Protein AF-0000000084443832 (afdb_homodimer)

InterPro domains:
  IPR025714 Methyltransferase domain [PF13847] (174-286)
  IPR029063 S-adenosyl-L-methionine-dependent methyltransferase superfamily [G3DSA:3.40.50.150] (144-349)
  IPR029063 S-adenosyl-L-methionine-dependent methyltransferase superfamily [SSF53335] (135-352)
  IPR036388 Winged helix-like DNA-binding domain superfamily [G3DSA:1.10.10.10] (11-143)
  IPR048711 S-adenosylmethionine-dependent methyltransferase Rv2258c-like, winged HTH domain [PF21320] (25-99)
  IPR053173 Class I-like SAM-binding MTase [PTHR45128] (6-355)

Foldseek 3Di:
DDPDDDDVVVVVVVVVVVVLVVLVLVVLVLLLVCAVLQLLVQLLPDAWAALVVSCVSSVHDSVVSLVSQVSCCVSVQWPADPVVRTIHGDPVSSCQCHPVNFPNPCSLVSNVSVQLVQCVVQLVVCVVPNAFDAPVSRDCPLVSVVSNCCRPDVVQPLPHQQVVDPCRNVVLQQEWEEEEEQCFLVPNVLSSCVVRVRYAYEYEHQDPVRQVNNVVVCVVVVRDRYHYDYDDLLPDAAAQAGQEYEYAAPQLQAQESLSSLLRVQRRHHANHKYKYKAWAAALDLVGCPPQPCSVVQQSCFSRPRQRNSRNVVGPSCTRRVHPVVVVVSNVVSQWDDKDWDDDPSPSTMIIIITHNPD/DDPDDDDVVVVVVVVVVVVLVVLVLVVLVLLLVCAVLQLLVQLLVDAWAALVVSCVSSVHDSVVSLVSQVSCCVSVQWPADPVVRTIHGDPVSSCQCHPVNFPNPCSLVSNVSVQLVQCVVQLVVCVVVNAFDAPVSRDCPLVSVVSNCCRVDVVQPLPHQQVVDPCRNVVLQQEWEEEEEQCFLVPNVLSSCVVRVRYAYEYEHQDPVRQVNNVVVCVVVVRDRYHYDYDDLLPDAAAQAGQEYEYAAPQLLAQESLSSLLRVQRNHHANHKYKYKAWAAALDLVGCPPQPCSVVQQSCFSRPRQRNSRNVVGPSCTRRVHPVVVVVSNVVSQWDDKDWDDDPSPSTMIIIITHNPD

Solvent-accessible surface area (backbone atoms only — not comparable to full-atom values): 35397 Å² total; per-residue (Å²): 114,70,78,73,78,73,47,66,70,60,23,52,52,49,53,55,50,50,39,51,30,48,24,26,30,31,44,33,56,52,40,21,49,32,46,76,67,42,47,45,52,50,35,56,61,38,56,76,36,36,45,61,56,51,13,59,76,58,62,36,31,38,73,54,44,37,38,52,49,48,19,34,31,50,60,67,62,28,48,70,43,73,90,80,56,24,36,29,48,44,57,36,50,38,52,31,41,14,78,87,24,58,63,52,29,48,28,59,62,32,44,51,55,37,51,43,30,55,40,48,68,51,50,56,49,20,30,57,72,39,61,41,46,48,73,82,74,42,89,54,48,67,62,49,50,50,52,48,40,45,36,65,42,53,74,32,35,78,82,54,52,46,57,69,41,83,64,42,60,60,45,37,60,70,36,41,36,36,37,30,46,56,34,51,61,32,62,60,57,50,52,47,40,68,75,21,68,61,19,38,38,38,31,29,23,73,48,65,67,35,35,53,50,23,47,52,52,36,57,76,67,70,50,82,42,56,48,65,44,74,39,58,57,71,73,49,84,57,67,52,64,21,47,33,37,36,29,65,69,40,59,46,39,34,38,48,42,67,52,30,46,34,34,50,51,45,20,30,27,91,61,15,38,38,43,37,34,37,50,59,36,35,55,48,70,80,66,28,57,80,46,82,50,37,18,30,44,31,36,46,10,56,62,40,35,14,23,31,4,20,45,65,76,25,70,37,55,16,48,52,38,13,51,64,47,50,53,50,51,44,41,73,38,55,36,69,35,74,44,80,44,78,50,88,92,41,84,56,40,33,38,35,45,32,24,54,75,94,115,69,78,72,77,73,46,64,70,59,22,52,53,48,52,55,50,49,41,52,30,48,26,26,30,31,45,34,55,52,40,21,51,32,46,76,66,42,48,44,53,51,36,54,60,37,55,77,33,36,44,60,55,52,14,60,76,59,62,36,31,37,73,54,43,37,38,52,49,49,19,34,31,50,59,69,62,27,48,69,43,73,90,78,55,24,36,30,50,44,57,36,49,37,53,31,41,15,78,87,24,57,63,53,29,48,28,59,61,32,44,50,56,38,50,43,30,56,42,46,69,51,51,55,48,20,32,58,73,40,62,39,47,49,73,83,74,42,88,54,48,69,61,49,50,50,52,47,40,45,34,63,41,52,72,32,34,77,82,54,52,46,57,69,42,84,64,42,59,60,44,36,60,69,36,40,37,36,36,29,47,55,34,51,60,31,62,60,57,49,53,48,42,70,75,20,68,60,20,39,38,38,29,29,23,73,49,65,68,35,37,54,51,22,47,52,51,36,59,74,65,72,52,80,43,56,49,64,43,73,39,58,58,70,71,48,85,56,67,52,65,22,47,32,36,37,30,66,68,39,59,47,40,34,38,46,42,66,51,30,46,34,34,49,50,44,20,30,25,89,61,15,39,38,42,37,35,37,50,58,37,35,56,47,70,79,67,30,58,80,46,81,48,36,19,31,45,31,36,46,9,56,61,38,34,15,23,30,4,20,44,64,74,25,68,39,56,16,47,52,37,14,52,63,50,50,52,50,50,45,42,74,40,55,37,70,34,76,45,80,45,78,50,89,92,41,84,55,41,31,38,34,45,31,23,55,75,93

Radius of gyration: 28.4 Å; Cα contacts (8 Å, |Δi|>4): 1452; chains: 2; bounding box: 62×87×56 Å

pLDDT: mean 95.97, std 5.48, range [43.69, 98.88]

Organism: Legionella spiritensis (NCBI:txid452)

Secondary structure (DSSP, 8-state):
---SPP-HHHHHHHHHHHHHHHHHHHHHHHHHHHHHHTHHHHHTT-SSB-HHHHHHHHT--HHHHHHHHHHHHHTTSSEEETTTTEEE--HHHHTTTSGGGTTS-THHHHTHHHHHHTTHHHHHHHHHH-----GGG-TTHHHHHHHHHHHHTGGGIIIIIGGGSTTHHHHHHH--EEEEES-TT-HHHHHHHHH-TTSEEEEEES-HHHHHHHHHHHHHTT--SEEEEE--TTT----S-EEEEEEES-GGG-SSHHHHHHHHHHHEEEEEEEEEEEE---SSGGG-TT-TTHHHHHHHIIIIIHHHHHTTT-----TT--HHHHHHHHHHHT--EEEEEEETTEEEEEEEEEE---/---SPP-HHHHHHHHHHHHHHHHHHHHHHHHHHHHHHTHHHHHTT-SSB-HHHHHHHHT--HHHHHHHHHHHHHTTSSEEETTTTEEE--HHHHTTTSGGGTTS-THHHHTHHHHHHTTHHHHHHHHHH-----GGG-TTHHHHHHHHHHHHTGGGIIIIIGGGSTTHHHHHHH--EEEEES-TT-HHHHHHHHH-TTSEEEEEES-HHHHHHHHHHHHHTT--SEEEEE--TTT----S-EEEEEEES-GGG-SSHHHHHHHHHHHEEEEEEEEEEEE---SSGGGGTT-TTHHHHHHHIIIIIHHHHHTTT-----TT-HHHHHHHHHHHHT--EEEEEEETTEEEEEEEEEE---

Nearest PDB structures (foldseek):
  5f8e-assembly2_C  TM=9.509E-01  e=2.042E-47  Mycobacterium tuberculosis H37Rv
  6p3n-assembly1_A-2  TM=7.833E-01  e=7.114E-09  Glaucium flavum
  5kpg-assembly1_B  TM=6.269E-01  e=5.048E-09  Thalictrum flavum subsp. glaucum
  5kn4-assembly1_B  TM=6.027E-01  e=3.195E-09  Thalictrum flavum subsp. glaucum
  6p3m-assembly1_A-2  TM=5.818E-01  e=8.942E-09  Glaucium flavum

Structure (mmCIF, N/CA/C/O backbone):
data_AF-0000000084443832-model_v1
#
loop_
_entity.id
_entity.type
_entity.pdbx_description
1 polymer 'Transcriptional regulator'
#
loop_
_atom_site.group_PDB
_atom_site.id
_atom_site.type_symbol
_atom_site.label_atom_id
_atom_site.label_alt_id
_atom_site.label_comp_id
_atom_site.label_asym_id
_atom_site.label_entity_id
_atom_site.label_seq_id
_atom_site.pdbx_PDB_ins_code
_atom_site.Cartn_x
_atom_site.Cartn_y
_atom_site.Cartn_z
_atom_site.occupancy
_atom_site.B_iso_or_equiv
_atom_site.auth_seq_id
_atom_site.auth_comp_id
_atom_site.auth_asym_id
_atom_site.auth_atom_id
_atom_site.pdbx_PDB_model_num
ATOM 1 N N . MET A 1 1 ? 32.375 10.742 -6.957 1 43.94 1 MET A N 1
ATOM 2 C CA . MET A 1 1 ? 31.547 11.945 -6.977 1 43.94 1 MET A CA 1
ATOM 3 C C . MET A 1 1 ? 30.594 11.938 -8.164 1 43.94 1 MET A C 1
ATOM 5 O O . MET A 1 1 ? 30.969 11.516 -9.266 1 43.94 1 MET A O 1
ATOM 9 N N . LYS A 1 2 ? 29.297 12.281 -7.801 1 60.41 2 LYS A N 1
ATOM 10 C CA . LYS A 1 2 ? 28.297 12.312 -8.875 1 60.41 2 LYS A CA 1
ATOM 11 C C . LYS A 1 2 ? 28.703 13.289 -9.969 1 60.41 2 LYS A C 1
ATOM 13 O O . LYS A 1 2 ? 29.031 14.445 -9.688 1 60.41 2 LYS A O 1
ATOM 18 N N . THR A 1 3 ? 28.891 12.82 -11.203 1 61.16 3 THR A N 1
ATOM 19 C CA . THR A 1 3 ? 29.359 13.602 -12.336 1 61.16 3 THR A CA 1
ATOM 20 C C . THR A 1 3 ? 28.188 14.219 -13.094 1 61.16 3 THR A C 1
ATOM 22 O O . THR A 1 3 ? 28.359 15.18 -13.844 1 61.16 3 THR A O 1
ATOM 25 N N . LYS A 1 4 ? 27.094 13.633 -13 1 67.94 4 LYS A N 1
ATOM 26 C CA . LYS A 1 4 ? 26.047 14.102 -13.898 1 67.94 4 LYS A CA 1
ATOM 27 C C . LYS A 1 4 ? 25.359 15.344 -13.344 1 67.94 4 LYS A C 1
ATOM 29 O O . LYS A 1 4 ? 25.047 15.406 -12.148 1 67.94 4 LYS A O 1
ATOM 34 N N . ARG A 1 5 ? 25.234 16.312 -14.219 1 81.12 5 ARG A N 1
ATOM 35 C CA . ARG A 1 5 ? 24.562 17.562 -13.883 1 81.12 5 ARG A CA 1
ATOM 36 C C . ARG A 1 5 ? 23.062 17.375 -13.82 1 81.12 5 ARG A C 1
ATOM 38 O O . ARG A 1 5 ? 22.484 16.625 -14.609 1 81.12 5 ARG A O 1
ATOM 45 N N . LEU A 1 6 ? 22.422 18.031 -12.859 1 88.75 6 LEU A N 1
ATOM 46 C CA . LEU A 1 6 ? 20.984 18 -12.625 1 88.75 6 LEU A CA 1
ATOM 47 C C . LEU A 1 6 ? 20.25 18.703 -13.75 1 88.75 6 LEU A C 1
ATOM 49 O O . LEU A 1 6 ? 20.609 19.812 -14.148 1 88.75 6 LEU A O 1
ATOM 53 N N . ASP A 1 7 ? 19.406 17.953 -14.461 1 93.38 7 ASP A N 1
ATOM 54 C CA . ASP A 1 7 ? 18.453 18.516 -15.414 1 93.38 7 ASP A CA 1
ATOM 55 C C . ASP A 1 7 ? 17.125 18.844 -14.742 1 93.38 7 ASP A C 1
ATOM 57 O O . ASP A 1 7 ? 16.344 17.938 -14.43 1 93.38 7 ASP A O 1
ATOM 61 N N . GLN A 1 8 ? 16.844 20.125 -14.594 1 93.25 8 GLN A N 1
ATOM 62 C CA . GLN A 1 8 ? 15.703 20.578 -13.805 1 93.25 8 GLN A CA 1
ATOM 63 C C . GLN A 1 8 ? 14.391 20.125 -14.438 1 93.25 8 GLN A C 1
ATOM 65 O O . GLN A 1 8 ? 13.445 19.75 -13.734 1 93.25 8 GLN A O 1
ATOM 70 N N . ALA A 1 9 ? 14.312 20.219 -15.727 1 94.62 9 ALA A N 1
ATOM 71 C CA . ALA A 1 9 ? 13.102 19.812 -16.422 1 94.62 9 ALA A CA 1
ATOM 72 C C . ALA A 1 9 ? 12.797 18.328 -16.188 1 94.62 9 ALA A C 1
ATOM 74 O O . ALA A 1 9 ? 11.641 17.953 -15.969 1 94.62 9 ALA A O 1
ATOM 75 N N . ARG A 1 10 ? 13.812 17.547 -16.219 1 95.12 10 ARG A N 1
ATOM 76 C CA . ARG A 1 10 ? 13.656 16.109 -15.953 1 95.12 10 ARG A CA 1
ATOM 77 C C . ARG A 1 10 ? 13.305 15.875 -14.492 1 95.12 10 ARG A C 1
ATOM 79 O O . ARG A 1 10 ? 12.531 14.961 -14.18 1 95.12 10 ARG A O 1
ATOM 86 N N . ALA A 1 11 ? 13.875 16.641 -13.602 1 95.5 11 ALA A N 1
ATOM 87 C CA . ALA A 1 11 ? 13.555 16.547 -12.18 1 95.5 11 ALA A CA 1
ATOM 88 C C . ALA A 1 11 ? 12.086 16.875 -11.93 1 95.5 11 ALA A C 1
ATOM 90 O O . ALA A 1 11 ? 11.406 16.172 -11.172 1 95.5 11 ALA A O 1
ATOM 91 N N . ASP A 1 12 ? 11.578 17.906 -12.578 1 95.31 12 ASP A N 1
ATOM 92 C CA . ASP A 1 12 ? 10.188 18.312 -12.438 1 95.31 12 ASP A CA 1
ATOM 93 C C . ASP A 1 12 ? 9.242 17.25 -12.977 1 95.31 12 ASP A C 1
ATOM 95 O O . ASP A 1 12 ? 8.203 16.969 -12.383 1 95.31 12 ASP A O 1
ATOM 99 N N . ALA A 1 13 ? 9.625 16.703 -14.109 1 96.62 13 ALA A N 1
ATOM 100 C CA . ALA A 1 13 ? 8.82 15.648 -14.703 1 96.62 13 ALA A CA 1
ATOM 101 C C . ALA A 1 13 ? 8.75 14.43 -13.789 1 96.62 13 ALA A C 1
ATOM 103 O O . ALA A 1 13 ? 7.699 13.797 -13.664 1 96.62 13 ALA A O 1
ATOM 104 N N . PHE A 1 14 ? 9.859 14.141 -13.211 1 97.38 14 PHE A N 1
ATOM 105 C CA . PHE A 1 14 ? 9.891 13 -12.305 1 97.38 14 PHE A CA 1
ATOM 106 C C . PHE A 1 14 ? 9.062 13.281 -11.055 1 97.38 14 PHE A C 1
ATOM 108 O O . PHE A 1 14 ? 8.375 12.391 -10.547 1 97.38 14 PHE A O 1
ATOM 115 N N . ALA A 1 15 ? 9.109 14.445 -10.5 1 95.81 15 ALA A N 1
ATOM 116 C CA . ALA A 1 15 ? 8.281 14.828 -9.352 1 95.81 15 ALA A CA 1
ATOM 117 C C . ALA A 1 15 ? 6.801 14.656 -9.664 1 95.81 15 ALA A C 1
ATOM 119 O O . ALA A 1 15 ? 6.043 14.141 -8.844 1 95.81 15 ALA A O 1
ATOM 120 N N . GLU A 1 16 ? 6.395 15.102 -10.812 1 96.06 16 GLU A N 1
ATOM 121 C CA . GLU A 1 16 ? 5.012 14.93 -11.25 1 96.06 16 GLU A CA 1
ATOM 122 C C . GLU A 1 16 ? 4.641 13.453 -11.352 1 96.06 16 GLU A C 1
ATOM 124 O O . GLU A 1 16 ? 3.541 13.055 -10.969 1 96.06 16 GLU A O 1
ATOM 129 N N . ARG A 1 17 ? 5.531 12.68 -11.914 1 97.25 17 ARG A N 1
ATOM 130 C CA . ARG A 1 17 ? 5.344 11.234 -12 1 97.25 17 ARG A CA 1
ATOM 131 C C . ARG A 1 17 ? 5.141 10.625 -10.617 1 97.25 17 ARG A C 1
ATOM 133 O O . ARG A 1 17 ? 4.277 9.766 -10.438 1 97.25 17 ARG A O 1
ATOM 140 N N . LEU A 1 18 ? 5.898 11.062 -9.625 1 97.38 18 LEU A N 1
ATOM 141 C CA . LEU A 1 18 ? 5.797 10.516 -8.273 1 97.38 18 LEU A CA 1
ATOM 142 C C . LEU A 1 18 ? 4.453 10.875 -7.645 1 97.38 18 LEU A C 1
ATOM 144 O O . LEU A 1 18 ? 3.896 10.086 -6.871 1 97.38 18 LEU A O 1
ATOM 148 N N . LEU A 1 19 ? 3.902 12.078 -7.957 1 96.5 19 LEU A N 1
ATOM 149 C CA . LEU A 1 19 ? 2.564 12.414 -7.48 1 96.5 19 LEU A CA 1
ATOM 150 C C . LEU A 1 19 ? 1.536 11.414 -7.996 1 96.5 19 LEU A C 1
ATOM 152 O O . LEU A 1 19 ? 0.673 10.961 -7.242 1 96.5 19 LEU A O 1
ATOM 156 N N . SER A 1 20 ? 1.671 11.055 -9.227 1 97.12 20 SER A N 1
ATOM 157 C CA . SER A 1 20 ? 0.779 10.062 -9.82 1 97.12 20 SER A CA 1
ATOM 158 C C . SER A 1 20 ? 0.959 8.695 -9.164 1 97.12 20 SER A C 1
ATOM 160 O O . SER A 1 20 ? -0.014 7.973 -8.945 1 97.12 20 SER A O 1
ATOM 162 N N . VAL A 1 21 ? 2.191 8.359 -8.891 1 98.19 21 VAL A N 1
ATOM 163 C CA . VAL A 1 21 ? 2.52 7.094 -8.242 1 98.19 21 VAL A CA 1
ATOM 164 C C . VAL A 1 21 ? 1.853 7.02 -6.875 1 98.19 21 VAL A C 1
ATOM 166 O O . VAL A 1 21 ? 1.286 5.988 -6.504 1 98.19 21 VAL A O 1
ATOM 169 N N . MET A 1 22 ? 1.824 8.133 -6.121 1 98.12 22 MET A N 1
ATOM 170 C CA . MET A 1 22 ? 1.204 8.164 -4.801 1 98.12 22 MET A CA 1
ATOM 171 C C . MET A 1 22 ? -0.31 8.016 -4.906 1 98.12 22 MET A C 1
ATOM 173 O O . MET A 1 22 ? -0.921 7.281 -4.125 1 98.12 22 MET A O 1
ATOM 177 N N . ASN A 1 23 ? -0.892 8.711 -5.859 1 98.44 23 ASN A N 1
ATOM 178 C CA . ASN A 1 23 ? -2.328 8.578 -6.082 1 98.44 23 ASN A CA 1
ATOM 179 C C . ASN A 1 23 ? -2.707 7.148 -6.449 1 98.44 23 ASN A C 1
ATOM 181 O O . ASN A 1 23 ? -3.707 6.621 -5.957 1 98.44 23 ASN A O 1
ATOM 185 N N . ASP A 1 24 ? -1.919 6.551 -7.258 1 98.62 24 ASP A N 1
ATOM 186 C CA . ASP A 1 24 ? -2.207 5.19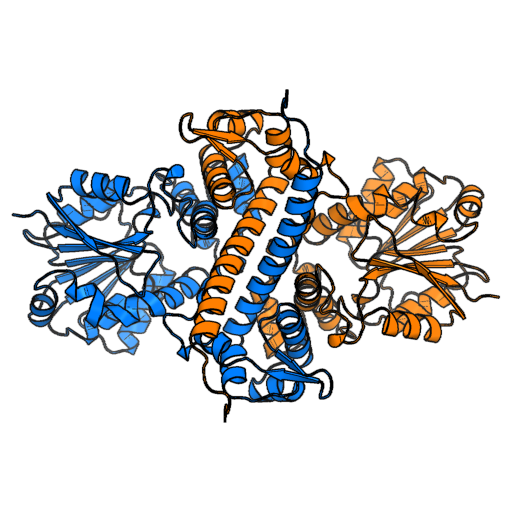5 -7.711 1 98.62 24 ASP A CA 1
ATOM 187 C C . ASP A 1 24 ? -2.078 4.195 -6.562 1 98.62 24 ASP A C 1
ATOM 189 O O . ASP A 1 24 ? -2.859 3.246 -6.465 1 98.62 24 ASP A O 1
ATOM 193 N N . ALA A 1 25 ? -1.078 4.379 -5.73 1 98.75 25 ALA A N 1
ATOM 194 C CA . ALA A 1 25 ? -0.934 3.531 -4.551 1 98.75 25 ALA A CA 1
ATOM 195 C C . ALA A 1 25 ? -2.15 3.648 -3.639 1 98.75 25 ALA A C 1
ATOM 197 O O . ALA A 1 25 ? -2.666 2.643 -3.148 1 98.75 25 ALA A O 1
ATOM 198 N N . ALA A 1 26 ? -2.598 4.871 -3.418 1 98.75 26 ALA A N 1
ATOM 199 C CA . ALA A 1 26 ? -3.783 5.121 -2.602 1 98.75 26 ALA A CA 1
ATOM 200 C C . ALA A 1 26 ? -5.016 4.461 -3.211 1 98.75 26 ALA A C 1
ATOM 202 O O . ALA A 1 26 ? -5.793 3.809 -2.506 1 98.75 26 ALA A O 1
ATOM 203 N N . LEU A 1 27 ? -5.172 4.594 -4.492 1 98.69 27 LEU A N 1
ATOM 204 C CA . LEU A 1 27 ? -6.312 4.008 -5.188 1 98.69 27 LEU A CA 1
ATOM 205 C C . LEU A 1 27 ? -6.301 2.488 -5.066 1 98.69 27 LEU A C 1
ATOM 207 O O . LEU A 1 27 ? -7.359 1.861 -4.969 1 98.69 27 LEU A O 1
ATOM 211 N N . THR A 1 28 ? -5.141 1.881 -5.09 1 98.81 28 THR A N 1
ATOM 212 C CA . THR A 1 28 ? -5.039 0.432 -4.965 1 98.81 28 THR A CA 1
ATOM 213 C C . THR A 1 28 ? -5.582 -0.031 -3.613 1 98.81 28 THR A C 1
ATOM 215 O O . THR A 1 28 ? -6.254 -1.06 -3.529 1 98.81 28 THR A O 1
ATOM 218 N N . LEU A 1 29 ? -5.27 0.72 -2.551 1 98.81 29 LEU A N 1
ATOM 219 C CA . LEU A 1 29 ? -5.832 0.396 -1.245 1 98.81 29 LEU A CA 1
ATOM 220 C C . LEU A 1 29 ? -7.352 0.48 -1.272 1 98.81 29 LEU A C 1
ATOM 222 O O . LEU A 1 29 ? -8.039 -0.386 -0.723 1 98.81 29 LEU A O 1
ATOM 226 N N . MET A 1 30 ? -7.863 1.516 -1.959 1 98.88 30 MET A N 1
ATOM 227 C CA . MET A 1 30 ? -9.312 1.706 -2.035 1 98.88 30 MET A CA 1
ATOM 228 C C . MET A 1 30 ? -9.953 0.624 -2.893 1 98.88 30 MET A C 1
ATOM 230 O O . MET A 1 30 ? -11.07 0.183 -2.605 1 98.88 30 MET A O 1
ATOM 234 N N . ILE A 1 31 ? -9.266 0.188 -3.945 1 98.88 31 ILE A N 1
ATOM 235 C CA . ILE A 1 31 ? -9.766 -0.902 -4.777 1 98.88 31 ILE A CA 1
ATOM 236 C C . ILE A 1 31 ? -9.844 -2.186 -3.953 1 98.88 31 ILE A C 1
ATOM 238 O O . ILE A 1 31 ? -10.836 -2.92 -4.031 1 98.88 31 ILE A O 1
ATOM 242 N N . SER A 1 32 ? -8.82 -2.457 -3.154 1 98.75 32 SER A N 1
ATOM 243 C CA . SER A 1 32 ? -8.836 -3.621 -2.273 1 98.75 32 SER A CA 1
ATOM 244 C C . SER A 1 32 ? -10.023 -3.578 -1.318 1 98.75 32 SER A C 1
ATOM 246 O O . SER A 1 32 ? -10.75 -4.566 -1.175 1 98.75 32 SER A O 1
ATOM 248 N N . VAL A 1 33 ? -10.305 -2.439 -0.688 1 98.81 33 VAL A N 1
ATOM 249 C CA . VAL A 1 33 ? -11.414 -2.281 0.242 1 98.81 33 VAL A CA 1
ATOM 250 C C . VAL A 1 33 ? -12.742 -2.506 -0.49 1 98.81 33 VAL A C 1
ATOM 252 O O . VAL A 1 33 ? -13.633 -3.176 0.027 1 98.81 33 VAL A O 1
ATOM 255 N N . GLY A 1 34 ? -12.852 -1.914 -1.688 1 98.81 34 GLY A N 1
ATOM 256 C CA . GLY A 1 34 ? -14.055 -2.098 -2.48 1 98.81 34 GLY A CA 1
ATOM 257 C C . GLY A 1 34 ? -14.352 -3.553 -2.791 1 98.81 34 GLY A C 1
ATOM 258 O O . GLY A 1 34 ? -15.508 -3.982 -2.742 1 98.81 34 GLY A O 1
ATOM 259 N N . HIS A 1 35 ? -13.328 -4.312 -3.109 1 98.69 35 HIS A N 1
ATOM 260 C CA . HIS A 1 35 ? -13.477 -5.734 -3.385 1 98.69 35 HIS A CA 1
ATOM 261 C C . HIS A 1 35 ? -13.898 -6.496 -2.133 1 98.69 35 HIS A C 1
ATOM 263 O O . HIS A 1 35 ? -14.859 -7.27 -2.166 1 98.69 35 HIS A O 1
ATOM 269 N N . ARG A 1 36 ? -13.242 -6.258 -1.047 1 98.5 36 ARG A N 1
ATOM 270 C CA . ARG A 1 36 ? -13.469 -7 0.188 1 98.5 36 ARG A CA 1
ATOM 271 C C . ARG A 1 36 ? -14.844 -6.699 0.765 1 98.5 36 ARG A C 1
ATOM 273 O O . ARG A 1 36 ? -15.453 -7.551 1.419 1 98.5 36 ARG A O 1
ATOM 280 N N . THR A 1 37 ? -15.406 -5.496 0.507 1 98.75 37 THR A N 1
ATOM 281 C CA . THR A 1 37 ? -16.688 -5.105 1.067 1 98.75 37 THR A CA 1
ATOM 282 C C . THR A 1 37 ? -17.828 -5.453 0.108 1 98.75 37 THR A C 1
ATOM 284 O O . THR A 1 37 ? -19 -5.312 0.45 1 98.75 37 THR A O 1
ATOM 287 N N . GLY A 1 38 ? -17.484 -5.805 -1.147 1 98.56 38 GLY A N 1
ATOM 288 C CA . GLY A 1 38 ? -18.484 -6.176 -2.125 1 98.56 38 GLY A CA 1
ATOM 289 C C . GLY A 1 38 ? -19.078 -4.984 -2.859 1 98.56 38 GLY A C 1
ATOM 290 O O . GLY A 1 38 ? -20.031 -5.125 -3.633 1 98.56 38 GLY A O 1
ATOM 291 N N . LEU A 1 39 ? -18.516 -3.842 -2.688 1 98.88 39 LEU A N 1
ATOM 292 C CA . LEU A 1 39 ? -19.094 -2.604 -3.207 1 98.88 39 LEU A CA 1
ATOM 293 C C . LEU A 1 39 ? -19.078 -2.602 -4.734 1 98.88 39 LEU A C 1
ATOM 295 O O . LEU A 1 39 ? -20.031 -2.139 -5.363 1 98.88 39 LEU A O 1
ATOM 299 N N . PHE A 1 40 ? -18 -3.104 -5.352 1 98.75 40 PHE A N 1
ATOM 300 C CA . PHE A 1 40 ? -17.953 -3.135 -6.809 1 98.75 40 PHE A CA 1
ATOM 301 C C . PHE A 1 40 ? -19.078 -3.996 -7.371 1 98.75 40 PHE A C 1
ATOM 303 O O . PHE A 1 40 ? -19.734 -3.615 -8.344 1 98.75 40 PHE A O 1
ATOM 310 N N . ASP A 1 41 ? -19.297 -5.125 -6.773 1 98.56 41 ASP A N 1
ATOM 311 C CA . ASP A 1 41 ? -20.344 -6.035 -7.223 1 98.56 41 ASP A CA 1
ATOM 312 C C . ASP A 1 41 ? -21.719 -5.383 -7.113 1 98.56 41 ASP A C 1
ATOM 314 O O . ASP A 1 41 ? -22.547 -5.508 -8.023 1 98.56 41 ASP A O 1
ATOM 318 N N . ILE A 1 42 ? -21.969 -4.723 -6.012 1 98.5 42 ILE A N 1
ATOM 319 C CA . ILE A 1 42 ? -23.25 -4.062 -5.777 1 98.5 42 ILE A CA 1
ATOM 320 C C . ILE A 1 42 ? -23.422 -2.906 -6.754 1 98.5 42 ILE A C 1
ATOM 322 O O . ILE A 1 42 ? -24.484 -2.764 -7.375 1 98.5 42 ILE A O 1
ATOM 326 N N . MET A 1 43 ? -22.422 -2.115 -6.961 1 98.44 43 MET A N 1
ATOM 327 C CA . MET A 1 43 ? -22.516 -0.951 -7.836 1 98.44 43 MET A CA 1
ATOM 328 C C . MET A 1 43 ? -22.734 -1.374 -9.281 1 98.44 43 MET A C 1
ATOM 330 O O . MET A 1 43 ? -23.344 -0.637 -10.062 1 98.44 43 MET A O 1
ATOM 334 N N . ASP A 1 44 ? -22.203 -2.512 -9.602 1 97.56 44 ASP A N 1
ATOM 335 C CA . ASP A 1 44 ? -22.375 -3.037 -10.953 1 97.56 44 ASP A CA 1
ATOM 336 C C . ASP A 1 44 ? -23.859 -3.254 -11.258 1 97.56 44 ASP A C 1
ATOM 338 O O . ASP A 1 44 ? -24.266 -3.305 -12.43 1 97.56 44 ASP A O 1
ATOM 342 N N . THR A 1 45 ? -24.703 -3.406 -10.242 1 96.75 45 THR A N 1
ATOM 343 C CA . THR A 1 45 ? -26.125 -3.65 -10.43 1 96.75 45 THR A CA 1
ATOM 344 C C . THR A 1 45 ? -26.906 -2.34 -10.391 1 96.75 45 THR A C 1
ATOM 346 O O . THR A 1 45 ? -28.125 -2.334 -10.578 1 96.75 45 THR A O 1
ATOM 349 N N . LEU A 1 46 ? -26.297 -1.281 -10.141 1 97.06 46 LEU A N 1
ATOM 350 C CA . LEU A 1 46 ? -26.984 -0.011 -9.922 1 97.06 46 LEU A CA 1
ATOM 351 C C . LEU A 1 46 ? -26.641 0.988 -11.023 1 97.06 46 LEU A C 1
ATOM 353 O O . LEU A 1 46 ? -25.531 0.981 -11.547 1 97.06 46 LEU A O 1
ATOM 357 N N . ASP A 1 47 ? -27.531 1.842 -11.391 1 95.75 47 ASP A N 1
ATOM 358 C CA . ASP A 1 47 ? -27.234 3.055 -12.148 1 95.75 47 ASP A CA 1
ATOM 359 C C . ASP A 1 47 ? -26.734 4.164 -11.227 1 95.75 47 ASP A C 1
ATOM 361 O O . ASP A 1 47 ? -26.344 3.904 -10.078 1 95.75 47 ASP A O 1
ATOM 365 N N . TYR A 1 48 ? -26.625 5.387 -11.82 1 97.69 48 TYR A N 1
ATOM 366 C CA . TYR A 1 48 ? -26.219 6.492 -10.961 1 97.69 48 TYR A CA 1
ATOM 367 C C . TYR A 1 48 ? -27.031 6.508 -9.672 1 97.69 48 TYR A C 1
ATOM 369 O O . TYR A 1 48 ? -28.266 6.52 -9.711 1 97.69 48 TYR A O 1
ATOM 377 N N . SER A 1 49 ? -26.375 6.434 -8.531 1 98.5 49 SER A N 1
ATOM 378 C CA . SER A 1 49 ? -27.016 6.371 -7.223 1 98.5 49 SER A CA 1
ATOM 379 C C . SER A 1 49 ? -26.25 7.203 -6.195 1 98.5 49 SER A C 1
ATOM 381 O O . SER A 1 49 ? -25.047 7.43 -6.344 1 98.5 49 SER A O 1
ATOM 383 N N . SER A 1 50 ? -26.969 7.68 -5.195 1 98.5 50 SER A N 1
ATOM 384 C CA . SER A 1 50 ? -26.344 8.414 -4.102 1 98.5 50 SER A CA 1
ATOM 385 C C . SER A 1 50 ? -25.531 7.484 -3.209 1 98.5 50 SER A C 1
ATOM 387 O O . SER A 1 50 ? -25.672 6.262 -3.281 1 98.5 50 SER A O 1
ATOM 389 N N . SER A 1 51 ? -24.656 8.086 -2.402 1 98.62 51 SER A N 1
ATOM 390 C CA . SER A 1 51 ? -23.891 7.281 -1.453 1 98.62 51 SER A CA 1
ATOM 391 C C . SER A 1 51 ? -24.812 6.547 -0.484 1 98.62 51 SER A C 1
ATOM 393 O O . SER A 1 51 ? -24.547 5.402 -0.107 1 98.62 51 SER A O 1
ATOM 395 N N . GLU A 1 52 ? -25.906 7.141 -0.053 1 98.62 52 GLU A N 1
ATOM 396 C CA . GLU A 1 52 ? -26.891 6.523 0.845 1 98.62 52 GLU A CA 1
ATOM 397 C C . GLU A 1 52 ? -27.516 5.281 0.212 1 98.62 52 GLU A C 1
ATOM 399 O O . GLU A 1 52 ? -27.625 4.238 0.859 1 98.62 52 GLU A O 1
ATOM 404 N N . ALA A 1 53 ? -27.906 5.406 -1.044 1 98.69 53 ALA A N 1
ATOM 405 C CA . ALA A 1 53 ? -28.531 4.289 -1.745 1 98.69 53 ALA A CA 1
ATOM 406 C C . ALA A 1 53 ? -27.562 3.133 -1.918 1 98.69 53 ALA A C 1
ATOM 408 O O . ALA A 1 53 ? -27.922 1.97 -1.712 1 98.69 53 ALA A O 1
ATOM 409 N N . ILE A 1 54 ? -26.359 3.461 -2.322 1 98.81 54 ILE A N 1
ATOM 410 C CA . ILE A 1 54 ? -25.344 2.441 -2.525 1 98.81 54 ILE A CA 1
ATOM 411 C C . ILE A 1 54 ? -25.047 1.729 -1.206 1 98.81 54 ILE A C 1
ATOM 413 O O . ILE A 1 54 ? -24.984 0.499 -1.158 1 98.81 54 ILE A O 1
ATOM 417 N N . ALA A 1 55 ? -24.906 2.506 -0.104 1 98.81 55 ALA A N 1
ATOM 418 C CA . ALA A 1 55 ? -24.656 1.938 1.217 1 98.81 55 ALA A CA 1
ATOM 419 C C . ALA A 1 55 ? -25.797 1.024 1.653 1 98.81 55 ALA A C 1
ATOM 421 O O . ALA A 1 55 ? -25.562 -0.056 2.199 1 98.81 55 ALA A O 1
ATOM 422 N N . ARG A 1 56 ? -26.984 1.443 1.427 1 98.56 56 ARG A N 1
ATOM 423 C CA . ARG A 1 56 ? -28.156 0.661 1.792 1 98.56 56 ARG A CA 1
ATOM 424 C C . ARG A 1 56 ? -28.188 -0.668 1.045 1 98.56 56 ARG A C 1
ATOM 426 O O . ARG A 1 56 ? -28.422 -1.721 1.646 1 98.56 56 ARG A O 1
ATOM 433 N N . HIS A 1 57 ? -27.969 -0.682 -0.242 1 98.44 57 HIS A N 1
ATOM 434 C CA . HIS A 1 57 ? -27.984 -1.902 -1.041 1 98.44 57 HIS A CA 1
ATOM 435 C C . HIS A 1 57 ? -26.844 -2.838 -0.631 1 98.44 57 HIS A C 1
ATOM 437 O O . HIS A 1 57 ? -27 -4.062 -0.692 1 98.44 57 HIS A O 1
ATOM 443 N N . ALA A 1 58 ? -25.734 -2.229 -0.214 1 98.44 58 ALA A N 1
ATOM 444 C CA . ALA A 1 58 ? -24.562 -3.027 0.147 1 98.44 58 ALA A CA 1
ATOM 445 C C . ALA A 1 58 ? -24.625 -3.479 1.603 1 98.44 58 ALA A C 1
ATOM 447 O O . ALA A 1 58 ? -23.891 -4.371 2.02 1 98.44 58 ALA A O 1
ATOM 448 N N . GLY A 1 59 ? -25.547 -2.898 2.404 1 98.5 59 GLY A N 1
ATOM 449 C CA . GLY A 1 59 ? -25.594 -3.18 3.83 1 98.5 59 GLY A CA 1
ATOM 450 C C . GLY A 1 59 ? -24.375 -2.674 4.586 1 98.5 59 GLY A C 1
ATOM 451 O O . GLY A 1 59 ? -23.844 -3.369 5.453 1 98.5 59 GLY A O 1
ATOM 452 N N . LEU A 1 60 ? -23.875 -1.501 4.207 1 98.81 60 LEU A N 1
ATOM 453 C CA . LEU A 1 60 ? -22.656 -0.952 4.793 1 98.81 60 LEU A CA 1
ATOM 454 C C . LEU A 1 60 ? -22.922 0.425 5.395 1 98.81 60 LEU A C 1
ATOM 456 O O . LEU A 1 60 ? -23.984 1.006 5.191 1 98.81 60 LEU A O 1
ATOM 460 N N . ASN A 1 61 ? -22.016 0.91 6.223 1 98.69 61 ASN A N 1
ATOM 461 C CA . ASN A 1 61 ? -22.078 2.236 6.828 1 98.69 61 ASN A CA 1
ATOM 462 C C . ASN A 1 61 ? -21.891 3.338 5.793 1 98.69 61 ASN A C 1
ATOM 464 O O . ASN A 1 61 ? -20.844 3.398 5.129 1 98.69 61 ASN A O 1
ATOM 468 N N . GLU A 1 62 ? -22.812 4.207 5.691 1 98.69 62 GLU A N 1
ATOM 469 C CA . GLU A 1 62 ? -22.859 5.191 4.617 1 98.69 62 GLU A CA 1
ATOM 470 C C . GLU A 1 62 ? -21.688 6.16 4.699 1 98.69 62 GLU A C 1
ATOM 472 O O . GLU A 1 62 ? -21.156 6.594 3.674 1 98.69 62 GLU A O 1
ATOM 477 N N . ARG A 1 63 ? -21.219 6.586 5.832 1 98.5 63 ARG A N 1
ATOM 478 C CA . ARG A 1 63 ? -20.141 7.559 5.949 1 98.5 63 ARG A CA 1
ATOM 479 C C . ARG A 1 63 ? -18.844 7.02 5.332 1 98.5 63 ARG A C 1
ATOM 481 O O . ARG A 1 63 ? -18.109 7.762 4.688 1 98.5 63 ARG A O 1
ATOM 488 N N . TYR A 1 64 ? -18.594 5.742 5.574 1 98.81 64 TYR A N 1
ATOM 489 C CA . TYR A 1 64 ? -17.422 5.098 4.969 1 98.81 64 TYR A CA 1
ATOM 490 C C . TYR A 1 64 ? -17.609 4.945 3.465 1 98.81 64 TYR A C 1
ATOM 492 O O . TYR A 1 64 ? -16.688 5.215 2.689 1 98.81 64 TYR A O 1
ATOM 500 N N . VAL A 1 65 ? -18.812 4.531 3.043 1 98.88 65 VAL A N 1
ATOM 501 C CA . VAL A 1 65 ? -19.094 4.348 1.624 1 98.88 65 VAL A CA 1
ATOM 502 C C . VAL A 1 65 ? -18.906 5.668 0.882 1 98.88 65 VAL A C 1
ATOM 504 O O . VAL A 1 65 ? -18.297 5.707 -0.189 1 98.88 65 VAL A O 1
ATOM 507 N N . ARG A 1 66 ? -19.375 6.73 1.428 1 98.75 66 ARG A N 1
ATOM 508 C CA . ARG A 1 66 ? -19.281 8.047 0.798 1 98.75 66 ARG A CA 1
ATOM 509 C C . ARG A 1 66 ? -17.828 8.453 0.605 1 98.75 66 ARG A C 1
ATOM 511 O O . ARG A 1 66 ? -17.453 8.945 -0.463 1 98.75 66 ARG A O 1
ATOM 518 N N . GLU A 1 67 ? -17.031 8.328 1.679 1 98.75 67 GLU A N 1
ATOM 519 C CA . GLU A 1 67 ? -15.617 8.703 1.589 1 98.75 67 GLU A CA 1
ATOM 520 C C . GLU A 1 67 ? -14.883 7.844 0.563 1 98.75 67 GLU A C 1
ATOM 522 O O . GLU A 1 67 ? -14.047 8.352 -0.186 1 98.75 67 GLU A O 1
ATOM 527 N N . TRP A 1 68 ? -15.172 6.523 0.539 1 98.88 68 TRP A N 1
ATOM 528 C CA . TRP A 1 68 ? -14.617 5.586 -0.431 1 98.88 68 TRP A CA 1
ATOM 529 C C . TRP A 1 68 ? -14.992 5.988 -1.854 1 98.88 68 TRP A C 1
ATOM 531 O O . TRP A 1 68 ? -14.141 6.016 -2.742 1 98.88 68 TRP A O 1
ATOM 541 N N . LEU A 1 69 ? -16.234 6.371 -2.066 1 98.88 69 LEU A N 1
ATOM 542 C CA . LEU A 1 69 ? -16.734 6.812 -3.369 1 98.88 69 LEU A CA 1
ATOM 543 C C . LEU A 1 69 ? -16.016 8.078 -3.818 1 98.88 69 LEU A C 1
ATOM 545 O O . LEU A 1 69 ? -15.656 8.219 -4.992 1 98.88 69 LEU A O 1
ATOM 549 N N . ASN A 1 70 ? -15.797 9.016 -2.9 1 98.81 70 ASN A N 1
ATOM 550 C CA . ASN A 1 70 ? -15.078 10.242 -3.23 1 98.81 70 ASN A CA 1
ATOM 551 C C . ASN A 1 70 ? -13.664 9.953 -3.717 1 98.81 70 ASN A C 1
ATOM 553 O O . ASN A 1 70 ? -13.211 10.539 -4.703 1 98.81 70 ASN A O 1
ATOM 557 N N . ALA A 1 71 ? -12.961 9.047 -3.051 1 98.75 71 ALA A N 1
ATOM 558 C CA . ALA A 1 71 ? -11.609 8.664 -3.451 1 98.75 71 ALA A CA 1
ATOM 559 C C . ALA A 1 71 ? -11.602 8.086 -4.859 1 98.75 71 ALA A C 1
ATOM 561 O O . ALA A 1 71 ? -10.758 8.453 -5.684 1 98.75 71 ALA A O 1
ATOM 562 N N . LEU A 1 72 ? -12.57 7.176 -5.16 1 98.81 72 LEU A N 1
ATOM 563 C CA . LEU A 1 72 ? -12.609 6.52 -6.461 1 98.81 72 LEU A CA 1
ATOM 564 C C . LEU A 1 72 ? -13.039 7.496 -7.555 1 98.81 72 LEU A C 1
ATOM 566 O O . LEU A 1 72 ? -12.586 7.391 -8.695 1 98.81 72 LEU A O 1
ATOM 570 N N . ALA A 1 73 ? -13.898 8.438 -7.211 1 98.75 73 ALA A N 1
ATOM 571 C CA . ALA A 1 73 ? -14.352 9.43 -8.18 1 98.75 73 ALA A CA 1
ATOM 572 C C . ALA A 1 73 ? -13.203 10.336 -8.625 1 98.75 73 ALA A C 1
ATOM 574 O O . ALA A 1 73 ? -12.945 10.469 -9.82 1 98.75 73 ALA A O 1
ATOM 575 N N . VAL A 1 74 ? -12.516 10.922 -7.672 1 98.44 74 VAL A N 1
ATOM 576 C CA . VAL A 1 74 ? -11.422 11.828 -8.016 1 98.44 74 VAL A CA 1
ATOM 577 C C . VAL A 1 74 ? -10.273 11.039 -8.633 1 98.44 74 VAL A C 1
ATOM 579 O O . VAL A 1 74 ? -9.445 11.602 -9.352 1 98.44 74 VAL A O 1
ATOM 582 N N . GLY A 1 75 ? -10.203 9.719 -8.406 1 97.88 75 GLY A N 1
ATOM 583 C CA . GLY A 1 75 ? -9.188 8.852 -8.992 1 97.88 75 GLY A CA 1
ATOM 584 C C . GLY A 1 75 ? -9.555 8.352 -10.375 1 97.88 75 GLY A C 1
ATOM 585 O O . GLY A 1 75 ? -8.758 7.68 -11.031 1 97.88 75 GLY A O 1
ATOM 586 N N . GLY A 1 76 ? -10.781 8.617 -10.797 1 97.56 76 GLY A N 1
ATOM 587 C CA . GLY A 1 76 ? -11.195 8.281 -12.156 1 97.56 76 GLY A CA 1
ATOM 588 C C . GLY A 1 76 ? -11.68 6.852 -12.297 1 97.56 76 GLY A C 1
ATOM 589 O O . GLY A 1 76 ? -11.703 6.305 -13.398 1 97.56 76 GLY A O 1
ATOM 590 N N . ILE A 1 77 ? -12.031 6.18 -11.227 1 98.31 77 ILE A N 1
ATOM 591 C CA . ILE A 1 77 ? -12.484 4.793 -11.266 1 98.31 77 ILE A CA 1
ATOM 592 C C . ILE A 1 77 ? -14.008 4.75 -11.367 1 98.31 77 ILE A C 1
ATOM 594 O O . ILE A 1 77 ? -14.562 3.904 -12.07 1 98.31 77 ILE A O 1
ATOM 598 N N . VAL A 1 78 ? -14.656 5.664 -10.641 1 98.31 78 VAL A N 1
ATOM 599 C CA . VAL A 1 78 ? -16.109 5.781 -10.68 1 98.31 78 VAL A CA 1
ATOM 600 C C . VAL A 1 78 ? -16.5 7.152 -11.219 1 98.31 78 VAL A C 1
ATOM 602 O O . VAL A 1 78 ? -15.781 8.133 -11.023 1 98.31 78 VAL A O 1
ATOM 605 N N . ASP A 1 79 ? -17.578 7.195 -11.93 1 98 79 ASP A N 1
ATOM 606 C CA . ASP A 1 79 ? -18.109 8.461 -12.43 1 98 79 ASP A CA 1
ATOM 607 C C . ASP A 1 79 ? -18.906 9.188 -11.344 1 98 79 ASP A C 1
ATOM 609 O O . ASP A 1 79 ? -19.578 8.555 -10.523 1 98 79 ASP A O 1
ATOM 613 N N . PHE A 1 80 ? -18.828 10.5 -11.344 1 98.38 80 PHE A N 1
ATOM 614 C CA . PHE A 1 80 ? -19.547 11.344 -10.406 1 98.38 80 PHE A CA 1
ATOM 615 C C . PHE A 1 80 ? -20.375 12.398 -11.141 1 98.38 80 PHE A C 1
ATOM 617 O O . PHE A 1 80 ? -19.859 13.094 -12.023 1 98.38 80 PHE A O 1
ATOM 624 N N . ASN A 1 81 ? -21.641 12.414 -10.883 1 98 81 ASN A N 1
ATOM 625 C CA . ASN A 1 81 ? -22.516 13.477 -11.344 1 98 81 ASN A CA 1
ATOM 626 C C . ASN A 1 81 ? -22.672 14.57 -10.289 1 98 81 ASN A C 1
ATOM 628 O O . ASN A 1 81 ? -23.375 14.383 -9.289 1 98 81 ASN A O 1
ATOM 632 N N . ALA A 1 82 ? -22.156 15.734 -10.539 1 96.56 82 ALA A N 1
ATOM 633 C CA . ALA A 1 82 ? -22.078 16.812 -9.555 1 96.56 82 ALA A CA 1
ATOM 634 C C . ALA A 1 82 ? -23.453 17.406 -9.289 1 96.56 82 ALA A C 1
ATOM 636 O O . ALA A 1 82 ? -23.75 17.844 -8.172 1 96.56 82 ALA A O 1
ATOM 637 N N . ARG A 1 83 ? -24.25 17.5 -10.258 1 95.94 83 ARG A N 1
ATOM 638 C CA . ARG A 1 83 ? -25.562 18.109 -10.125 1 95.94 83 ARG A CA 1
ATOM 639 C C . ARG A 1 83 ? -26.438 17.312 -9.164 1 95.94 83 ARG A C 1
ATOM 641 O O . ARG A 1 83 ? -27.062 17.891 -8.266 1 95.94 83 ARG A O 1
ATOM 648 N N . ASP A 1 84 ? -26.453 16 -9.328 1 96.81 84 ASP A N 1
ATOM 649 C CA . ASP A 1 84 ? -27.344 15.148 -8.547 1 96.81 84 ASP A CA 1
ATOM 650 C C . ASP A 1 84 ? -26.609 14.531 -7.359 1 96.81 84 ASP A C 1
ATOM 652 O O . ASP A 1 84 ? -27.219 13.891 -6.504 1 96.81 84 ASP A O 1
ATOM 656 N N . LYS A 1 85 ? -25.25 14.688 -7.332 1 97.38 85 LYS A N 1
ATOM 657 C CA . LYS A 1 85 ? -24.406 14.109 -6.301 1 97.38 85 LYS A CA 1
ATOM 658 C C . LYS A 1 85 ? -24.547 12.586 -6.258 1 97.38 85 LYS A C 1
ATOM 660 O O . LYS A 1 85 ? -24.812 12.016 -5.199 1 97.38 85 LYS A O 1
ATOM 665 N N . THR A 1 86 ? -24.422 11.977 -7.406 1 98.5 86 THR A N 1
ATOM 666 C CA . THR A 1 86 ? -24.562 10.531 -7.531 1 98.5 86 THR A CA 1
ATOM 667 C C . THR A 1 86 ? -23.328 9.922 -8.18 1 98.5 86 THR A C 1
ATOM 669 O O . THR A 1 86 ? -22.531 10.633 -8.805 1 98.5 86 THR A O 1
ATOM 672 N N . TYR A 1 87 ? -23.156 8.664 -7.973 1 98.69 87 TYR A N 1
ATOM 673 C CA . TYR A 1 87 ? -22 7.91 -8.438 1 98.69 87 TYR A CA 1
ATOM 674 C C . TYR A 1 87 ? -22.422 6.73 -9.297 1 98.69 87 TYR A C 1
ATOM 676 O O . TYR A 1 87 ? -23.516 6.172 -9.109 1 98.69 87 TYR A O 1
ATOM 684 N N . GLN A 1 88 ? -21.547 6.332 -10.227 1 98.19 88 GLN A N 1
ATOM 685 C CA . GLN A 1 88 ? -21.812 5.145 -11.031 1 98.19 88 GLN A CA 1
ATOM 686 C C . GLN A 1 88 ? -20.5 4.43 -11.383 1 98.19 88 GLN A C 1
ATOM 688 O O . GLN A 1 88 ? -19.5 5.074 -11.703 1 98.19 88 GLN A O 1
ATOM 693 N N . LEU A 1 89 ? -20.5 3.105 -11.258 1 98.25 89 LEU A N 1
ATOM 694 C CA . LEU A 1 89 ? -19.422 2.287 -11.797 1 98.25 89 LEU A CA 1
ATOM 695 C C . LEU A 1 89 ? -19.641 2.004 -13.281 1 98.25 89 LEU A C 1
ATOM 697 O O . LEU A 1 89 ? -20.547 1.253 -13.648 1 98.25 89 LEU A O 1
ATOM 701 N N . PRO A 1 90 ? -18.797 2.66 -14.141 1 97.38 90 PRO A N 1
ATOM 702 C CA . PRO A 1 90 ? -18.953 2.396 -15.57 1 97.38 90 PRO A CA 1
ATOM 703 C C . PRO A 1 90 ? -18.859 0.911 -15.914 1 97.38 90 PRO A C 1
ATOM 705 O O . PRO A 1 90 ? -18.031 0.196 -15.336 1 97.38 90 PRO A O 1
ATOM 708 N N . PRO A 1 91 ? -19.656 0.467 -16.875 1 96.5 91 PRO A N 1
ATOM 709 C CA . PRO A 1 91 ? -19.578 -0.943 -17.266 1 96.5 91 PRO A CA 1
ATOM 710 C C . PRO A 1 91 ? -18.172 -1.374 -17.656 1 96.5 91 PRO A C 1
ATOM 712 O O . PRO A 1 91 ? -17.781 -2.516 -17.391 1 96.5 91 PRO A O 1
ATOM 715 N N . GLU A 1 92 ? -17.406 -0.486 -18.328 1 97.06 92 GLU A N 1
ATOM 716 C CA . GLU A 1 92 ? -16.031 -0.776 -18.719 1 97.06 92 GLU A CA 1
ATOM 717 C C . GLU A 1 92 ? -15.164 -1.075 -17.5 1 97.06 92 GLU A C 1
ATOM 719 O O . GLU A 1 92 ? -14.336 -1.989 -17.531 1 97.06 92 GLU A O 1
ATOM 724 N N . HIS A 1 93 ? -15.375 -0.34 -16.469 1 98.19 93 HIS A N 1
ATOM 725 C CA . HIS A 1 93 ? -14.609 -0.541 -15.25 1 98.19 93 HIS A CA 1
ATOM 726 C C . HIS A 1 93 ? -15.102 -1.762 -14.477 1 98.19 93 HIS A C 1
ATOM 728 O O . HIS A 1 93 ? -14.297 -2.533 -13.945 1 98.19 93 HIS A O 1
ATOM 734 N N . ALA A 1 94 ? -16.391 -1.95 -14.43 1 97.62 94 ALA A N 1
ATOM 735 C CA . ALA A 1 94 ? -16.969 -3.121 -13.789 1 97.62 94 ALA A CA 1
ATOM 736 C C . ALA A 1 94 ? -16.438 -4.414 -14.406 1 97.62 94 ALA A C 1
ATOM 738 O O . ALA A 1 94 ? -16.266 -5.414 -13.711 1 97.62 94 ALA A O 1
ATOM 739 N N . SER A 1 95 ? -16.141 -4.398 -15.648 1 96.62 95 SER A N 1
ATOM 740 C CA . SER A 1 95 ? -15.727 -5.586 -16.391 1 96.62 95 SER A CA 1
ATOM 741 C C . SER A 1 95 ? -14.367 -6.086 -15.93 1 96.62 95 SER A C 1
ATOM 743 O O . SER A 1 95 ? -13.969 -7.211 -16.25 1 96.62 95 SER A O 1
ATOM 745 N N . VAL A 1 96 ? -13.688 -5.348 -15.062 1 97.12 96 VAL A N 1
ATOM 746 C CA . VAL A 1 96 ? -12.375 -5.797 -14.609 1 97.12 96 VAL A CA 1
ATOM 747 C C . VAL A 1 96 ? -12.258 -5.602 -13.102 1 97.12 96 VAL A C 1
ATOM 749 O O . VAL A 1 96 ? -11.172 -5.703 -12.531 1 97.12 96 VAL A O 1
ATOM 752 N N . LEU A 1 97 ? -13.391 -5.258 -12.375 1 98.31 97 LEU A N 1
ATOM 753 C CA . LEU A 1 97 ? -13.273 -4.984 -10.953 1 98.31 97 LEU A CA 1
ATOM 754 C C . LEU A 1 97 ? -14.273 -5.816 -10.156 1 98.31 97 LEU A C 1
ATOM 756 O O . LEU A 1 97 ? -14.258 -5.797 -8.922 1 98.31 97 LEU A O 1
ATOM 760 N N . THR A 1 98 ? -15.133 -6.523 -10.812 1 97.88 98 THR A N 1
ATOM 761 C CA . THR A 1 98 ? -16.188 -7.258 -10.125 1 97.88 98 THR A CA 1
ATOM 762 C C . THR A 1 98 ? -15.898 -8.758 -10.133 1 97.88 98 THR A C 1
ATOM 764 O O . THR A 1 98 ? -15.117 -9.234 -10.953 1 97.88 98 THR A O 1
ATOM 767 N N . ARG A 1 99 ? -16.469 -9.516 -9.258 1 95.31 99 ARG A N 1
ATOM 768 C CA . ARG A 1 99 ? -16.266 -10.953 -9.148 1 95.31 99 ARG A CA 1
ATOM 769 C C . ARG A 1 99 ? -16.797 -11.68 -10.383 1 95.31 99 ARG A C 1
ATOM 771 O O . ARG A 1 99 ? -16.234 -12.695 -10.797 1 95.31 99 ARG A O 1
ATOM 778 N N . LYS A 1 100 ? -17.797 -11.172 -11.016 1 93.69 100 LYS A N 1
ATOM 779 C CA . LYS A 1 100 ? -18.344 -11.812 -12.219 1 93.69 100 LYS A CA 1
ATOM 780 C C . LYS A 1 100 ? -17.375 -11.68 -13.391 1 93.69 100 LYS A C 1
ATOM 782 O O . LYS A 1 100 ? -17.516 -12.375 -14.398 1 93.69 100 LYS A O 1
ATOM 787 N N . SER A 1 101 ? -16.406 -10.844 -13.219 1 91.25 101 SER A N 1
ATOM 788 C CA . SER A 1 101 ? -15.477 -10.57 -14.305 1 91.25 101 SER A CA 1
ATOM 789 C C . SER A 1 101 ? -14.297 -11.539 -14.273 1 91.25 101 SER A C 1
ATOM 791 O O . SER A 1 101 ? -13.367 -11.422 -15.07 1 91.25 101 SER A O 1
ATOM 793 N N . SER A 1 102 ? -14.289 -12.516 -13.43 1 88 102 SER A N 1
ATOM 794 C CA . SER A 1 102 ? -13.234 -13.523 -13.414 1 88 102 SER A CA 1
ATOM 795 C C . SER A 1 102 ? -13.086 -14.188 -14.781 1 88 102 SER A C 1
ATOM 797 O O . SER A 1 102 ? -14.078 -14.531 -15.422 1 88 102 SER A O 1
ATOM 799 N N . PRO A 1 103 ? -11.859 -14.289 -15.211 1 89.62 103 PRO A N 1
ATOM 800 C CA . PRO A 1 103 ? -10.586 -14.203 -14.484 1 89.62 103 PRO A CA 1
ATOM 801 C C . PRO A 1 103 ? -9.922 -12.836 -14.625 1 89.62 103 PRO A C 1
ATOM 803 O O . PRO A 1 103 ? -8.742 -12.68 -14.297 1 89.62 103 PRO A O 1
ATOM 806 N N . GLN A 1 104 ? -10.602 -11.828 -15.094 1 90.31 104 GLN A N 1
ATOM 807 C CA . GLN A 1 104 ? -10 -10.539 -15.398 1 90.31 104 GLN A CA 1
ATOM 808 C C . GLN A 1 104 ? -10.148 -9.57 -14.227 1 90.31 104 GLN A C 1
ATOM 810 O O . GLN A 1 104 ? -9.82 -8.383 -14.352 1 90.31 104 GLN A O 1
ATOM 815 N N . ASN A 1 105 ? -10.734 -10.055 -13.117 1 95.75 105 ASN A N 1
ATOM 816 C CA . ASN A 1 105 ? -10.977 -9.188 -11.969 1 95.75 105 ASN A CA 1
ATOM 817 C C . ASN A 1 105 ? -9.672 -8.734 -11.328 1 95.75 105 ASN A C 1
ATOM 819 O O . ASN A 1 105 ? -9.094 -9.445 -10.508 1 95.75 105 ASN A O 1
ATOM 823 N N . MET A 1 106 ? -9.273 -7.523 -11.469 1 96.56 106 MET A N 1
ATOM 824 C CA . MET A 1 106 ? -7.996 -6.984 -11 1 96.56 106 MET A CA 1
ATOM 825 C C . MET A 1 106 ? -8.086 -6.555 -9.547 1 96.56 106 MET A C 1
ATOM 827 O O . MET A 1 106 ? -7.062 -6.332 -8.891 1 96.56 106 MET A O 1
ATOM 831 N N . ALA A 1 107 ? -9.281 -6.426 -9.031 1 98.06 107 ALA A N 1
ATOM 832 C CA . ALA A 1 107 ? -9.438 -6.07 -7.621 1 98.06 107 ALA A CA 1
ATOM 833 C C . ALA A 1 107 ? -8.867 -7.16 -6.719 1 98.06 107 ALA A C 1
ATOM 835 O O . ALA A 1 107 ? -8.391 -6.879 -5.617 1 98.06 107 ALA A O 1
ATOM 836 N N . VAL A 1 108 ? -8.836 -8.398 -7.172 1 97 108 VAL A N 1
ATOM 837 C CA . VAL A 1 108 ? -8.242 -9.508 -6.434 1 97 108 VAL A CA 1
ATOM 838 C C . VAL A 1 108 ? -6.738 -9.273 -6.285 1 97 108 VAL A C 1
ATOM 840 O O . VAL A 1 108 ? -6.176 -9.484 -5.207 1 97 108 VAL A O 1
ATOM 843 N N . ILE A 1 109 ? -6.125 -8.812 -7.332 1 96.12 109 ILE A N 1
ATOM 844 C CA . ILE A 1 109 ? -4.688 -8.562 -7.355 1 96.12 109 ILE A CA 1
ATOM 845 C C . ILE A 1 109 ? -4.355 -7.391 -6.434 1 96.12 109 ILE A C 1
ATOM 847 O O . ILE A 1 109 ? -3.32 -7.398 -5.762 1 96.12 109 ILE A O 1
ATOM 851 N N . ALA A 1 110 ? -5.246 -6.406 -6.363 1 98.31 110 ALA A N 1
ATOM 852 C CA . ALA A 1 110 ? -5.027 -5.223 -5.535 1 98.31 110 ALA A CA 1
ATOM 853 C C . ALA A 1 110 ? -4.867 -5.602 -4.066 1 98.31 110 ALA A C 1
ATOM 855 O O . ALA A 1 110 ? -4.168 -4.914 -3.316 1 98.31 110 ALA A O 1
ATOM 856 N N . GLN A 1 111 ? -5.434 -6.719 -3.66 1 98.25 111 GLN A N 1
ATOM 857 C CA . GLN A 1 111 ? -5.398 -7.152 -2.268 1 98.25 111 GLN A CA 1
ATOM 858 C C . GLN A 1 111 ? -3.977 -7.508 -1.84 1 98.25 111 GLN A C 1
ATOM 860 O O . GLN A 1 111 ? -3.662 -7.508 -0.648 1 98.25 111 GLN A O 1
ATOM 865 N N . PHE A 1 112 ? -3.086 -7.805 -2.777 1 98 112 PHE A N 1
ATOM 866 C CA . PHE A 1 112 ? -1.724 -8.195 -2.432 1 98 112 PHE A CA 1
ATOM 867 C C . PHE A 1 112 ? -0.967 -7.023 -1.814 1 98 112 PHE A C 1
ATOM 869 O O . PHE A 1 112 ? -0.083 -7.219 -0.979 1 98 112 PHE A O 1
ATOM 876 N N . ILE A 1 113 ? -1.342 -5.781 -2.162 1 98.38 113 ILE A N 1
ATOM 877 C CA . ILE A 1 113 ? -0.578 -4.609 -1.742 1 98.38 113 ILE A CA 1
ATOM 878 C C . ILE A 1 113 ? -0.686 -4.438 -0.229 1 98.38 113 ILE A C 1
ATOM 880 O O . ILE A 1 113 ? 0.329 -4.375 0.469 1 98.38 113 ILE A O 1
ATOM 884 N N . PRO A 1 114 ? -1.907 -4.422 0.356 1 98.25 114 PRO A N 1
ATOM 885 C CA . PRO A 1 114 ? -1.959 -4.324 1.816 1 98.25 114 PRO A CA 1
ATOM 886 C C . PRO A 1 114 ? -1.359 -5.547 2.51 1 98.25 114 PRO A C 1
ATOM 888 O O . PRO A 1 114 ? -0.787 -5.426 3.596 1 98.25 114 PRO A O 1
ATOM 891 N N . VAL A 1 115 ? -1.438 -6.742 1.921 1 97.88 115 VAL A N 1
ATOM 892 C CA . VAL A 1 115 ? -0.87 -7.953 2.5 1 97.88 115 VAL A CA 1
ATOM 893 C C . VAL A 1 115 ? 0.646 -7.816 2.609 1 97.88 115 VAL A C 1
ATOM 895 O O . VAL A 1 115 ? 1.232 -8.133 3.646 1 97.88 115 VAL A O 1
ATOM 898 N N . LEU A 1 116 ? 1.268 -7.32 1.541 1 98.12 116 LEU A N 1
ATOM 899 C CA . LEU A 1 116 ? 2.713 -7.125 1.517 1 98.12 116 LEU A CA 1
ATOM 900 C C . LEU A 1 116 ? 3.123 -6 2.461 1 98.12 116 LEU A C 1
ATOM 902 O O . LEU A 1 116 ? 4.105 -6.129 3.197 1 98.12 116 LEU A O 1
ATOM 906 N N . ALA A 1 117 ? 2.369 -4.914 2.453 1 97.56 117 ALA A N 1
ATOM 907 C CA . ALA A 1 117 ? 2.68 -3.736 3.26 1 97.56 117 ALA A CA 1
ATOM 908 C C . ALA A 1 117 ? 2.68 -4.074 4.746 1 97.56 117 ALA A C 1
ATOM 910 O O . ALA A 1 117 ? 3.428 -3.479 5.527 1 97.56 117 ALA A O 1
ATOM 911 N N . TYR A 1 118 ? 1.937 -5.059 5.129 1 96.31 118 TYR A N 1
ATOM 912 C CA . TYR A 1 118 ? 1.725 -5.449 6.516 1 96.31 118 TYR A CA 1
ATOM 913 C C . TYR A 1 118 ? 3.035 -5.867 7.172 1 96.31 118 TYR A C 1
ATOM 915 O O . TYR A 1 118 ? 3.221 -5.688 8.375 1 96.31 118 TYR A O 1
ATOM 923 N N . VAL A 1 119 ? 4.039 -6.355 6.434 1 97.19 119 VAL A N 1
ATOM 924 C CA . VAL A 1 119 ? 5.242 -6.93 7.027 1 97.19 119 VAL A CA 1
ATOM 925 C C . VAL A 1 119 ? 6.438 -6.023 6.746 1 97.19 119 VAL A C 1
ATOM 927 O O . VAL A 1 119 ? 7.59 -6.461 6.84 1 97.19 119 VAL A O 1
ATOM 930 N N . GLU A 1 120 ? 6.234 -4.785 6.379 1 97.69 120 GLU A N 1
ATOM 931 C CA . GLU A 1 120 ? 7.312 -3.891 5.98 1 97.69 120 GLU A CA 1
ATOM 932 C C . GLU A 1 120 ? 8.406 -3.836 7.047 1 97.69 120 GLU A C 1
ATOM 934 O O . GLU A 1 120 ? 9.594 -3.834 6.723 1 97.69 120 GLU A O 1
ATOM 939 N N . ASP A 1 121 ? 8.055 -3.797 8.375 1 97.44 121 ASP A N 1
ATOM 940 C CA . ASP A 1 121 ? 9.047 -3.75 9.445 1 97.44 121 ASP A CA 1
ATOM 941 C C . ASP A 1 121 ? 9.961 -4.973 9.406 1 97.44 121 ASP A C 1
ATOM 943 O O . ASP A 1 121 ? 11.172 -4.852 9.578 1 97.44 121 ASP A O 1
ATOM 947 N N . GLY A 1 122 ? 9.32 -6.148 9.203 1 98.12 122 GLY A N 1
ATOM 948 C CA . GLY A 1 122 ? 10.117 -7.359 9.086 1 98.12 122 GLY A CA 1
ATOM 949 C C . GLY A 1 122 ? 11.062 -7.34 7.898 1 98.12 122 GLY A C 1
ATOM 950 O O . GLY A 1 122 ? 12.195 -7.812 7.996 1 98.12 122 GLY A O 1
ATOM 951 N N . ILE A 1 123 ? 10.633 -6.785 6.82 1 98.69 123 ILE A N 1
ATOM 952 C CA . ILE A 1 123 ? 11.438 -6.691 5.605 1 98.69 123 ILE A CA 1
ATOM 953 C C . ILE A 1 123 ? 12.625 -5.77 5.844 1 98.69 123 ILE A C 1
ATOM 955 O O . ILE A 1 123 ? 13.766 -6.113 5.508 1 98.69 123 ILE A O 1
ATOM 959 N N . VAL A 1 124 ? 12.375 -4.574 6.418 1 98.69 124 VAL A N 1
ATOM 960 C CA . VAL A 1 124 ? 13.445 -3.623 6.711 1 98.69 124 VAL A CA 1
ATOM 961 C C . VAL A 1 124 ? 14.469 -4.266 7.641 1 98.69 124 VAL A C 1
ATOM 963 O O . VAL A 1 124 ? 15.68 -4.102 7.449 1 98.69 124 VAL A O 1
ATOM 966 N N . ASN A 1 125 ? 13.977 -4.98 8.609 1 98.56 125 ASN A N 1
ATOM 967 C CA . ASN A 1 125 ? 14.867 -5.703 9.516 1 98.56 125 ASN A CA 1
ATOM 968 C C . ASN A 1 125 ? 15.727 -6.711 8.758 1 98.56 125 ASN A C 1
ATOM 970 O O . ASN A 1 125 ? 16.922 -6.867 9.055 1 98.56 125 ASN A O 1
ATOM 974 N N . ALA A 1 126 ? 15.148 -7.414 7.816 1 98.69 126 ALA A N 1
ATOM 975 C CA . ALA A 1 126 ? 15.867 -8.406 7.031 1 98.69 126 ALA A CA 1
ATOM 976 C C . ALA A 1 126 ? 16.938 -7.746 6.152 1 98.69 126 ALA A C 1
ATOM 978 O O . ALA A 1 126 ? 18 -8.32 5.918 1 98.69 126 ALA A O 1
ATOM 979 N N . PHE A 1 127 ? 16.672 -6.539 5.645 1 98.81 127 PHE A N 1
ATOM 980 C CA . PHE A 1 127 ? 17.672 -5.773 4.91 1 98.81 127 PHE A CA 1
ATOM 981 C C . PHE A 1 127 ? 18.906 -5.535 5.766 1 98.81 127 PHE A C 1
ATOM 983 O O . PHE A 1 127 ? 20.031 -5.59 5.266 1 98.81 127 PHE A O 1
ATOM 990 N N . LYS A 1 128 ? 18.734 -5.316 6.988 1 98.5 128 LYS A N 1
ATOM 991 C CA . LYS A 1 128 ? 19.812 -4.941 7.895 1 98.5 128 LYS A CA 1
ATOM 992 C C . LYS A 1 128 ? 20.562 -6.176 8.398 1 98.5 128 LYS A C 1
ATOM 994 O O . LYS A 1 128 ? 21.797 -6.164 8.508 1 98.5 128 LYS A O 1
ATOM 999 N N . HIS A 1 129 ? 19.844 -7.305 8.672 1 97.75 129 HIS A N 1
ATOM 1000 C CA . HIS A 1 129 ? 20.438 -8.383 9.445 1 97.75 129 HIS A CA 1
ATOM 1001 C C . HIS A 1 129 ? 20.422 -9.695 8.672 1 97.75 129 HIS A C 1
ATOM 1003 O O . HIS A 1 129 ? 21 -10.695 9.109 1 97.75 129 HIS A O 1
ATOM 1009 N N . GLY A 1 130 ? 19.812 -9.688 7.555 1 97.25 130 GLY A N 1
ATOM 1010 C CA . GLY A 1 130 ? 19.625 -10.945 6.844 1 97.25 130 GLY A CA 1
ATOM 1011 C C . GLY A 1 130 ? 18.484 -11.773 7.391 1 97.25 130 GLY A C 1
ATOM 1012 O O . GLY A 1 130 ? 17.641 -11.273 8.141 1 97.25 130 GLY A O 1
ATOM 1013 N N . GLY A 1 131 ? 18.391 -13 6.906 1 97.31 131 GLY A N 1
ATOM 1014 C CA . GLY A 1 131 ? 17.234 -13.812 7.215 1 97.31 131 GLY A CA 1
ATOM 1015 C C . GLY A 1 131 ? 16.031 -13.492 6.34 1 97.31 131 GLY A C 1
ATOM 1016 O O . GLY A 1 131 ? 16.188 -13.219 5.148 1 97.31 131 GLY A O 1
ATOM 1017 N N . GLY A 1 132 ? 14.828 -13.578 6.996 1 97.81 132 GLY A N 1
ATOM 1018 C CA . GLY A 1 132 ? 13.648 -13.312 6.191 1 97.81 132 GLY A CA 1
ATOM 1019 C C . GLY A 1 132 ? 12.367 -13.32 7 1 97.81 132 GLY A C 1
ATOM 1020 O O . GLY A 1 132 ? 12.398 -13.383 8.227 1 97.81 132 GLY A O 1
ATOM 1021 N N . VAL A 1 133 ? 11.312 -13.094 6.348 1 97.75 133 VAL A N 1
ATOM 1022 C CA . VAL A 1 133 ? 9.969 -13.055 6.922 1 97.75 133 VAL A CA 1
ATOM 1023 C C . VAL A 1 133 ? 9.234 -14.359 6.602 1 97.75 133 VAL A C 1
ATOM 1025 O O . VAL A 1 133 ? 9.031 -14.688 5.43 1 97.75 133 VAL A O 1
ATOM 1028 N N . PRO A 1 134 ? 8.828 -15.117 7.594 1 94.62 134 PRO A N 1
ATOM 1029 C CA . PRO A 1 134 ? 8.195 -16.422 7.348 1 94.62 134 PRO A CA 1
ATOM 1030 C C . PRO A 1 134 ? 6.742 -16.297 6.895 1 94.62 134 PRO A C 1
ATOM 1032 O O . PRO A 1 134 ? 6.121 -15.242 7.082 1 94.62 134 PRO A O 1
ATOM 1035 N N . TYR A 1 135 ? 6.191 -17.344 6.387 1 90.19 135 TYR A N 1
ATOM 1036 C CA . TYR A 1 135 ? 4.832 -17.391 5.852 1 90.19 135 TYR A CA 1
ATOM 1037 C C . TYR A 1 135 ? 3.814 -16.984 6.91 1 90.19 135 TYR A C 1
ATOM 1039 O O . TYR A 1 135 ? 2.814 -16.328 6.602 1 90.19 135 TYR A O 1
ATOM 1047 N N . GLU A 1 136 ? 4.082 -17.281 8.094 1 90.69 136 GLU A N 1
ATOM 1048 C CA . GLU A 1 136 ? 3.135 -17.078 9.18 1 90.69 136 GLU A CA 1
ATOM 1049 C C . GLU A 1 136 ? 2.975 -15.594 9.5 1 90.69 136 GLU A C 1
ATOM 1051 O O . GLU A 1 136 ? 2.008 -15.188 10.148 1 90.69 136 GLU A O 1
ATOM 1056 N N . ALA A 1 137 ? 3.893 -14.82 9.055 1 94.5 137 ALA A N 1
ATOM 1057 C CA . ALA A 1 137 ? 3.859 -13.391 9.336 1 94.5 137 ALA A CA 1
ATOM 1058 C C . ALA A 1 137 ? 2.793 -12.688 8.5 1 94.5 137 ALA A C 1
ATOM 1060 O O . ALA A 1 137 ? 2.416 -11.547 8.781 1 94.5 137 ALA A O 1
ATOM 1061 N N . TYR A 1 138 ? 2.266 -13.359 7.453 1 94.56 138 TYR A N 1
ATOM 1062 C CA . TYR A 1 138 ? 1.285 -12.781 6.539 1 94.56 138 TYR A CA 1
ATOM 1063 C C . TYR A 1 138 ? -0.119 -13.281 6.867 1 94.56 138 TYR A C 1
ATOM 1065 O O . TYR A 1 138 ? -0.529 -14.352 6.41 1 94.56 138 TYR A O 1
ATOM 1073 N N . PRO A 1 139 ? -0.96 -12.57 7.469 1 89.5 139 PRO A N 1
ATOM 1074 C CA . PRO A 1 139 ? -2.248 -13.07 7.957 1 89.5 139 PRO A CA 1
ATOM 1075 C C . PRO A 1 139 ? -3.215 -13.414 6.824 1 89.5 139 PRO A C 1
ATOM 1077 O O . PRO A 1 139 ? -4.051 -14.312 6.973 1 89.5 139 PRO A O 1
ATOM 1080 N N . ARG A 1 140 ? -3.217 -12.758 5.699 1 92.19 140 ARG A N 1
ATOM 1081 C CA . ARG A 1 140 ? -4.246 -12.945 4.684 1 92.19 140 ARG A CA 1
ATOM 1082 C C . ARG A 1 140 ? -3.641 -13.438 3.373 1 92.19 140 ARG A C 1
ATOM 1084 O O . ARG A 1 140 ? -4.324 -13.5 2.35 1 92.19 140 ARG A O 1
ATOM 1091 N N . PHE A 1 141 ? -2.426 -13.859 3.354 1 92.31 141 PHE A N 1
ATOM 1092 C CA . PHE A 1 141 ? -1.78 -14.172 2.084 1 92.31 141 PHE A CA 1
ATOM 1093 C C . PHE A 1 141 ? -2.422 -15.391 1.438 1 92.31 141 PHE A C 1
ATOM 1095 O O . PHE A 1 141 ? -2.748 -15.375 0.25 1 92.31 141 PHE A O 1
ATOM 1102 N N . HIS A 1 142 ? -2.666 -16.469 2.213 1 89.44 142 HIS A N 1
ATOM 1103 C CA . HIS A 1 142 ? -3.215 -17.703 1.662 1 89.44 142 HIS A CA 1
ATOM 1104 C C . HIS A 1 142 ? -4.621 -17.484 1.116 1 89.44 142 HIS A C 1
ATOM 1106 O O . HIS A 1 142 ? -4.988 -18.047 0.085 1 89.44 142 HIS A O 1
ATOM 1112 N N . GLU A 1 143 ? -5.328 -16.656 1.807 1 91.69 143 GLU A N 1
ATOM 1113 C CA . GLU A 1 143 ? -6.68 -16.328 1.369 1 91.69 143 GLU A CA 1
ATOM 1114 C C . GLU A 1 143 ? -6.668 -15.617 0.02 1 91.69 143 GLU A C 1
ATOM 1116 O O . GLU A 1 143 ? -7.414 -15.984 -0.889 1 91.69 143 GLU A O 1
ATOM 1121 N N . VAL A 1 144 ? -5.836 -14.609 -0.079 1 95.31 144 VAL A N 1
ATOM 1122 C CA . VAL A 1 144 ? -5.754 -13.812 -1.299 1 95.31 144 VAL A CA 1
ATOM 1123 C C . VAL A 1 144 ? -5.207 -14.664 -2.438 1 95.31 144 VAL A C 1
ATOM 1125 O O . VAL A 1 144 ? -5.711 -14.617 -3.562 1 95.31 144 VAL A O 1
ATOM 1128 N N . MET A 1 145 ? -4.191 -15.461 -2.156 1 93.12 145 MET A N 1
ATOM 1129 C CA . MET A 1 145 ? -3.611 -16.344 -3.162 1 93.12 145 MET A CA 1
ATOM 1130 C C . MET A 1 145 ? -4.645 -17.344 -3.662 1 93.12 145 MET A C 1
ATOM 1132 O O . MET A 1 145 ? -4.699 -17.641 -4.859 1 93.12 145 MET A O 1
ATOM 1136 N N . ALA A 1 146 ? -5.406 -17.938 -2.744 1 91.44 146 ALA A N 1
ATOM 1137 C CA . ALA A 1 146 ? -6.441 -18.891 -3.121 1 91.44 146 ALA A CA 1
ATOM 1138 C C . ALA A 1 146 ? -7.473 -18.25 -4.043 1 91.44 146 ALA A C 1
ATOM 1140 O O . ALA A 1 146 ? -7.949 -18.875 -4.988 1 91.44 146 ALA A O 1
ATOM 1141 N N . GLU A 1 147 ? -7.824 -17.047 -3.736 1 93.69 147 GLU A N 1
ATOM 1142 C CA . GLU A 1 147 ? -8.773 -16.344 -4.59 1 93.69 147 GLU A CA 1
ATOM 1143 C C . GLU A 1 147 ? -8.18 -16.078 -5.977 1 93.69 147 GLU A C 1
ATOM 1145 O O . GLU A 1 147 ? -8.859 -16.266 -6.988 1 93.69 147 GLU A O 1
ATOM 1150 N N . GLU A 1 148 ? -6.984 -15.633 -6.004 1 93.5 148 GLU A N 1
ATOM 1151 C CA . GLU A 1 148 ? -6.312 -15.391 -7.277 1 93.5 148 GLU A CA 1
ATOM 1152 C C . GLU A 1 148 ? -6.184 -16.672 -8.094 1 93.5 148 GLU A C 1
ATOM 1154 O O . GLU A 1 148 ? -6.422 -16.672 -9.305 1 93.5 148 GLU A O 1
ATOM 1159 N N . SER A 1 149 ? -5.785 -17.766 -7.477 1 91.44 149 SER A N 1
ATOM 1160 C CA . SER A 1 149 ? -5.68 -19.062 -8.141 1 91.44 149 SER A CA 1
ATOM 1161 C C . SER A 1 149 ? -7.035 -19.531 -8.664 1 91.44 149 SER A C 1
ATOM 1163 O O . SER A 1 149 ? -7.117 -20.188 -9.703 1 91.44 149 SER A O 1
ATOM 1165 N N . GLY A 1 150 ? -8.055 -19.188 -7.883 1 90.81 150 GLY A N 1
ATOM 1166 C CA . GLY A 1 150 ? -9.398 -19.484 -8.336 1 90.81 150 GLY A CA 1
ATOM 1167 C C . GLY A 1 150 ? -9.727 -18.875 -9.688 1 90.81 150 GLY A C 1
ATOM 1168 O O . GLY A 1 150 ? -10.336 -19.531 -10.539 1 90.81 150 GLY A O 1
ATOM 1169 N N . GLN A 1 151 ? -9.25 -17.719 -9.859 1 89.88 151 GLN A N 1
ATOM 1170 C CA . GLN A 1 151 ? -9.555 -16.984 -11.078 1 89.88 151 GLN A CA 1
ATOM 1171 C C . GLN A 1 151 ? -8.672 -17.438 -12.234 1 89.88 151 GLN A C 1
ATOM 1173 O O . GLN A 1 151 ? -9.133 -17.531 -13.375 1 89.88 151 GLN A O 1
ATOM 1178 N N . THR A 1 152 ? -7.453 -17.781 -11.961 1 88.25 152 THR A N 1
ATOM 1179 C CA . THR A 1 152 ? -6.5 -17.953 -13.055 1 88.25 152 THR A CA 1
ATOM 1180 C C . THR A 1 152 ? -6.246 -19.438 -13.312 1 88.25 152 THR A C 1
ATOM 1182 O O . THR A 1 152 ? -6.051 -19.844 -14.461 1 88.25 152 THR A O 1
ATOM 1185 N N . ILE A 1 153 ? -6.312 -20.234 -12.297 1 92.25 153 ILE A N 1
ATOM 1186 C CA . ILE A 1 153 ? -5.977 -21.656 -12.422 1 92.25 153 ILE A CA 1
ATOM 1187 C C . ILE A 1 153 ? -7.254 -22.484 -12.492 1 92.25 153 ILE A C 1
ATOM 1189 O O . ILE A 1 153 ? -7.5 -23.172 -13.484 1 92.25 153 ILE A O 1
ATOM 1193 N N . LEU A 1 154 ? -8.078 -22.328 -11.539 1 92.75 154 LEU A N 1
ATOM 1194 C CA . LEU A 1 154 ? -9.258 -23.172 -11.453 1 92.75 154 LEU A CA 1
ATOM 1195 C C . LEU A 1 154 ? -10.156 -22.984 -12.664 1 92.75 154 LEU A C 1
ATOM 1197 O O . LEU A 1 154 ? -10.648 -23.953 -13.242 1 92.75 154 LEU A O 1
ATOM 1201 N N . SER A 1 155 ? -10.32 -21.766 -13.016 1 90.81 155 SER A N 1
ATOM 1202 C CA . SER A 1 155 ? -11.25 -21.438 -14.102 1 90.81 155 SER A CA 1
ATOM 1203 C C . SER A 1 155 ? -10.773 -22.016 -15.43 1 90.81 155 SER A C 1
ATOM 1205 O O . SER A 1 155 ? -11.578 -22.234 -16.344 1 90.81 155 SER A O 1
ATOM 1207 N N . SER A 1 156 ? -9.492 -22.375 -15.523 1 93.88 156 SER A N 1
ATOM 1208 C CA . SER A 1 156 ? -8.93 -22.828 -16.797 1 93.88 156 SER A CA 1
ATOM 1209 C C . SER A 1 156 ? -8.281 -24.203 -16.656 1 93.88 156 SER A C 1
ATOM 1211 O O . SER A 1 156 ? -7.648 -24.688 -17.594 1 93.88 156 SER A O 1
ATOM 1213 N N . LEU A 1 157 ? -8.445 -24.797 -15.57 1 96.44 157 LEU A N 1
ATOM 1214 C CA . LEU A 1 157 ? -7.703 -26 -15.227 1 96.44 157 LEU A CA 1
ATOM 1215 C C . LEU A 1 157 ? -8.062 -27.141 -16.172 1 96.44 157 LEU A C 1
ATOM 1217 O O . LEU A 1 157 ? -7.18 -27.719 -16.828 1 96.44 157 LEU A O 1
ATOM 1221 N N . ILE A 1 158 ? -9.344 -27.406 -16.375 1 96.69 158 ILE A N 1
ATOM 1222 C CA . ILE A 1 158 ? -9.82 -28.594 -17.078 1 96.69 158 ILE A CA 1
ATOM 1223 C C . ILE A 1 158 ? -9.75 -28.359 -18.578 1 96.69 158 ILE A C 1
ATOM 1225 O O . ILE A 1 158 ? -9.297 -29.234 -19.328 1 96.69 158 ILE A O 1
ATOM 1229 N N . ASP A 1 159 ? -10.023 -27.156 -19.016 1 95.06 159 ASP A N 1
ATOM 1230 C CA . ASP A 1 159 ? -10.25 -26.938 -20.438 1 95.06 159 ASP A CA 1
ATOM 1231 C C . ASP A 1 159 ? -8.992 -26.406 -21.125 1 95.06 159 ASP A C 1
ATOM 1233 O O . ASP A 1 159 ? -8.828 -26.531 -22.328 1 95.06 159 ASP A O 1
ATOM 1237 N N . ASN A 1 160 ? -8.102 -25.812 -20.312 1 96 160 ASN A N 1
ATOM 1238 C CA . ASN A 1 160 ? -6.988 -25.141 -20.953 1 96 160 ASN A CA 1
ATOM 1239 C C . ASN A 1 160 ? -5.645 -25.625 -20.422 1 96 160 ASN A C 1
ATOM 1241 O O . ASN A 1 160 ? -4.703 -25.828 -21.203 1 96 160 ASN A O 1
ATOM 1245 N N . ILE A 1 161 ? -5.52 -25.859 -19.156 1 97.44 161 ILE A N 1
ATOM 1246 C CA . ILE A 1 161 ? -4.227 -26.141 -18.531 1 97.44 161 ILE A CA 1
ATOM 1247 C C . ILE A 1 161 ? -3.891 -27.625 -18.688 1 97.44 161 ILE A C 1
ATOM 1249 O O . ILE A 1 161 ? -2.832 -27.969 -19.219 1 97.44 161 ILE A O 1
ATOM 1253 N N . LEU A 1 162 ? -4.777 -28.531 -18.297 1 98 162 LEU A N 1
ATOM 1254 C CA . LEU A 1 162 ? -4.52 -29.969 -18.344 1 98 162 LEU A CA 1
ATOM 1255 C C . LEU A 1 162 ? -4.297 -30.438 -19.781 1 98 162 LEU A C 1
ATOM 1257 O O . LEU A 1 162 ? -3.418 -31.266 -20.047 1 98 162 LEU A O 1
ATOM 1261 N N . PRO A 1 163 ? -5.02 -29.828 -20.734 1 97.5 163 PRO A N 1
ATOM 1262 C CA . PRO A 1 163 ? -4.859 -30.266 -22.125 1 97.5 163 PRO A CA 1
ATOM 1263 C C . PRO A 1 163 ? -3.514 -29.859 -22.719 1 97.5 163 PRO A C 1
ATOM 1265 O O . PRO A 1 163 ? -3.168 -30.297 -23.828 1 97.5 163 PRO A O 1
ATOM 1268 N N . LEU A 1 164 ? -2.787 -29.016 -22.031 1 96.75 164 LEU A N 1
ATOM 1269 C CA . LEU A 1 164 ? -1.464 -28.641 -22.516 1 96.75 164 LEU A CA 1
ATOM 1270 C C . LEU A 1 164 ? -0.577 -29.875 -22.672 1 96.75 164 LEU A C 1
ATOM 1272 O O . LEU A 1 164 ? 0.323 -29.891 -23.516 1 96.75 164 LEU A O 1
ATOM 1276 N N . ALA A 1 165 ? -0.731 -30.859 -21.75 1 96.44 165 ALA A N 1
ATOM 1277 C CA . ALA A 1 165 ? -0.026 -32.125 -21.859 1 96.44 165 ALA A CA 1
ATOM 1278 C C . ALA A 1 165 ? -0.828 -33.156 -22.672 1 96.44 165 ALA A C 1
ATOM 1280 O O . ALA A 1 165 ? -1.904 -33.594 -22.266 1 96.44 165 ALA A O 1
ATOM 1281 N N . HIS A 1 166 ? -0.242 -33.531 -23.781 1 93.88 166 HIS A N 1
ATOM 1282 C CA . HIS A 1 166 ? -0.937 -34.406 -24.719 1 93.88 166 HIS A CA 1
ATOM 1283 C C . HIS A 1 166 ? -1.319 -35.719 -24.031 1 93.88 166 HIS A C 1
ATOM 1285 O O . HIS A 1 166 ? -0.477 -36.375 -23.422 1 93.88 166 HIS A O 1
ATOM 1291 N N . GLY A 1 167 ? -2.629 -36.062 -24.094 1 95.69 167 GLY A N 1
ATOM 1292 C CA . GLY A 1 167 ? -3.117 -37.344 -23.625 1 95.69 167 GLY A CA 1
ATOM 1293 C C . GLY A 1 167 ? -3.404 -37.344 -22.125 1 95.69 167 GLY A C 1
ATOM 1294 O O . GLY A 1 167 ? -3.941 -38.344 -21.594 1 95.69 167 GLY A O 1
ATOM 1295 N N . LEU A 1 168 ? -3.098 -36.312 -21.469 1 97.44 168 LEU A N 1
ATOM 1296 C CA . LEU A 1 168 ? -3.213 -36.25 -20.016 1 97.44 168 LEU A CA 1
ATOM 1297 C C . LEU A 1 168 ? -4.672 -36.375 -19.578 1 97.44 168 LEU A C 1
ATOM 1299 O O . LEU A 1 168 ? -4.977 -37.094 -18.609 1 97.44 168 LEU A O 1
ATOM 1303 N N . VAL A 1 169 ? -5.582 -35.688 -20.25 1 98 169 VAL A N 1
ATOM 1304 C CA . VAL A 1 169 ? -6.992 -35.719 -19.891 1 98 169 VAL A CA 1
ATOM 1305 C C . VAL A 1 169 ? -7.547 -37.125 -20 1 98 169 VAL A C 1
ATOM 1307 O O . VAL A 1 169 ? -8.289 -37.594 -19.125 1 98 169 VAL A O 1
ATOM 1310 N N . GLU A 1 170 ? -7.199 -37.812 -21.031 1 97.62 170 GLU A N 1
ATOM 1311 C CA . GLU A 1 170 ? -7.617 -39.188 -21.219 1 97.62 170 GLU A CA 1
ATOM 1312 C C . GLU A 1 170 ? -7.066 -40.094 -20.109 1 97.62 170 GLU A C 1
ATOM 1314 O O . GLU A 1 170 ? -7.777 -40.938 -19.578 1 97.62 170 GLU A O 1
ATOM 1319 N N . LYS A 1 171 ? -5.824 -39.875 -19.75 1 97.75 171 LYS A N 1
ATOM 1320 C CA . LYS A 1 171 ? -5.211 -40.656 -18.672 1 97.75 171 LYS A CA 1
ATOM 1321 C C . LYS A 1 171 ? -5.938 -40.406 -17.344 1 97.75 171 LYS A C 1
ATOM 1323 O O . LYS A 1 171 ? -6.195 -41.344 -16.594 1 97.75 171 LYS A O 1
ATOM 1328 N N . LEU A 1 172 ? -6.23 -39.188 -17.094 1 98.38 172 LEU A N 1
ATOM 1329 C CA . LEU A 1 172 ? -6.957 -38.812 -15.875 1 98.38 172 LEU A CA 1
ATOM 1330 C C . LEU A 1 172 ? -8.32 -39.5 -15.836 1 98.38 172 LEU A C 1
ATOM 1332 O O . LEU A 1 172 ? -8.742 -40 -14.789 1 98.38 172 LEU A O 1
ATOM 1336 N N . ALA A 1 173 ? -8.961 -39.594 -16.984 1 97.94 173 ALA A N 1
ATOM 1337 C CA . ALA A 1 173 ? -10.273 -40.219 -17.078 1 97.94 173 ALA A CA 1
ATOM 1338 C C . ALA A 1 173 ? -10.18 -41.719 -16.844 1 97.94 173 ALA A C 1
ATOM 1340 O O . ALA A 1 173 ? -11.133 -42.344 -16.359 1 97.94 173 ALA A O 1
ATOM 1341 N N . GLN A 1 174 ? -9.055 -42.281 -17.125 1 97.62 174 GLN A N 1
ATOM 1342 C CA . GLN A 1 174 ? -8.859 -43.719 -17.016 1 97.62 174 GLN A CA 1
ATOM 1343 C C . GLN A 1 174 ? -8.391 -44.125 -15.609 1 97.62 174 GLN A C 1
ATOM 1345 O O . GLN A 1 174 ? -8.438 -45.281 -15.234 1 97.62 174 GLN A O 1
ATOM 1350 N N . GLY A 1 175 ? -7.922 -43.188 -14.875 1 98.38 175 GLY A N 1
ATOM 1351 C CA . GLY A 1 175 ? -7.523 -43.438 -13.5 1 98.38 175 GLY A CA 1
ATOM 1352 C C . GLY A 1 175 ? -6.02 -43.5 -13.312 1 98.38 175 GLY A C 1
ATOM 1353 O O . GLY A 1 175 ? -5.379 -44.5 -13.664 1 98.38 175 GLY A O 1
ATOM 1354 N N . ILE A 1 176 ? -5.508 -42.5 -12.734 1 98.38 176 ILE A N 1
ATOM 1355 C CA . ILE A 1 176 ? -4.074 -42.406 -12.477 1 98.38 176 ILE A CA 1
ATOM 1356 C C . ILE A 1 176 ? -3.826 -41.844 -11.078 1 98.38 176 ILE A C 1
ATOM 1358 O O . ILE A 1 176 ? -4.766 -41.469 -10.391 1 98.38 176 ILE A O 1
ATOM 1362 N N . GLN A 1 177 ? -2.566 -41.906 -10.609 1 98.69 177 GLN A N 1
ATOM 1363 C CA . GLN A 1 177 ? -2.141 -41.312 -9.344 1 98.69 177 GLN A CA 1
ATOM 1364 C C . GLN A 1 177 ? -1.585 -39.906 -9.539 1 98.69 177 GLN A C 1
ATOM 1366 O O . GLN A 1 177 ? -0.658 -39.719 -10.328 1 98.69 177 GLN A O 1
ATOM 1371 N N . VAL A 1 178 ? -2.189 -38.938 -8.852 1 98.75 178 VAL A N 1
ATOM 1372 C CA . VAL A 1 178 ? -1.843 -37.531 -9.055 1 98.75 178 VAL A CA 1
ATOM 1373 C C . VAL A 1 178 ? -1.386 -36.938 -7.73 1 98.75 178 VAL A C 1
ATOM 1375 O O . VAL A 1 178 ? -1.979 -37.188 -6.684 1 98.75 178 VAL A O 1
ATOM 1378 N N . LEU A 1 179 ? -0.309 -36.156 -7.781 1 98.62 179 LEU A N 1
ATOM 1379 C CA . LEU A 1 179 ? 0.169 -35.375 -6.645 1 98.62 179 LEU A CA 1
ATOM 1380 C C . LEU A 1 179 ? 0.224 -33.875 -6.988 1 98.62 179 LEU A C 1
ATOM 1382 O O . LEU A 1 179 ? 0.672 -33.5 -8.07 1 98.62 179 LEU A O 1
ATOM 1386 N N . ASP A 1 180 ? -0.309 -33.094 -6.086 1 98.5 180 ASP A N 1
ATOM 1387 C CA . ASP A 1 180 ? -0.091 -31.656 -6.141 1 98.5 180 ASP A CA 1
ATOM 1388 C C . ASP A 1 180 ? 0.795 -31.188 -4.988 1 98.5 180 ASP A C 1
ATOM 1390 O O . ASP A 1 180 ? 0.424 -31.328 -3.822 1 98.5 180 ASP A O 1
ATOM 1394 N N . ILE A 1 181 ? 1.964 -30.656 -5.312 1 97.81 181 ILE A N 1
ATOM 1395 C CA . ILE A 1 181 ? 2.859 -30.156 -4.273 1 97.81 181 ILE A CA 1
ATOM 1396 C C . ILE A 1 181 ? 2.619 -28.672 -4.059 1 97.81 181 ILE A C 1
ATOM 1398 O O . ILE A 1 181 ? 2.408 -27.922 -5.016 1 97.81 181 ILE A O 1
ATOM 1402 N N . GLY A 1 182 ? 2.682 -28.219 -2.75 1 95.56 182 GLY A N 1
ATOM 1403 C CA . GLY A 1 182 ? 2.26 -26.859 -2.436 1 95.56 182 GLY A CA 1
ATOM 1404 C C . GLY A 1 182 ? 0.799 -26.609 -2.75 1 95.56 182 GLY A C 1
ATOM 1405 O O . GLY A 1 182 ? 0.465 -25.609 -3.408 1 95.56 182 GLY A O 1
ATOM 1406 N N . CYS A 1 183 ? -0.068 -27.422 -2.268 1 95.88 183 CYS A N 1
ATOM 1407 C CA . CYS A 1 183 ? -1.439 -27.484 -2.76 1 95.88 183 CYS A CA 1
ATOM 1408 C C . CYS A 1 183 ? -2.293 -26.391 -2.135 1 95.88 183 CYS A C 1
ATOM 1410 O O . CYS A 1 183 ? -3.406 -26.125 -2.59 1 95.88 183 CYS A O 1
ATOM 1412 N N . GLY A 1 184 ? -1.829 -25.734 -1.074 1 93.44 184 GLY A N 1
ATOM 1413 C CA . GLY A 1 184 ? -2.625 -24.719 -0.405 1 93.44 184 GLY A CA 1
ATOM 1414 C C . GLY A 1 184 ? -3.953 -25.234 0.108 1 93.44 184 GLY A C 1
ATOM 1415 O O . GLY A 1 184 ? -4 -26.266 0.782 1 93.44 184 GLY A O 1
ATOM 1416 N N . TYR A 1 185 ? -5.012 -24.547 -0.251 1 93.88 185 TYR A N 1
ATOM 1417 C CA . TYR A 1 185 ? -6.34 -24.953 0.193 1 93.88 185 TYR A CA 1
ATOM 1418 C C . TYR A 1 185 ? -6.859 -26.109 -0.646 1 93.88 185 TYR A C 1
ATOM 1420 O O . TYR A 1 185 ? -7.98 -26.578 -0.438 1 93.88 185 TYR A O 1
ATOM 1428 N N . GLY A 1 186 ? -6.105 -26.516 -1.61 1 95.62 186 GLY A N 1
ATOM 1429 C CA . GLY A 1 186 ? -6.375 -27.734 -2.35 1 95.62 186 GLY A CA 1
ATOM 1430 C C . GLY A 1 186 ? -7.496 -27.594 -3.359 1 95.62 186 GLY A C 1
ATOM 1431 O O . GLY A 1 186 ? -8.07 -28.578 -3.807 1 95.62 186 GLY A O 1
ATOM 1432 N N . ARG A 1 187 ? -7.812 -26.422 -3.805 1 95.44 187 ARG A N 1
ATOM 1433 C CA . ARG A 1 187 ? -8.977 -26.188 -4.652 1 95.44 187 ARG A CA 1
ATOM 1434 C C . ARG A 1 187 ? -8.781 -26.797 -6.039 1 95.44 187 ARG A C 1
ATOM 1436 O O . ARG A 1 187 ? -9.703 -27.375 -6.605 1 95.44 187 ARG A O 1
ATOM 1443 N N . ALA A 1 188 ? -7.633 -26.641 -6.578 1 96 188 ALA A N 1
ATOM 1444 C CA . ALA A 1 188 ? -7.344 -27.219 -7.887 1 96 188 ALA A CA 1
ATOM 1445 C C . ALA A 1 188 ? -7.438 -28.734 -7.848 1 96 188 ALA A C 1
ATOM 1447 O O . ALA A 1 188 ? -8.008 -29.359 -8.75 1 96 188 ALA A O 1
ATOM 1448 N N . LEU A 1 189 ? -6.895 -29.281 -6.82 1 97.06 189 LEU A N 1
ATOM 1449 C CA . LEU A 1 189 ? -6.902 -30.734 -6.656 1 97.06 189 LEU A CA 1
ATOM 1450 C C . LEU A 1 189 ? -8.328 -31.25 -6.465 1 97.06 189 LEU A C 1
ATOM 1452 O O . LEU A 1 189 ? -8.688 -32.312 -6.992 1 97.06 189 LEU A O 1
ATOM 1456 N N . MET A 1 190 ? -9.094 -30.562 -5.715 1 97.75 190 MET A N 1
ATOM 1457 C CA . MET A 1 190 ? -10.477 -30.969 -5.48 1 97.75 190 MET A CA 1
ATOM 1458 C C . MET A 1 190 ? -11.289 -30.891 -6.766 1 97.75 190 MET A C 1
ATOM 1460 O O . MET A 1 190 ? -12.148 -31.75 -7.012 1 97.75 190 MET A O 1
ATOM 1464 N N . LEU A 1 191 ? -11.047 -29.875 -7.547 1 97.44 191 LEU A N 1
ATOM 1465 C CA . LEU A 1 191 ? -11.719 -29.797 -8.844 1 97.44 191 LEU A CA 1
ATOM 1466 C C . LEU A 1 191 ? -11.367 -30.984 -9.711 1 97.44 191 LEU A C 1
ATOM 1468 O O . LEU A 1 191 ? -12.242 -31.578 -10.352 1 97.44 191 LEU A O 1
ATOM 1472 N N . MET A 1 192 ? -10.117 -31.375 -9.727 1 98.19 192 MET A N 1
ATOM 1473 C CA . MET A 1 192 ? -9.703 -32.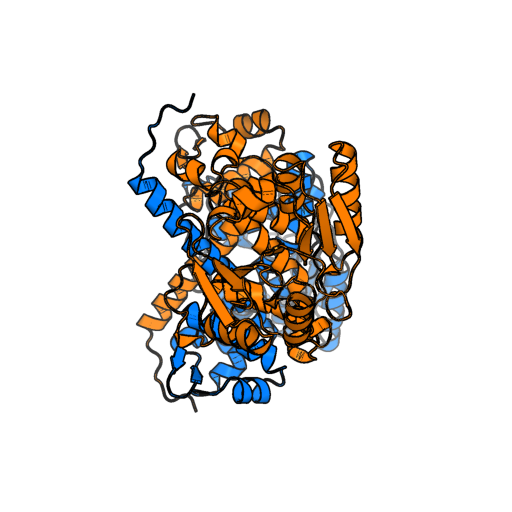531 -10.508 1 98.19 192 MET A CA 1
ATOM 1474 C C . MET A 1 192 ? -10.328 -33.812 -9.945 1 98.19 192 MET A C 1
ATOM 1476 O O . MET A 1 192 ? -10.789 -34.688 -10.703 1 98.19 192 MET A O 1
ATOM 1480 N N . ALA A 1 193 ? -10.32 -33.938 -8.641 1 98.38 193 ALA A N 1
ATOM 1481 C CA . ALA A 1 193 ? -10.867 -35.125 -7.988 1 98.38 193 ALA A CA 1
ATOM 1482 C C . ALA A 1 193 ? -12.336 -35.312 -8.336 1 98.38 193 ALA A C 1
ATOM 1484 O O . ALA A 1 193 ? -12.805 -36.438 -8.531 1 98.38 193 ALA A O 1
ATOM 1485 N N . ARG A 1 194 ? -13.078 -34.219 -8.367 1 97.88 194 ARG A N 1
ATOM 1486 C CA . ARG A 1 194 ? -14.492 -34.25 -8.719 1 97.88 194 ARG A CA 1
ATOM 1487 C C . ARG A 1 194 ? -14.68 -34.594 -10.195 1 97.88 194 ARG A C 1
ATOM 1489 O O . ARG A 1 194 ? -15.609 -35.344 -10.547 1 97.88 194 ARG A O 1
ATOM 1496 N N . THR A 1 195 ? -13.859 -34.125 -11.055 1 98 195 THR A N 1
ATOM 1497 C CA . THR A 1 195 ? -13.984 -34.25 -12.5 1 98 195 THR A CA 1
ATOM 1498 C C . THR A 1 195 ? -13.547 -35.656 -12.961 1 98 195 THR A C 1
ATOM 1500 O O . THR A 1 195 ? -14.086 -36.188 -13.93 1 98 195 THR A O 1
ATOM 1503 N N . PHE A 1 196 ? -12.539 -36.188 -12.25 1 98.44 196 PHE A N 1
ATOM 1504 C CA . PHE A 1 196 ? -11.969 -37.469 -12.641 1 98.44 196 PHE A CA 1
ATOM 1505 C C . PHE A 1 196 ? -12.055 -38.469 -11.5 1 98.44 196 PHE A C 1
ATOM 1507 O O . PHE A 1 196 ? -11.031 -38.844 -10.922 1 98.44 196 PHE A O 1
ATOM 1514 N N . PRO A 1 197 ? -13.164 -39.062 -11.266 1 97.88 197 PRO A N 1
ATOM 1515 C CA . PRO A 1 197 ? -13.398 -39.906 -10.086 1 97.88 197 PRO A CA 1
ATOM 1516 C C . PRO A 1 197 ? -12.586 -41.188 -10.109 1 97.88 197 PRO A C 1
ATOM 1518 O O . PRO A 1 197 ? -12.391 -41.844 -9.07 1 97.88 197 PRO A O 1
ATOM 1521 N N . GLU A 1 198 ? -12.117 -41.562 -11.266 1 98.25 198 GLU A N 1
ATOM 1522 C CA . GLU A 1 198 ? -11.367 -42.812 -11.367 1 98.25 198 GLU A CA 1
ATOM 1523 C C . GLU A 1 198 ? -9.914 -42.625 -10.938 1 98.25 198 GLU A C 1
ATOM 1525 O O . GLU A 1 198 ? -9.195 -43.594 -10.695 1 98.25 198 GLU A O 1
ATOM 1530 N N . SER A 1 199 ? -9.43 -41.438 -10.867 1 98.69 199 SER A N 1
ATOM 1531 C CA . SER A 1 199 ? -8.07 -41.125 -10.445 1 98.69 199 SER A CA 1
ATOM 1532 C C . SER A 1 199 ? -8 -40.906 -8.938 1 98.69 199 SER A C 1
ATOM 1534 O O . SER A 1 199 ? -9.031 -40.75 -8.273 1 98.69 199 SER A O 1
ATOM 1536 N N . ARG A 1 200 ? -6.809 -41 -8.375 1 98.69 200 ARG A N 1
ATOM 1537 C CA . ARG A 1 200 ? -6.539 -40.781 -6.965 1 98.69 200 ARG A CA 1
ATOM 1538 C C . ARG A 1 200 ? -5.625 -39.562 -6.777 1 98.69 200 ARG A C 1
ATOM 1540 O O . ARG A 1 200 ? -4.656 -39.406 -7.52 1 98.69 200 ARG A O 1
ATOM 1547 N N . PHE A 1 201 ? -5.973 -38.75 -5.809 1 98.75 201 PHE A N 1
ATOM 1548 C CA . PHE A 1 201 ? -5.328 -37.438 -5.676 1 98.75 201 PHE A CA 1
ATOM 1549 C C . PHE A 1 201 ? -4.719 -37.281 -4.289 1 98.75 201 PHE A C 1
ATOM 1551 O O . PHE A 1 201 ? -5.328 -37.656 -3.287 1 98.75 201 PHE A O 1
ATOM 1558 N N . THR A 1 202 ? -3.51 -36.812 -4.238 1 98.56 202 THR A N 1
ATOM 1559 C CA . THR A 1 202 ? -2.805 -36.469 -3.01 1 98.56 202 THR A CA 1
ATOM 1560 C C . THR A 1 202 ? -2.289 -35.031 -3.082 1 98.56 202 THR A C 1
ATOM 1562 O O . THR A 1 202 ? -1.802 -34.594 -4.125 1 98.56 202 THR A O 1
ATOM 1565 N N . GLY A 1 203 ? -2.482 -34.25 -1.986 1 98.31 203 GLY A N 1
ATOM 1566 C CA . GLY A 1 203 ? -1.936 -32.906 -1.886 1 98.31 203 GLY A CA 1
ATOM 1567 C C . GLY A 1 203 ? -0.98 -32.75 -0.719 1 98.31 203 GLY A C 1
ATOM 1568 O O . GLY A 1 203 ? -1.284 -33.156 0.403 1 98.31 203 GLY A O 1
ATOM 1569 N N . TYR A 1 204 ? 0.198 -32.188 -0.995 1 97.62 204 TYR A N 1
ATOM 1570 C CA . TYR A 1 204 ? 1.175 -31.875 0.045 1 97.62 204 TYR A CA 1
ATOM 1571 C C . TYR A 1 204 ? 1.333 -30.375 0.221 1 97.62 204 TYR A C 1
ATOM 1573 O O . TYR A 1 204 ? 1.324 -29.625 -0.758 1 97.62 204 TYR A O 1
ATOM 1581 N N . ASP A 1 205 ? 1.419 -29.906 1.434 1 94.81 205 ASP A N 1
ATOM 1582 C CA . ASP A 1 205 ? 1.775 -28.531 1.778 1 94.81 205 ASP A CA 1
ATOM 1583 C C . ASP A 1 205 ? 2.494 -28.469 3.123 1 94.81 205 ASP A C 1
ATOM 1585 O O . ASP A 1 205 ? 2.381 -29.391 3.936 1 94.81 205 ASP A O 1
ATOM 1589 N N . LEU A 1 206 ? 3.207 -27.391 3.311 1 90.31 206 LEU A N 1
ATOM 1590 C CA . LEU A 1 206 ? 4.039 -27.25 4.504 1 90.31 206 LEU A CA 1
ATOM 1591 C C . LEU A 1 206 ? 3.219 -26.75 5.684 1 90.31 206 LEU A C 1
ATOM 1593 O O . LEU A 1 206 ? 3.561 -27 6.84 1 90.31 206 LEU A O 1
ATOM 1597 N N . CYS A 1 207 ? 2.16 -26.047 5.457 1 87.94 207 CYS A N 1
ATOM 1598 C CA . CYS A 1 207 ? 1.438 -25.312 6.492 1 87.94 207 CYS A CA 1
ATOM 1599 C C . CYS A 1 207 ? 0.283 -26.141 7.039 1 87.94 207 CYS A C 1
ATOM 1601 O O . CYS A 1 207 ? -0.568 -26.609 6.277 1 87.94 207 CYS A O 1
ATOM 1603 N N . ASP A 1 208 ? 0.152 -26.188 8.344 1 90.62 208 ASP A N 1
ATOM 1604 C CA . ASP A 1 208 ? -0.91 -26.938 9.023 1 90.62 208 ASP A CA 1
ATOM 1605 C C . ASP A 1 208 ? -2.277 -26.312 8.734 1 90.62 208 ASP A C 1
ATOM 1607 O O . ASP A 1 208 ? -3.256 -27.031 8.516 1 90.62 208 ASP A O 1
ATOM 1611 N N . GLU A 1 209 ? -2.293 -25.094 8.711 1 88.94 209 GLU A N 1
ATOM 1612 C CA . GLU A 1 209 ? -3.564 -24.406 8.539 1 88.94 209 GLU A CA 1
ATOM 1613 C C . GLU A 1 209 ? -4.164 -24.688 7.164 1 88.94 209 GLU A C 1
ATOM 1615 O O . GLU A 1 209 ? -5.367 -24.938 7.047 1 88.94 209 GLU A O 1
ATOM 1620 N N . THR A 1 210 ? -3.402 -24.656 6.164 1 91.69 210 THR A N 1
ATOM 1621 C CA . THR A 1 210 ? -3.9 -24.891 4.812 1 91.69 210 THR A CA 1
ATOM 1622 C C . THR A 1 210 ? -4.383 -26.328 4.66 1 91.69 210 THR A C 1
ATOM 1624 O O . THR A 1 210 ? -5.438 -26.578 4.074 1 91.69 210 THR A O 1
ATOM 1627 N N . ILE A 1 211 ? -3.66 -27.266 5.242 1 95.06 211 ILE A N 1
ATOM 1628 C CA . ILE A 1 211 ? -3.996 -28.688 5.125 1 95.06 211 ILE A CA 1
ATOM 1629 C C . ILE A 1 211 ? -5.285 -28.984 5.895 1 95.06 211 ILE A C 1
ATOM 1631 O O . ILE A 1 211 ? -6.137 -29.734 5.426 1 95.06 211 ILE A O 1
ATOM 1635 N N . ALA A 1 212 ? -5.395 -28.359 7.035 1 95.44 212 ALA A N 1
ATOM 1636 C CA . ALA A 1 212 ? -6.621 -28.531 7.809 1 95.44 212 ALA A CA 1
ATOM 1637 C C . ALA A 1 212 ? -7.836 -28.031 7.027 1 95.44 212 ALA A C 1
ATOM 1639 O O . ALA A 1 212 ? -8.875 -28.703 6.992 1 95.44 212 ALA A O 1
ATOM 1640 N N . GLN A 1 213 ? -7.676 -26.953 6.426 1 94.62 213 GLN A N 1
ATOM 1641 C CA . GLN A 1 213 ? -8.766 -26.391 5.637 1 94.62 213 GLN A CA 1
ATOM 1642 C C . GLN A 1 213 ? -9.078 -27.25 4.422 1 94.62 213 GLN A C 1
ATOM 1644 O O . GLN A 1 213 ? -10.242 -27.438 4.07 1 94.62 213 GLN A O 1
ATOM 1649 N N . ALA A 1 214 ? -8.078 -27.734 3.752 1 96.56 214 ALA A N 1
ATOM 1650 C CA . ALA A 1 214 ? -8.25 -28.594 2.584 1 96.56 214 ALA A CA 1
ATOM 1651 C C . ALA A 1 214 ? -8.984 -29.875 2.953 1 96.56 214 ALA A C 1
ATOM 1653 O O . ALA A 1 214 ? -9.898 -30.312 2.24 1 96.56 214 ALA A O 1
ATOM 1654 N N . ARG A 1 215 ? -8.609 -30.5 4.07 1 97.38 215 ARG A N 1
ATOM 1655 C CA . ARG A 1 215 ? -9.258 -31.719 4.547 1 97.38 215 ARG A CA 1
ATOM 1656 C C . ARG A 1 215 ? -10.727 -31.469 4.855 1 97.38 215 ARG A C 1
ATOM 1658 O O . ARG A 1 215 ? -11.586 -32.281 4.488 1 97.38 215 ARG A O 1
ATOM 1665 N N . TYR A 1 216 ? -10.93 -30.406 5.555 1 97.25 216 TYR A N 1
ATOM 1666 C CA . TYR A 1 216 ? -12.305 -30.047 5.883 1 97.25 216 TYR A CA 1
ATOM 1667 C C . TYR A 1 216 ? -13.141 -29.891 4.621 1 97.25 216 TYR A C 1
ATOM 1669 O O . TYR A 1 216 ? -14.25 -30.422 4.535 1 97.25 216 TYR A O 1
ATOM 1677 N N . ALA A 1 217 ? -12.625 -29.188 3.686 1 96.44 217 ALA A N 1
ATOM 1678 C CA . ALA A 1 217 ? -13.344 -28.922 2.441 1 96.44 217 ALA A CA 1
ATOM 1679 C C . ALA A 1 217 ? -13.602 -30.219 1.671 1 96.44 217 ALA A C 1
ATOM 1681 O O . ALA A 1 217 ? -14.672 -30.406 1.089 1 96.44 217 ALA A O 1
ATOM 1682 N N . ALA A 1 218 ? -12.641 -31.109 1.579 1 97.19 218 ALA A N 1
ATOM 1683 C CA . ALA A 1 218 ? -12.797 -32.375 0.885 1 97.19 218 ALA A CA 1
ATOM 1684 C C . ALA A 1 218 ? -13.922 -33.219 1.508 1 97.19 218 ALA A C 1
ATOM 1686 O O . ALA A 1 218 ? -14.734 -33.812 0.794 1 97.19 218 ALA A O 1
ATOM 1687 N N . LYS A 1 219 ? -13.922 -33.188 2.84 1 96.69 219 LYS A N 1
ATOM 1688 C CA . LYS A 1 219 ? -14.961 -33.906 3.564 1 96.69 219 LYS A CA 1
ATOM 1689 C C . LYS A 1 219 ? -16.344 -33.312 3.314 1 96.69 219 LYS A C 1
ATOM 1691 O O . LYS A 1 219 ? -17.312 -34.031 3.074 1 96.69 219 LYS A O 1
ATOM 1696 N N . ALA A 1 220 ? -16.406 -32.062 3.369 1 97.06 220 ALA A N 1
ATOM 1697 C CA . ALA A 1 220 ? -17.672 -31.344 3.18 1 97.06 220 ALA A CA 1
ATOM 1698 C C . ALA A 1 220 ? -18.234 -31.578 1.782 1 97.06 220 ALA A C 1
ATOM 1700 O O . ALA A 1 220 ? -19.438 -31.516 1.576 1 97.06 220 ALA A O 1
ATOM 1701 N N . ASN A 1 221 ? -17.375 -31.891 0.836 1 96.56 221 ASN A N 1
ATOM 1702 C CA . ASN A 1 221 ? -17.797 -32.094 -0.543 1 96.56 221 ASN A CA 1
ATOM 1703 C C . ASN A 1 221 ? -17.891 -33.594 -0.878 1 96.56 221 ASN A C 1
ATOM 1705 O O . ASN A 1 221 ? -18.031 -33.969 -2.045 1 96.56 221 ASN A O 1
ATOM 1709 N N . ASP A 1 222 ? -17.672 -34.469 0.056 1 96.56 222 ASP A N 1
ATOM 1710 C CA . ASP A 1 222 ? -17.812 -35.906 -0.04 1 96.56 222 ASP A CA 1
ATOM 1711 C C . ASP A 1 222 ? -16.859 -36.5 -1.093 1 96.56 222 ASP A C 1
ATOM 1713 O O . ASP A 1 222 ? -17.281 -37.281 -1.943 1 96.56 222 ASP A O 1
ATOM 1717 N N . LEU A 1 223 ? -15.68 -35.969 -1.116 1 97.75 223 LEU A N 1
ATOM 1718 C CA . LEU A 1 223 ? -14.656 -36.5 -2.01 1 97.75 223 LEU A CA 1
ATOM 1719 C C . LEU A 1 223 ? -13.859 -37.594 -1.326 1 97.75 223 LEU A C 1
ATOM 1721 O O . LEU A 1 223 ? -13.242 -37.375 -0.282 1 97.75 223 LEU A O 1
ATOM 1725 N N . HIS A 1 224 ? -13.781 -38.781 -1.932 1 96.56 224 HIS A N 1
ATOM 1726 C CA . HIS A 1 224 ? -13.172 -39.938 -1.28 1 96.56 224 HIS A CA 1
ATOM 1727 C C . HIS A 1 224 ? -11.906 -40.375 -2.004 1 96.56 224 HIS A C 1
ATOM 1729 O O . HIS A 1 224 ? -11.156 -41.219 -1.505 1 96.56 224 HIS A O 1
ATOM 1735 N N . ASN A 1 225 ? -11.633 -39.781 -3.113 1 98.44 225 ASN A N 1
ATOM 1736 C CA . ASN A 1 225 ? -10.461 -40.156 -3.891 1 98.44 225 ASN A CA 1
ATOM 1737 C C . ASN A 1 225 ? -9.336 -39.156 -3.732 1 98.44 225 ASN A C 1
ATOM 1739 O O . ASN A 1 225 ? -8.523 -38.969 -4.637 1 98.44 225 ASN A O 1
ATOM 1743 N N . ILE A 1 226 ? -9.328 -38.344 -2.652 1 98.62 226 ILE A N 1
ATOM 1744 C CA . ILE A 1 226 ? -8.352 -37.281 -2.443 1 98.62 226 ILE A CA 1
ATOM 1745 C C . ILE A 1 226 ? -7.859 -37.312 -0.998 1 98.62 226 ILE A C 1
ATOM 1747 O O . ILE A 1 226 ? -8.617 -37.656 -0.084 1 98.62 226 ILE A O 1
ATOM 1751 N N . ARG A 1 227 ? -6.66 -37.094 -0.766 1 97.88 227 ARG A N 1
ATOM 1752 C CA . ARG A 1 227 ? -6.094 -36.969 0.571 1 97.88 227 ARG A CA 1
ATOM 1753 C C . ARG A 1 227 ? -5.109 -35.781 0.632 1 97.88 227 ARG A C 1
ATOM 1755 O O . ARG A 1 227 ? -4.445 -35.469 -0.358 1 97.88 227 ARG A O 1
ATOM 1762 N N . PHE A 1 228 ? -5.023 -35.125 1.782 1 98.19 228 PHE A N 1
ATOM 1763 C CA . PHE A 1 228 ? -4.105 -34 2.029 1 98.19 228 PHE A CA 1
ATOM 1764 C C . PHE A 1 228 ? -3.186 -34.312 3.205 1 98.19 228 PHE A C 1
ATOM 1766 O O . PHE A 1 228 ? -3.633 -34.844 4.227 1 98.19 228 PHE A O 1
ATOM 1773 N N . GLU A 1 229 ? -1.927 -34 3.086 1 96.69 229 GLU A N 1
ATOM 1774 C CA . GLU A 1 229 ? -0.948 -34.281 4.133 1 96.69 229 GLU A CA 1
ATOM 1775 C C . GLU A 1 229 ? 0.059 -33.156 4.262 1 96.69 229 GLU A C 1
ATOM 1777 O O . GLU A 1 229 ? 0.498 -32.594 3.256 1 96.69 229 GLU A O 1
ATOM 1782 N N . LYS A 1 230 ? 0.357 -32.812 5.523 1 95.19 230 LYS A N 1
ATOM 1783 C CA . LYS A 1 230 ? 1.475 -31.891 5.762 1 95.19 230 LYS A CA 1
ATOM 1784 C C . LYS A 1 230 ? 2.805 -32.562 5.414 1 95.19 230 LYS A C 1
ATOM 1786 O O . LYS A 1 230 ? 3.102 -33.656 5.891 1 95.19 230 LYS A O 1
ATOM 1791 N N . LYS A 1 231 ? 3.547 -31.875 4.555 1 93.12 231 LYS A N 1
ATOM 1792 C CA . LYS A 1 231 ? 4.805 -32.469 4.105 1 93.12 231 LYS A CA 1
ATOM 1793 C C . LYS A 1 231 ? 5.84 -31.391 3.809 1 93.12 231 LYS A C 1
ATOM 1795 O O . LYS A 1 231 ? 5.52 -30.359 3.201 1 93.12 231 LYS A O 1
ATOM 1800 N N . ASP A 1 232 ? 7 -31.641 4.309 1 90.69 232 ASP A N 1
ATOM 1801 C CA . ASP A 1 232 ? 8.148 -30.859 3.861 1 90.69 232 ASP A CA 1
ATOM 1802 C C . ASP A 1 232 ? 8.734 -31.422 2.57 1 90.69 232 ASP A C 1
ATOM 1804 O O . ASP A 1 232 ? 9.328 -32.5 2.574 1 90.69 232 ASP A O 1
ATOM 1808 N N . LEU A 1 233 ? 8.656 -30.688 1.544 1 92.69 233 LEU A N 1
ATOM 1809 C CA . LEU A 1 233 ? 8.984 -31.172 0.207 1 92.69 233 LEU A CA 1
ATOM 1810 C C . LEU A 1 233 ? 10.492 -31.375 0.06 1 92.69 233 LEU A C 1
ATOM 1812 O O . LEU A 1 233 ? 10.938 -32.062 -0.853 1 92.69 233 LEU A O 1
ATOM 1816 N N . SER A 1 234 ? 11.266 -30.75 0.953 1 87.56 234 SER A N 1
ATOM 1817 C CA . SER A 1 234 ? 12.719 -30.875 0.854 1 87.56 234 SER A CA 1
ATOM 1818 C C . SER A 1 234 ? 13.195 -32.219 1.406 1 87.56 234 SER A C 1
ATOM 1820 O O . SER A 1 234 ? 14.289 -32.688 1.081 1 87.56 234 SER A O 1
ATOM 1822 N N . VAL A 1 235 ? 12.352 -32.844 2.209 1 88.44 235 VAL A N 1
ATOM 1823 C CA . VAL A 1 235 ? 12.773 -34.094 2.783 1 88.44 235 VAL A CA 1
ATOM 1824 C C . VAL A 1 235 ? 11.836 -35.219 2.326 1 88.44 235 VAL A C 1
ATOM 1826 O O . VAL A 1 235 ? 12.039 -36.375 2.664 1 88.44 235 VAL A O 1
ATOM 1829 N N . TRP A 1 236 ? 10.867 -34.781 1.657 1 89.44 236 TRP A N 1
ATOM 1830 C CA . TRP A 1 236 ? 9.938 -35.75 1.059 1 89.44 236 TRP A CA 1
ATOM 1831 C C . TRP A 1 236 ? 10.672 -36.719 0.137 1 89.44 236 TRP A C 1
ATOM 1833 O O . TRP A 1 236 ? 11.539 -36.312 -0.638 1 89.44 236 TRP A O 1
ATOM 1843 N N . ASP A 1 237 ? 10.367 -38.094 0.355 1 90.31 237 ASP A N 1
ATOM 1844 C CA . ASP A 1 237 ? 11.07 -39.156 -0.393 1 90.31 237 ASP A CA 1
ATOM 1845 C C . ASP A 1 237 ? 10.109 -40.219 -0.861 1 90.31 237 ASP A C 1
ATOM 1847 O O . ASP A 1 237 ? 9.859 -41.188 -0.141 1 90.31 237 ASP A O 1
ATOM 1851 N N . GLU A 1 238 ? 9.609 -40.125 -1.994 1 95.25 238 GLU A N 1
ATOM 1852 C CA . GLU A 1 238 ? 8.789 -41.156 -2.67 1 95.25 238 GLU A CA 1
ATOM 1853 C C . GLU A 1 238 ? 9.367 -41.5 -4.039 1 95.25 238 GLU A C 1
ATOM 1855 O O . GLU A 1 238 ? 10.094 -40.688 -4.637 1 95.25 238 GLU A O 1
ATOM 1860 N N . TYR A 1 239 ? 9.023 -42.781 -4.484 1 97.25 239 TYR A N 1
ATOM 1861 C CA . TYR A 1 239 ? 9.648 -43.281 -5.703 1 97.25 239 TYR A CA 1
ATOM 1862 C C . TYR A 1 239 ? 8.602 -43.875 -6.656 1 97.25 239 TYR A C 1
ATOM 1864 O O . TYR A 1 239 ? 7.84 -44.75 -6.281 1 97.25 239 TYR A O 1
ATOM 1872 N N . GLN A 1 240 ? 8.633 -43.344 -7.887 1 97.5 240 GLN A N 1
ATOM 1873 C CA . GLN A 1 240 ? 7.82 -43.844 -8.992 1 97.5 240 GLN A CA 1
ATOM 1874 C C . GLN A 1 240 ? 6.398 -44.156 -8.531 1 97.5 240 GLN A C 1
ATOM 1876 O O . GLN A 1 240 ? 5.891 -45.25 -8.773 1 97.5 240 GLN A O 1
ATOM 1881 N N . LYS A 1 241 ? 5.844 -43.188 -8.008 1 97.88 241 LYS A N 1
ATOM 1882 C CA . LYS A 1 241 ? 4.527 -43.375 -7.414 1 97.88 241 LYS A CA 1
ATOM 1883 C C . LYS A 1 241 ? 3.445 -42.688 -8.227 1 97.88 241 LYS A C 1
ATOM 1885 O O . LYS A 1 241 ? 2.307 -43.156 -8.297 1 97.88 241 LYS A O 1
ATOM 1890 N N . TYR A 1 242 ? 3.787 -41.594 -8.844 1 98.44 242 TYR A N 1
ATOM 1891 C CA . TYR A 1 242 ? 2.76 -40.75 -9.43 1 98.44 242 TYR A CA 1
ATOM 1892 C C . TYR A 1 242 ? 2.871 -40.719 -10.945 1 98.44 242 TYR A C 1
ATOM 1894 O O . TYR A 1 242 ? 3.975 -40.75 -11.492 1 98.44 242 TYR A O 1
ATOM 1902 N N . ASP A 1 243 ? 1.726 -40.625 -11.625 1 98.38 243 ASP A N 1
ATOM 1903 C CA . ASP A 1 243 ? 1.658 -40.438 -13.078 1 98.38 243 ASP A CA 1
ATOM 1904 C C . ASP A 1 243 ? 1.719 -38.938 -13.438 1 98.38 243 ASP A C 1
ATOM 1906 O O . ASP A 1 243 ? 2.146 -38.594 -14.531 1 98.38 243 ASP A O 1
ATOM 1910 N N . LEU A 1 244 ? 1.232 -38.156 -12.555 1 98.69 244 LEU A N 1
ATOM 1911 C CA . LEU A 1 244 ? 1.178 -36.688 -12.719 1 98.69 244 LEU A CA 1
ATOM 1912 C C . LEU A 1 244 ? 1.509 -36 -11.414 1 98.69 244 LEU A C 1
ATOM 1914 O O . LEU A 1 244 ? 0.979 -36.344 -10.359 1 98.69 244 LEU A O 1
ATOM 1918 N N . ILE A 1 245 ? 2.412 -35.062 -11.469 1 98.69 245 ILE A N 1
ATOM 1919 C CA . ILE A 1 245 ? 2.656 -34.125 -10.367 1 98.69 245 ILE A CA 1
ATOM 1920 C C . ILE A 1 245 ? 2.449 -32.688 -10.859 1 98.69 245 ILE A C 1
ATOM 1922 O O . ILE A 1 245 ? 2.941 -32.312 -11.922 1 98.69 245 ILE A O 1
ATOM 1926 N N . THR A 1 246 ? 1.642 -31.984 -10.148 1 98.5 246 THR A N 1
ATOM 1927 C CA . THR A 1 246 ? 1.418 -30.578 -10.477 1 98.5 246 THR A CA 1
ATOM 1928 C C . THR A 1 246 ? 2.016 -29.672 -9.414 1 98.5 246 THR A C 1
ATOM 1930 O O . THR A 1 246 ? 2.174 -30.078 -8.258 1 98.5 246 THR A O 1
ATOM 1933 N N . SER A 1 247 ? 2.43 -28.516 -9.789 1 97.75 247 SER A N 1
ATOM 1934 C CA . SER A 1 247 ? 2.85 -27.422 -8.914 1 97.75 247 SER A CA 1
ATOM 1935 C C . SER A 1 247 ? 2.428 -26.078 -9.484 1 97.75 247 SER A C 1
ATOM 1937 O O . SER A 1 247 ? 2.805 -25.719 -10.602 1 97.75 247 SER A O 1
ATOM 1939 N N . PHE A 1 248 ? 1.651 -25.344 -8.742 1 96.69 248 PHE A N 1
ATOM 1940 C CA . PHE A 1 248 ? 1.183 -24.031 -9.164 1 96.69 248 PHE A CA 1
ATOM 1941 C C . PHE A 1 248 ? 1.77 -22.938 -8.273 1 96.69 248 PHE A C 1
ATOM 1943 O O . PHE A 1 248 ? 1.259 -22.672 -7.184 1 96.69 248 PHE A O 1
ATOM 1950 N N . ASP A 1 249 ? 2.854 -22.219 -8.828 1 96.12 249 ASP A N 1
ATOM 1951 C CA . ASP A 1 249 ? 3.477 -21.094 -8.141 1 96.12 249 ASP A CA 1
ATOM 1952 C C . ASP A 1 249 ? 4.074 -21.531 -6.809 1 96.12 249 ASP A C 1
ATOM 1954 O O . ASP A 1 249 ? 3.777 -20.938 -5.766 1 96.12 249 ASP A O 1
ATOM 1958 N N . VAL A 1 250 ? 4.996 -22.5 -6.828 1 96.25 250 VAL A N 1
ATOM 1959 C CA . VAL A 1 250 ? 5.457 -23.125 -5.59 1 96.25 250 VAL A CA 1
ATOM 1960 C C . VAL A 1 250 ? 6.98 -23.156 -5.559 1 96.25 250 VAL A C 1
ATOM 1962 O O . VAL A 1 250 ? 7.594 -22.844 -4.535 1 96.25 250 VAL A O 1
ATOM 1965 N N . ILE A 1 251 ? 7.625 -23.438 -6.664 1 97.44 251 ILE A N 1
ATOM 1966 C CA . ILE A 1 251 ? 9.023 -23.859 -6.684 1 97.44 251 ILE A CA 1
ATOM 1967 C C . ILE A 1 251 ? 9.914 -22.703 -6.215 1 97.44 251 ILE A C 1
ATOM 1969 O O . ILE A 1 251 ? 10.805 -22.891 -5.383 1 97.44 251 ILE A O 1
ATOM 1973 N N . HIS A 1 252 ? 9.633 -21.469 -6.668 1 96.69 252 HIS A N 1
ATOM 1974 C CA . HIS A 1 252 ? 10.523 -20.344 -6.402 1 96.69 252 HIS A CA 1
ATOM 1975 C C . HIS A 1 252 ? 10.477 -19.938 -4.934 1 96.69 252 HIS A C 1
ATOM 1977 O O . HIS A 1 252 ? 11.352 -19.219 -4.457 1 96.69 252 HIS A O 1
ATOM 1983 N N . ASP A 1 253 ? 9.531 -20.422 -4.184 1 95.31 253 ASP A N 1
ATOM 1984 C CA . ASP A 1 253 ? 9.391 -20.078 -2.771 1 95.31 253 ASP A CA 1
ATOM 1985 C C . ASP A 1 253 ? 10.164 -21.062 -1.894 1 95.31 253 ASP A C 1
ATOM 1987 O O . ASP A 1 253 ? 10.375 -20.812 -0.707 1 95.31 253 ASP A O 1
ATOM 1991 N N . GLN A 1 254 ? 10.547 -22.172 -2.436 1 95.19 254 GLN A N 1
ATOM 1992 C CA . GLN A 1 254 ? 11.125 -23.25 -1.645 1 95.19 254 GLN A CA 1
ATOM 1993 C C . GLN A 1 254 ? 12.508 -22.859 -1.119 1 95.19 254 GLN A C 1
ATOM 1995 O O . GLN A 1 254 ? 13.266 -22.172 -1.8 1 95.19 254 GLN A O 1
ATOM 2000 N N . ALA A 1 255 ? 12.82 -23.359 0.076 1 94.94 255 ALA A N 1
ATOM 2001 C CA . ALA A 1 255 ? 14.156 -23.172 0.633 1 94.94 255 ALA A CA 1
ATOM 2002 C C . ALA A 1 255 ? 15.203 -23.891 -0.201 1 94.94 255 ALA A C 1
ATOM 2004 O O . ALA A 1 255 ? 16.312 -23.391 -0.391 1 94.94 255 ALA A O 1
ATOM 2005 N N . LYS A 1 256 ? 14.836 -25.125 -0.654 1 96.56 256 LYS A N 1
ATOM 2006 C CA . LYS A 1 256 ? 15.719 -25.969 -1.457 1 96.56 256 LYS A CA 1
ATOM 2007 C C . LYS A 1 256 ? 15.039 -26.406 -2.752 1 96.56 256 LYS A C 1
ATOM 2009 O O . LYS A 1 256 ? 14.781 -27.594 -2.951 1 96.56 256 LYS A O 1
ATOM 2014 N N . PRO A 1 257 ? 14.898 -25.484 -3.695 1 97.56 257 PRO A N 1
ATOM 2015 C CA . PRO A 1 257 ? 14.133 -25.781 -4.906 1 97.56 257 PRO A CA 1
ATOM 2016 C C . PRO A 1 257 ? 14.758 -26.906 -5.73 1 97.56 257 PRO A C 1
ATOM 2018 O O . PRO A 1 257 ? 14.031 -27.734 -6.305 1 97.56 257 PRO A O 1
ATOM 2021 N N . GLU A 1 258 ? 16.047 -27.031 -5.809 1 96.94 258 GLU A N 1
ATOM 2022 C CA . GLU A 1 258 ? 16.703 -28.109 -6.555 1 96.94 258 GLU A CA 1
ATOM 2023 C C . GLU A 1 258 ? 16.359 -29.469 -5.98 1 96.94 258 GLU A C 1
ATOM 2025 O O . GLU A 1 258 ? 16.062 -30.406 -6.727 1 96.94 258 GLU A O 1
ATOM 2030 N N . GLN A 1 259 ? 16.422 -29.5 -4.672 1 96.75 259 GLN A N 1
ATOM 2031 C CA . GLN A 1 259 ? 16.094 -30.766 -4.008 1 96.75 259 GLN A CA 1
ATOM 2032 C C . GLN A 1 259 ? 14.641 -31.141 -4.242 1 96.75 259 GLN A C 1
ATOM 2034 O O . GLN A 1 259 ? 14.328 -32.312 -4.43 1 96.75 259 GLN A O 1
ATOM 2039 N N . VAL A 1 260 ? 13.773 -30.188 -4.172 1 97.56 260 VAL A N 1
ATOM 2040 C CA . VAL A 1 260 ? 12.352 -30.438 -4.398 1 97.56 260 VAL A CA 1
ATOM 2041 C C . VAL A 1 260 ? 12.141 -30.969 -5.812 1 97.56 260 VAL A C 1
ATOM 2043 O O . VAL A 1 260 ? 11.398 -31.938 -6.008 1 97.56 260 VAL A O 1
ATOM 2046 N N . LEU A 1 261 ? 12.781 -30.375 -6.82 1 97.94 261 LEU A N 1
ATOM 2047 C CA . LEU A 1 261 ? 12.641 -30.812 -8.203 1 97.94 261 LEU A CA 1
ATOM 2048 C C . LEU A 1 261 ? 13.227 -32.219 -8.383 1 97.94 261 LEU A C 1
ATOM 2050 O O . LEU A 1 261 ? 12.68 -33.031 -9.133 1 97.94 261 LEU A O 1
ATOM 2054 N N . ASP A 1 262 ? 14.312 -32.531 -7.668 1 97.31 262 ASP A N 1
ATOM 2055 C CA . ASP A 1 262 ? 14.867 -33.875 -7.668 1 97.31 262 ASP A CA 1
ATOM 2056 C C . ASP A 1 262 ? 13.859 -34.906 -7.121 1 97.31 262 ASP A C 1
ATOM 2058 O O . ASP A 1 262 ? 13.688 -35.969 -7.688 1 97.31 262 ASP A O 1
ATOM 2062 N N . ASN A 1 263 ? 13.289 -34.5 -6.012 1 97.75 263 ASN A N 1
ATOM 2063 C CA . ASN A 1 263 ? 12.305 -35.344 -5.383 1 97.75 263 ASN A CA 1
ATOM 2064 C C . ASN A 1 263 ? 11.086 -35.562 -6.285 1 97.75 263 ASN A C 1
ATOM 2066 O O . ASN A 1 263 ? 10.516 -36.656 -6.32 1 97.75 263 ASN A O 1
ATOM 2070 N N . VAL A 1 264 ? 10.664 -34.562 -7.012 1 98.12 264 VAL A N 1
ATOM 2071 C CA . VAL A 1 264 ? 9.562 -34.656 -7.961 1 98.12 264 VAL A CA 1
ATOM 2072 C C . VAL A 1 264 ? 9.906 -35.656 -9.055 1 98.12 264 VAL A C 1
ATOM 2074 O O . VAL A 1 264 ? 9.094 -36.531 -9.375 1 98.12 264 VAL A O 1
ATOM 2077 N N . PHE A 1 265 ? 11.094 -35.531 -9.609 1 97.94 265 PHE A N 1
ATOM 2078 C CA . PHE A 1 265 ? 11.531 -36.438 -10.672 1 97.94 265 PHE A CA 1
ATOM 2079 C C . PHE A 1 265 ? 11.523 -37.875 -10.195 1 97.94 265 PHE A C 1
ATOM 2081 O O . PHE A 1 265 ? 11.016 -38.781 -10.883 1 97.94 265 PHE A O 1
ATOM 2088 N N . LYS A 1 266 ? 12.039 -38.125 -8.992 1 97.44 266 LYS A N 1
ATOM 2089 C CA . LYS A 1 266 ? 12.109 -39.438 -8.414 1 97.44 266 LYS A CA 1
ATOM 2090 C C . LYS A 1 266 ? 10.711 -40.031 -8.164 1 97.44 266 LYS A C 1
ATOM 2092 O O . LYS A 1 266 ? 10.492 -41.219 -8.312 1 97.44 266 LYS A O 1
ATOM 2097 N N . ALA A 1 267 ? 9.828 -39.188 -7.812 1 98 267 ALA A N 1
ATOM 2098 C CA . ALA A 1 267 ? 8.484 -39.594 -7.406 1 98 267 ALA A CA 1
ATOM 2099 C C . ALA A 1 267 ? 7.625 -39.938 -8.625 1 98 267 ALA A C 1
ATOM 2101 O O . ALA A 1 267 ? 6.609 -40.625 -8.5 1 98 267 ALA A O 1
ATOM 2102 N N . LEU A 1 268 ? 7.996 -39.469 -9.797 1 98.12 268 LEU A N 1
ATOM 2103 C CA . LEU A 1 268 ? 7.242 -39.719 -11.016 1 98.12 268 LEU A CA 1
ATOM 2104 C C . LEU A 1 268 ? 7.547 -41.094 -11.555 1 98.12 268 LEU A C 1
ATOM 2106 O O . LEU A 1 268 ? 8.695 -41.531 -11.539 1 98.12 268 LEU A O 1
ATOM 2110 N N . LYS A 1 269 ? 6.508 -41.781 -12.016 1 97.06 269 LYS A N 1
ATOM 2111 C CA . LYS A 1 269 ? 6.688 -43.031 -12.781 1 97.06 269 LYS A CA 1
ATOM 2112 C C . LYS A 1 269 ? 7.379 -42.75 -14.109 1 97.06 269 LYS A C 1
ATOM 2114 O O . LYS A 1 269 ? 7.387 -41.594 -14.586 1 97.06 269 LYS A O 1
ATOM 2119 N N . PRO A 1 270 ? 8 -43.875 -14.633 1 94.56 270 PRO A N 1
ATOM 2120 C CA . PRO A 1 270 ? 8.461 -43.688 -16.016 1 94.56 270 PRO A CA 1
ATOM 2121 C C . PRO A 1 270 ? 7.363 -43.219 -16.953 1 94.56 270 PRO A C 1
ATOM 2123 O O . PRO A 1 270 ? 6.262 -43.781 -16.953 1 94.56 270 PRO A O 1
ATOM 2126 N N . GLY A 1 271 ? 7.637 -42.188 -17.594 1 91.75 271 GLY A N 1
ATOM 2127 C CA . GLY A 1 271 ? 6.648 -41.594 -18.5 1 91.75 271 GLY A CA 1
ATOM 2128 C C . GLY A 1 271 ? 5.703 -40.625 -17.797 1 91.75 271 GLY A C 1
ATOM 2129 O O . GLY A 1 271 ? 4.828 -40.062 -18.438 1 91.75 271 GLY A O 1
ATOM 2130 N N . GLY A 1 272 ? 5.891 -40.5 -16.531 1 96.94 272 GLY A N 1
ATOM 2131 C CA . GLY A 1 272 ? 5.078 -39.562 -15.781 1 96.94 272 GLY A CA 1
ATOM 2132 C C . GLY A 1 272 ? 5.32 -38.125 -16.188 1 96.94 272 GLY A C 1
ATOM 2133 O O . GLY A 1 272 ? 6.32 -37.812 -16.844 1 96.94 272 GLY A O 1
ATOM 2134 N N . ILE A 1 273 ? 4.363 -37.219 -15.859 1 98 273 ILE A N 1
ATOM 2135 C CA . ILE A 1 273 ? 4.406 -35.844 -16.297 1 98 273 ILE A CA 1
ATOM 2136 C C . ILE A 1 273 ? 4.484 -34.906 -15.07 1 98 273 ILE A C 1
ATOM 2138 O O . ILE A 1 273 ? 3.791 -35.125 -14.078 1 98 273 ILE A O 1
ATOM 2142 N N . PHE A 1 274 ? 5.363 -33.969 -15.172 1 98.62 274 PHE A N 1
ATOM 2143 C CA . PHE A 1 274 ? 5.371 -32.844 -14.234 1 98.62 274 PHE A CA 1
ATOM 2144 C C . PHE A 1 274 ? 4.82 -31.594 -14.883 1 98.62 274 PHE A C 1
ATOM 2146 O O . PHE A 1 274 ? 5.406 -31.062 -15.828 1 98.62 274 PHE A O 1
ATOM 2153 N N . LEU A 1 275 ? 3.65 -31.172 -14.445 1 98.62 275 LEU A N 1
ATOM 2154 C CA . LEU A 1 275 ? 3.059 -29.906 -14.875 1 98.62 275 LEU A CA 1
ATOM 2155 C C . LEU A 1 275 ? 3.352 -28.797 -13.859 1 98.62 275 LEU A C 1
ATOM 2157 O O . LEU A 1 275 ? 2.754 -28.766 -12.781 1 98.62 275 LEU A O 1
ATOM 2161 N N . MET A 1 276 ? 4.219 -27.828 -14.25 1 98.44 276 MET A N 1
ATOM 2162 C CA . MET A 1 276 ? 4.676 -26.766 -13.367 1 98.44 276 MET A CA 1
ATOM 2163 C C . MET A 1 276 ? 4.277 -25.406 -13.898 1 98.44 276 MET A C 1
ATOM 2165 O O . MET A 1 276 ? 4.52 -25.094 -15.07 1 98.44 276 MET A O 1
ATOM 2169 N N . GLN A 1 277 ? 3.541 -24.719 -13.102 1 97.69 277 GLN A N 1
ATOM 2170 C CA . GLN A 1 277 ? 3.246 -23.312 -13.406 1 97.69 277 GLN A CA 1
ATOM 2171 C C . GLN A 1 277 ? 4.051 -22.375 -12.516 1 97.69 277 GLN A C 1
ATOM 2173 O O . GLN A 1 277 ? 4.055 -22.516 -11.297 1 97.69 277 GLN A O 1
ATOM 2178 N N . ASP A 1 278 ? 4.781 -21.406 -13.102 1 97.69 278 ASP A N 1
ATOM 2179 C CA . ASP A 1 278 ? 5.535 -20.391 -12.359 1 97.69 278 ASP A CA 1
ATOM 2180 C C . ASP A 1 278 ? 5.637 -19.094 -13.156 1 97.69 278 ASP A C 1
ATOM 2182 O O . ASP A 1 278 ? 5.16 -19.016 -14.297 1 97.69 278 ASP A O 1
ATOM 2186 N N . ILE A 1 279 ? 6.188 -18.109 -12.617 1 97.5 279 ILE A N 1
ATOM 2187 C CA . ILE A 1 279 ? 6.109 -16.734 -13.117 1 97.5 279 ILE A CA 1
ATOM 2188 C C . ILE A 1 279 ? 6.895 -16.609 -14.414 1 97.5 279 ILE A C 1
ATOM 2190 O O . ILE A 1 279 ? 8.016 -17.125 -14.523 1 97.5 279 ILE A O 1
ATOM 2194 N N . LYS A 1 280 ? 6.293 -15.961 -15.375 1 97.56 280 LYS A N 1
ATOM 2195 C CA . LYS A 1 280 ? 6.898 -15.695 -16.688 1 97.56 280 LYS A CA 1
ATOM 2196 C C . LYS A 1 280 ? 7.848 -14.508 -16.609 1 97.56 280 LYS A C 1
ATOM 2198 O O . LYS A 1 280 ? 7.445 -13.375 -16.891 1 97.56 280 LYS A O 1
ATOM 2203 N N . THR A 1 281 ? 9.078 -14.734 -16.359 1 98.12 281 THR A N 1
ATOM 2204 C CA . THR A 1 281 ? 10.125 -13.719 -16.328 1 98.12 281 THR A CA 1
ATOM 2205 C C . THR A 1 281 ? 11.438 -14.273 -16.859 1 98.12 281 THR A C 1
ATOM 2207 O O . THR A 1 281 ? 11.547 -15.469 -17.141 1 98.12 281 THR A O 1
ATOM 2210 N N . SER A 1 282 ? 12.375 -13.344 -17.125 1 98.12 282 SER A N 1
ATOM 2211 C CA . SER A 1 282 ? 13.758 -13.695 -17.406 1 98.12 282 SER A CA 1
ATOM 2212 C C . SER A 1 282 ? 14.586 -13.75 -16.125 1 98.12 282 SER A C 1
ATOM 2214 O O . SER A 1 282 ? 14.289 -13.039 -15.156 1 98.12 282 SER A O 1
ATOM 2216 N N . SER A 1 283 ? 15.617 -14.602 -16.094 1 97.56 283 SER A N 1
ATOM 2217 C CA . SER A 1 283 ? 16.516 -14.672 -14.953 1 97.56 283 SER A CA 1
ATOM 2218 C C . SER A 1 283 ? 17.391 -13.422 -14.852 1 97.56 283 SER A C 1
ATOM 2220 O O . SER A 1 283 ? 17.906 -13.102 -13.789 1 97.56 283 SER A O 1
ATOM 2222 N N . ASP A 1 284 ? 17.594 -12.773 -16.016 1 96.81 284 ASP A N 1
ATOM 2223 C CA . ASP A 1 284 ? 18.297 -11.492 -16.078 1 96.81 284 ASP A CA 1
ATOM 2224 C C . ASP A 1 284 ? 17.312 -10.32 -16.047 1 96.81 284 ASP A C 1
ATOM 2226 O O . ASP A 1 284 ? 16.422 -10.242 -16.891 1 96.81 284 ASP A O 1
ATOM 2230 N N . VAL A 1 285 ? 17.547 -9.391 -15.125 1 97.44 285 VAL A N 1
ATOM 2231 C CA . VAL A 1 285 ? 16.625 -8.266 -14.953 1 97.44 285 VAL A CA 1
ATOM 2232 C C . VAL A 1 285 ? 16.516 -7.488 -16.266 1 97.44 285 VAL A C 1
ATOM 2234 O O . VAL A 1 285 ? 15.445 -6.953 -16.578 1 97.44 285 VAL A O 1
ATOM 2237 N N . ALA A 1 286 ? 17.531 -7.473 -17.141 1 97.38 286 ALA A N 1
ATOM 2238 C CA . ALA A 1 286 ? 17.516 -6.773 -18.422 1 97.38 286 ALA A CA 1
ATOM 2239 C C . ALA A 1 286 ? 16.406 -7.305 -19.328 1 97.38 286 ALA A C 1
ATOM 2241 O O . ALA A 1 286 ? 15.914 -6.586 -20.203 1 97.38 286 ALA A O 1
ATOM 2242 N N . GLY A 1 287 ? 16.062 -8.531 -19.125 1 97.56 287 GLY A N 1
ATOM 2243 C CA . GLY A 1 287 ? 15.031 -9.141 -19.953 1 97.56 287 GLY A CA 1
ATOM 2244 C C . GLY A 1 287 ? 13.625 -8.906 -19.438 1 97.56 287 GLY A C 1
ATOM 2245 O O . GLY A 1 287 ? 12.656 -9.398 -20.016 1 97.56 287 GLY A O 1
ATOM 2246 N N . ASN A 1 288 ? 13.406 -8.117 -18.359 1 98.12 288 ASN A N 1
ATOM 2247 C CA . ASN A 1 288 ? 12.102 -8 -17.719 1 98.12 288 ASN A CA 1
ATOM 2248 C C . ASN A 1 288 ? 11.539 -6.59 -17.859 1 98.12 288 ASN A C 1
ATOM 2250 O O . ASN A 1 288 ? 10.438 -6.309 -17.375 1 98.12 288 ASN A O 1
ATOM 2254 N N . PHE A 1 289 ? 12.188 -5.66 -18.547 1 97.12 289 PHE A N 1
ATOM 2255 C CA . PHE A 1 289 ? 11.789 -4.258 -18.609 1 97.12 289 PHE A CA 1
ATOM 2256 C C . PHE A 1 289 ? 10.477 -4.098 -19.375 1 97.12 289 PHE A C 1
ATOM 2258 O O . PHE A 1 289 ? 9.734 -3.146 -19.141 1 97.12 289 PHE A O 1
ATOM 2265 N N . ASP A 1 290 ? 10.18 -5.035 -20.234 1 95.12 290 ASP A N 1
ATOM 2266 C CA . ASP A 1 290 ? 8.992 -4.914 -21.078 1 95.12 290 ASP A CA 1
ATOM 2267 C C . ASP A 1 290 ? 7.812 -5.672 -20.469 1 95.12 290 ASP A C 1
ATOM 2269 O O . ASP A 1 290 ? 6.707 -5.648 -21 1 95.12 290 ASP A O 1
ATOM 2273 N N . HIS A 1 291 ? 8.039 -6.398 -19.422 1 96 291 HIS A N 1
ATOM 2274 C CA . HIS A 1 291 ? 6.941 -7.109 -18.781 1 96 291 HIS A CA 1
ATOM 2275 C C . HIS A 1 291 ? 5.926 -6.141 -18.172 1 96 291 HIS A C 1
ATOM 2277 O O . HIS A 1 291 ? 6.297 -5.227 -17.438 1 96 291 HIS A O 1
ATOM 2283 N N . PRO A 1 292 ? 4.641 -6.32 -18.406 1 95.12 292 PRO A N 1
ATOM 2284 C CA . PRO A 1 292 ? 3.621 -5.348 -18.016 1 95.12 292 PRO A CA 1
ATOM 2285 C C . PRO A 1 292 ? 3.479 -5.219 -16.5 1 95.12 292 PRO A C 1
ATOM 2287 O O . PRO A 1 292 ? 2.961 -4.211 -16 1 95.12 292 PRO A O 1
ATOM 2290 N N . LEU A 1 293 ? 3.922 -6.188 -15.719 1 97.12 293 LEU A N 1
ATOM 2291 C CA . LEU A 1 293 ? 3.812 -6.164 -14.266 1 97.12 293 LEU A CA 1
ATOM 2292 C C . LEU A 1 293 ? 5.172 -6.387 -13.617 1 97.12 293 LEU A C 1
ATOM 2294 O O . LEU A 1 293 ? 5.262 -6.996 -12.547 1 97.12 293 LEU A O 1
ATOM 2298 N N . ALA A 1 294 ? 6.215 -5.957 -14.219 1 97.75 294 ALA A N 1
ATOM 2299 C CA . ALA A 1 294 ? 7.574 -6.254 -13.773 1 97.75 294 ALA A CA 1
ATOM 2300 C C . ALA A 1 294 ? 7.816 -5.727 -12.359 1 97.75 294 ALA A C 1
ATOM 2302 O O . ALA A 1 294 ? 8.281 -6.465 -11.484 1 97.75 294 ALA A O 1
ATOM 2303 N N . ALA A 1 295 ? 7.492 -4.438 -12.102 1 98.25 295 ALA A N 1
ATOM 2304 C CA . ALA A 1 295 ? 7.723 -3.85 -10.781 1 98.25 295 ALA A CA 1
ATOM 2305 C C . ALA A 1 295 ? 6.914 -4.578 -9.711 1 98.25 295 ALA A C 1
ATOM 2307 O O . ALA A 1 295 ? 7.41 -4.809 -8.609 1 98.25 295 ALA A O 1
ATOM 2308 N N . PHE A 1 296 ? 5.707 -4.938 -10.07 1 98.44 296 PHE A N 1
ATOM 2309 C CA . PHE A 1 296 ? 4.84 -5.68 -9.164 1 98.44 296 PHE A CA 1
ATOM 2310 C C . PHE A 1 296 ? 5.453 -7.027 -8.805 1 98.44 296 PHE A C 1
ATOM 2312 O O . PHE A 1 296 ? 5.512 -7.398 -7.633 1 98.44 296 PHE A O 1
ATOM 2319 N N . ILE A 1 297 ? 5.977 -7.734 -9.758 1 98.25 297 ILE A N 1
ATOM 2320 C CA . ILE A 1 297 ? 6.551 -9.062 -9.594 1 98.25 297 ILE A CA 1
ATOM 2321 C C . ILE A 1 297 ? 7.777 -8.992 -8.688 1 98.25 297 ILE A C 1
ATOM 2323 O O . ILE A 1 297 ? 7.902 -9.766 -7.738 1 98.25 297 ILE A O 1
ATOM 2327 N N . TYR A 1 298 ? 8.664 -8.031 -8.922 1 98.69 298 TYR A N 1
ATOM 2328 C CA . TYR A 1 298 ? 9.867 -7.906 -8.102 1 98.69 298 TYR A CA 1
ATOM 2329 C C . TYR A 1 298 ? 9.516 -7.477 -6.684 1 98.69 298 TYR A C 1
ATOM 2331 O O . TYR A 1 298 ? 10.203 -7.852 -5.73 1 98.69 298 TYR A O 1
ATOM 2339 N N . THR A 1 299 ? 8.484 -6.684 -6.559 1 98.75 299 THR A N 1
ATOM 2340 C CA . THR A 1 299 ? 8.047 -6.277 -5.227 1 98.75 299 THR A CA 1
ATOM 2341 C C . THR A 1 299 ? 7.5 -7.473 -4.453 1 98.75 299 THR A C 1
ATOM 2343 O O . THR A 1 299 ? 7.832 -7.668 -3.281 1 98.75 299 THR A O 1
ATOM 2346 N N . ILE A 1 300 ? 6.637 -8.281 -5.098 1 98.25 300 ILE A N 1
ATOM 2347 C CA . ILE A 1 300 ? 6.156 -9.5 -4.465 1 98.25 300 ILE A CA 1
ATOM 2348 C C . ILE A 1 300 ? 7.34 -10.383 -4.078 1 98.25 300 ILE A C 1
ATOM 2350 O O . ILE A 1 300 ? 7.367 -10.953 -2.986 1 98.25 300 ILE A O 1
ATOM 2354 N N . SER A 1 301 ? 8.312 -10.477 -4.957 1 98.31 301 SER A N 1
ATOM 2355 C CA . SER A 1 301 ? 9.523 -11.25 -4.703 1 98.31 301 SER A CA 1
ATOM 2356 C C . SER A 1 301 ? 10.219 -10.789 -3.428 1 98.31 301 SER A C 1
ATOM 2358 O O . SER A 1 301 ? 10.5 -11.594 -2.535 1 98.31 301 SER A O 1
ATOM 2360 N N . CYS A 1 302 ? 10.438 -9.5 -3.344 1 98.5 302 CYS A N 1
ATOM 2361 C CA . CYS A 1 302 ? 11.195 -8.898 -2.252 1 98.5 302 CYS A CA 1
ATOM 2362 C C . CYS A 1 302 ? 10.43 -8.992 -0.939 1 98.5 302 CYS A C 1
ATOM 2364 O O . CYS A 1 302 ? 11.016 -9.203 0.12 1 98.5 302 CYS A O 1
ATOM 2366 N N . MET A 1 303 ? 9.133 -8.875 -1.049 1 98.56 303 MET A N 1
ATOM 2367 C CA . MET A 1 303 ? 8.344 -8.703 0.169 1 98.56 303 MET A CA 1
ATOM 2368 C C . MET A 1 303 ? 7.637 -10.008 0.543 1 98.56 303 MET A C 1
ATOM 2370 O O . MET A 1 303 ? 6.977 -10.078 1.582 1 98.56 303 MET A O 1
ATOM 2374 N N . HIS A 1 304 ? 7.754 -11.07 -0.283 1 98.06 304 HIS A N 1
ATOM 2375 C CA . HIS A 1 304 ? 7.102 -12.312 0.107 1 98.06 304 HIS A CA 1
ATOM 2376 C C . HIS A 1 304 ? 7.934 -13.523 -0.311 1 98.06 304 HIS A C 1
ATOM 2378 O O . HIS A 1 304 ? 8.641 -14.109 0.51 1 98.06 304 HIS A O 1
ATOM 2384 N N . CYS A 1 305 ? 8.016 -13.82 -1.602 1 97.62 305 CYS A N 1
ATOM 2385 C CA . CYS A 1 305 ? 8.516 -15.094 -2.098 1 97.62 305 CYS A CA 1
ATOM 2386 C C . CYS A 1 305 ? 9.977 -15.289 -1.708 1 97.62 305 CYS A C 1
ATOM 2388 O O . CYS A 1 305 ? 10.336 -16.312 -1.114 1 97.62 305 CYS A O 1
ATOM 2390 N N . MET A 1 306 ? 10.812 -14.336 -2.043 1 98.25 306 MET A N 1
ATOM 2391 C CA . MET A 1 306 ? 12.242 -14.422 -1.748 1 98.25 306 MET A CA 1
ATOM 2392 C C . MET A 1 306 ? 12.484 -14.484 -0.244 1 98.25 306 MET A C 1
ATOM 2394 O O . MET A 1 306 ? 13.219 -15.352 0.235 1 98.25 306 MET A O 1
ATOM 2398 N N . THR A 1 307 ? 11.875 -13.578 0.492 1 98.38 307 THR A N 1
ATOM 2399 C CA . THR A 1 307 ? 12.125 -13.461 1.925 1 98.38 307 THR A CA 1
ATOM 2400 C C . THR A 1 307 ? 11.609 -14.695 2.664 1 98.38 307 THR A C 1
ATOM 2402 O O . THR A 1 307 ? 12.195 -15.117 3.662 1 98.38 307 THR A O 1
ATOM 2405 N N . VAL A 1 308 ? 10.547 -15.289 2.213 1 96.38 308 VAL A N 1
ATOM 2406 C CA . VAL A 1 308 ? 10.031 -16.516 2.82 1 96.38 308 VAL A CA 1
ATOM 2407 C C . VAL A 1 308 ? 11.062 -17.625 2.701 1 96.38 308 VAL A C 1
ATOM 2409 O O . VAL A 1 308 ? 11.328 -18.344 3.67 1 96.38 308 VAL A O 1
ATOM 2412 N N . SER A 1 309 ? 11.609 -17.781 1.515 1 96.94 309 SER A N 1
ATOM 2413 C CA . SER A 1 309 ? 12.68 -18.766 1.311 1 96.94 309 SER A CA 1
ATOM 2414 C C . SER A 1 309 ? 13.875 -18.469 2.203 1 96.94 309 SER A C 1
ATOM 2416 O O . SER A 1 309 ? 14.398 -19.359 2.863 1 96.94 309 SER A O 1
ATOM 2418 N N . LEU A 1 310 ? 14.266 -17.203 2.303 1 97.75 310 LEU A N 1
ATOM 2419 C CA . LEU A 1 310 ? 15.445 -16.797 3.061 1 97.75 310 LEU A CA 1
ATOM 2420 C C . LEU A 1 310 ? 15.211 -16.969 4.559 1 97.75 310 LEU A C 1
ATOM 2422 O O . LEU A 1 310 ? 16.156 -17.219 5.309 1 97.75 310 LEU A O 1
ATOM 2426 N N . SER A 1 311 ? 13.977 -16.859 4.984 1 96.44 311 SER A N 1
ATOM 2427 C CA . SER A 1 311 ? 13.656 -17.047 6.395 1 96.44 311 SER A CA 1
ATOM 2428 C C . SER A 1 311 ? 13.945 -18.469 6.84 1 96.44 311 SER A C 1
ATOM 2430 O O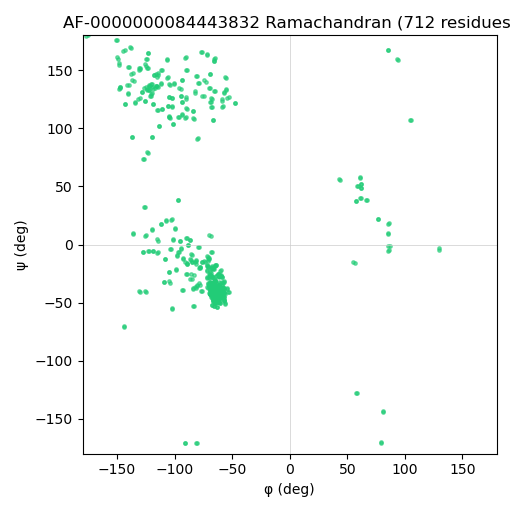 . SER A 1 311 ? 14.07 -18.75 8.039 1 96.44 311 SER A O 1
ATOM 2432 N N . GLN A 1 312 ? 14.07 -19.391 5.859 1 94 312 GLN A N 1
ATOM 2433 C CA . GLN A 1 312 ? 14.391 -20.781 6.113 1 94 312 GLN A CA 1
ATOM 2434 C C . GLN A 1 312 ? 15.82 -21.109 5.684 1 94 312 GLN A C 1
ATOM 2436 O O . GLN A 1 312 ? 16.141 -22.266 5.391 1 94 312 GLN A O 1
ATOM 2441 N N . ASN A 1 313 ? 16.625 -20.094 5.578 1 95.19 313 ASN A N 1
ATOM 2442 C CA . ASN A 1 313 ? 18 -20.234 5.098 1 95.19 313 ASN A CA 1
ATOM 2443 C C . ASN A 1 313 ? 18.047 -20.859 3.707 1 95.19 313 ASN A C 1
ATOM 2445 O O . ASN A 1 313 ? 18.891 -21.703 3.434 1 95.19 313 ASN A O 1
ATOM 2449 N N . GLY A 1 314 ? 17.109 -20.484 2.945 1 96.38 314 GLY A N 1
ATOM 2450 C CA . GLY A 1 314 ? 16.938 -21.078 1.633 1 96.38 314 GLY A CA 1
ATOM 2451 C C . GLY A 1 314 ? 17.688 -20.344 0.538 1 96.38 314 GLY A C 1
ATOM 2452 O O . GLY A 1 314 ? 18.5 -19.469 0.82 1 96.38 314 GLY A O 1
ATOM 2453 N N . ALA A 1 315 ? 17.406 -20.75 -0.707 1 96.25 315 ALA A N 1
ATOM 2454 C CA . ALA A 1 315 ? 18.109 -20.281 -1.898 1 96.25 315 ALA A CA 1
ATOM 2455 C C . ALA A 1 315 ? 17.734 -18.844 -2.221 1 96.25 315 ALA A C 1
ATOM 2457 O O . ALA A 1 315 ? 18.516 -18.109 -2.832 1 96.25 315 ALA A O 1
ATOM 2458 N N . GLY A 1 316 ? 16.516 -18.438 -1.856 1 97.38 316 GLY A N 1
ATOM 2459 C CA . GLY A 1 316 ? 16.062 -17.094 -2.168 1 97.38 316 GLY A CA 1
ATOM 2460 C C . GLY A 1 316 ? 16 -16.812 -3.658 1 97.38 316 GLY A C 1
ATOM 2461 O O . GLY A 1 316 ? 16.453 -15.766 -4.117 1 97.38 316 GLY A O 1
ATOM 2462 N N . LEU A 1 317 ? 15.375 -17.719 -4.414 1 97.19 317 LEU A N 1
ATOM 2463 C CA . LEU A 1 317 ? 15.32 -17.562 -5.863 1 97.19 317 LEU A CA 1
ATOM 2464 C C . LEU A 1 317 ? 14.594 -16.281 -6.254 1 97.19 317 LEU A C 1
ATOM 2466 O O . LEU A 1 317 ? 14.984 -15.617 -7.211 1 97.19 317 LEU A O 1
ATOM 2470 N N . GLY A 1 318 ? 13.453 -16.062 -5.465 1 97.38 318 GLY A N 1
ATOM 2471 C CA . GLY A 1 318 ? 12.602 -14.938 -5.812 1 97.38 318 GLY A CA 1
ATOM 2472 C C . GLY A 1 318 ? 11.578 -15.266 -6.887 1 97.38 318 GLY A C 1
ATOM 2473 O O . GLY A 1 318 ? 11.695 -16.297 -7.562 1 97.38 318 GLY A O 1
ATOM 2474 N N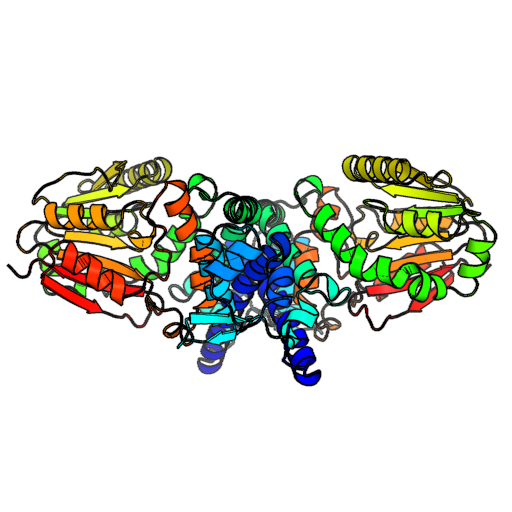 . THR A 1 319 ? 10.625 -14.391 -7.059 1 97.31 319 THR A N 1
ATOM 2475 C CA . THR A 1 319 ? 9.539 -14.586 -8.008 1 97.31 319 THR A CA 1
ATOM 2476 C C . THR A 1 319 ? 10.055 -14.562 -9.445 1 97.31 319 THR A C 1
ATOM 2478 O O . THR A 1 319 ? 9.586 -15.32 -10.289 1 97.31 319 THR A O 1
ATOM 2481 N N . ALA A 1 320 ? 11.062 -13.711 -9.695 1 97.81 320 ALA A N 1
ATOM 2482 C CA . ALA A 1 320 ? 11.57 -13.523 -11.047 1 97.81 320 ALA A CA 1
ATOM 2483 C C . ALA A 1 320 ? 12.805 -14.375 -11.297 1 97.81 320 ALA A C 1
ATOM 2485 O O . ALA A 1 320 ? 13.766 -13.93 -11.938 1 97.81 320 ALA A O 1
ATOM 2486 N N . TRP A 1 321 ? 12.797 -15.57 -10.773 1 97.31 321 TRP A N 1
ATOM 2487 C CA . TRP A 1 321 ? 13.93 -16.469 -10.969 1 97.31 321 TRP A CA 1
ATOM 2488 C C . TRP A 1 321 ? 14.109 -16.797 -12.445 1 97.31 321 TRP A C 1
ATOM 2490 O O . TRP A 1 321 ? 15.211 -17.156 -12.883 1 97.31 321 TRP A O 1
ATOM 2500 N N . GLY A 1 322 ? 13.039 -16.719 -13.273 1 98 322 GLY A N 1
ATOM 2501 C CA . GLY A 1 322 ? 13.133 -16.672 -14.727 1 98 322 GLY A CA 1
ATOM 2502 C C . GLY A 1 322 ? 13.016 -18.031 -15.383 1 98 322 GLY A C 1
ATOM 2503 O O . GLY A 1 322 ? 13.297 -19.047 -14.75 1 98 322 GLY A O 1
ATOM 2504 N N . GLU A 1 323 ? 12.664 -18.016 -16.641 1 98.38 323 GLU A N 1
ATOM 2505 C CA . GLU A 1 323 ? 12.453 -19.234 -17.438 1 98.38 323 GLU A CA 1
ATOM 2506 C C . GLU A 1 323 ? 13.773 -19.953 -17.703 1 98.38 323 GLU A C 1
ATOM 2508 O O . GLU A 1 323 ? 13.805 -21.188 -17.766 1 98.38 323 GLU A O 1
ATOM 2513 N N . GLU A 1 324 ? 14.859 -19.203 -17.859 1 98.38 324 GLU A N 1
ATOM 2514 C CA . GLU A 1 324 ? 16.156 -19.797 -18.141 1 98.38 324 GLU A CA 1
ATOM 2515 C C . GLU A 1 324 ? 16.609 -20.688 -16.984 1 98.38 324 GLU A C 1
ATOM 2517 O O . GLU A 1 324 ? 17 -21.844 -17.188 1 98.38 324 GLU A O 1
ATOM 2522 N N . LEU A 1 325 ? 16.516 -20.156 -15.789 1 98.38 325 LEU A N 1
ATOM 2523 C CA . LEU A 1 325 ? 16.906 -20.938 -14.617 1 98.38 325 LEU A CA 1
ATOM 2524 C C . LEU A 1 325 ? 15.953 -22.109 -14.391 1 98.38 325 LEU A C 1
ATOM 2526 O O . LEU A 1 325 ? 16.375 -23.188 -13.977 1 98.38 325 LEU A O 1
ATOM 2530 N N . ALA A 1 326 ? 14.672 -21.938 -14.617 1 98.44 326 ALA A N 1
ATOM 2531 C CA . ALA A 1 326 ? 13.688 -23.016 -14.492 1 98.44 326 ALA A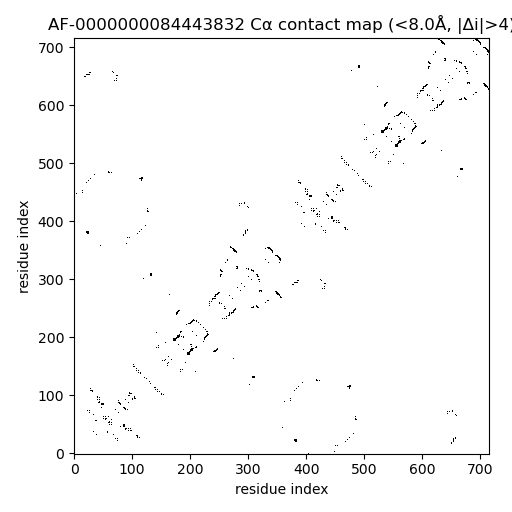 CA 1
ATOM 2532 C C . ALA A 1 326 ? 14.047 -24.188 -15.398 1 98.44 326 ALA A C 1
ATOM 2534 O O . ALA A 1 326 ? 14.031 -25.344 -14.969 1 98.44 326 ALA A O 1
ATOM 2535 N N . LEU A 1 327 ? 14.352 -23.859 -16.656 1 98.38 327 LEU A N 1
ATOM 2536 C CA . LEU A 1 327 ? 14.727 -24.891 -17.609 1 98.38 327 LEU A CA 1
ATOM 2537 C C . LEU A 1 327 ? 16 -25.609 -17.172 1 98.38 327 LEU A C 1
ATOM 2539 O O . LEU A 1 327 ? 16.094 -26.844 -17.266 1 98.38 327 LEU A O 1
ATOM 2543 N N . GLU A 1 328 ? 16.922 -24.828 -16.688 1 98.44 328 GLU A N 1
ATOM 2544 C CA . GLU A 1 328 ? 18.172 -25.406 -16.203 1 98.44 328 GLU A CA 1
ATOM 2545 C C . GLU A 1 328 ? 17.938 -26.359 -15.031 1 98.44 328 GLU A C 1
ATOM 2547 O O . GLU A 1 328 ? 18.453 -27.469 -15.008 1 98.44 328 GLU A O 1
ATOM 2552 N N . MET A 1 329 ? 17.156 -25.938 -14.094 1 98.44 329 MET A N 1
ATOM 2553 C CA . MET A 1 329 ? 16.906 -26.719 -12.891 1 98.44 329 MET A CA 1
ATOM 2554 C C . MET A 1 329 ? 16.109 -27.984 -13.219 1 98.44 329 MET A C 1
ATOM 2556 O O . MET A 1 329 ? 16.344 -29.047 -12.641 1 98.44 329 MET A O 1
ATOM 2560 N N . LEU A 1 330 ? 15.133 -27.891 -14.125 1 98.56 330 LEU A N 1
ATOM 2561 C CA . LEU A 1 330 ? 14.359 -29.062 -14.555 1 98.56 330 LEU A CA 1
ATOM 2562 C C . LEU A 1 330 ? 15.258 -30.062 -15.258 1 98.56 330 LEU A C 1
ATOM 2564 O O . LEU A 1 330 ? 15.164 -31.266 -15 1 98.56 330 LEU A O 1
ATOM 2568 N N . THR A 1 331 ? 16.125 -29.578 -16.125 1 98.25 331 THR A N 1
ATOM 2569 C CA . THR A 1 331 ? 17.078 -30.438 -16.812 1 98.25 331 THR A CA 1
ATOM 2570 C C . THR A 1 331 ? 18.016 -31.125 -15.828 1 98.25 331 THR A C 1
ATOM 2572 O O . THR A 1 331 ? 18.25 -32.312 -15.922 1 98.25 331 THR A O 1
ATOM 2575 N N . ASP A 1 332 ? 18.531 -30.344 -14.898 1 98.12 332 ASP A N 1
ATOM 2576 C CA . ASP A 1 332 ? 19.453 -30.875 -13.898 1 98.12 332 ASP A CA 1
ATOM 2577 C C . ASP A 1 332 ? 18.797 -31.953 -13.039 1 98.12 332 ASP A C 1
ATOM 2579 O O . ASP A 1 332 ? 19.453 -32.875 -12.57 1 98.12 332 ASP A O 1
ATOM 2583 N N . ALA A 1 333 ? 17.5 -31.812 -12.812 1 97.56 333 ALA A N 1
ATOM 2584 C CA . ALA A 1 333 ? 16.75 -32.781 -12 1 97.56 333 ALA A CA 1
ATOM 2585 C C . ALA A 1 333 ? 16.562 -34.094 -12.75 1 97.56 333 ALA A C 1
ATOM 2587 O O . ALA A 1 333 ? 16.266 -35.125 -12.141 1 97.56 333 ALA A O 1
ATOM 2588 N N . GLY A 1 334 ? 16.656 -34.062 -14.117 1 97.25 334 GLY A N 1
ATOM 2589 C CA . GLY A 1 334 ? 16.609 -35.312 -14.875 1 97.25 334 GLY A CA 1
ATOM 2590 C C . GLY A 1 334 ? 15.594 -35.25 -16 1 97.25 334 GLY A C 1
ATOM 2591 O O . GLY A 1 334 ? 15.523 -36.188 -16.812 1 97.25 334 GLY A O 1
ATOM 2592 N N . PHE A 1 335 ? 14.852 -34.219 -16.125 1 98 335 PHE A N 1
ATOM 2593 C CA . PHE A 1 335 ? 13.852 -34.125 -17.188 1 98 335 PHE A CA 1
ATOM 2594 C C . PHE A 1 335 ? 14.508 -33.875 -18.531 1 98 335 PHE A C 1
ATOM 2596 O O . PHE A 1 335 ? 15.266 -32.906 -18.688 1 98 335 PHE A O 1
ATOM 2603 N N . SER A 1 336 ? 14.188 -34.656 -19.438 1 96.06 336 SER A N 1
ATOM 2604 C CA . SER A 1 336 ? 14.836 -34.562 -20.75 1 96.06 336 SER A CA 1
ATOM 2605 C C . SER A 1 336 ? 13.914 -33.938 -21.781 1 96.06 336 SER A C 1
ATOM 2607 O O . SER A 1 336 ? 14.367 -33.469 -22.828 1 96.06 336 SER A O 1
ATOM 2609 N N . GLN A 1 337 ? 12.68 -34 -21.578 1 96.5 337 GLN A N 1
ATOM 2610 C CA . GLN A 1 337 ? 11.695 -33.344 -22.438 1 96.5 337 GLN A CA 1
ATOM 2611 C C . GLN A 1 337 ? 10.953 -32.25 -21.656 1 96.5 337 GLN A C 1
ATOM 2613 O O . GLN A 1 337 ? 10.227 -32.562 -20.703 1 96.5 337 GLN A O 1
ATOM 2618 N N . ILE A 1 338 ? 11.125 -31.047 -22.062 1 98 338 ILE A N 1
ATOM 2619 C CA . ILE A 1 338 ? 10.484 -29.922 -21.406 1 98 338 ILE A CA 1
ATOM 2620 C C . ILE A 1 338 ? 9.867 -28.984 -22.438 1 98 338 ILE A C 1
ATOM 2622 O O . ILE A 1 338 ? 10.555 -28.516 -23.359 1 98 338 ILE A O 1
ATOM 2626 N N . GLU A 1 339 ? 8.594 -28.75 -22.328 1 97.88 339 GLU A N 1
ATOM 2627 C CA . GLU A 1 339 ? 7.883 -27.812 -23.188 1 97.88 339 GLU A CA 1
ATOM 2628 C C . GLU A 1 339 ? 7.328 -26.641 -22.375 1 97.88 339 GLU A C 1
ATOM 2630 O O . GLU A 1 339 ? 6.801 -26.828 -21.281 1 97.88 339 GLU A O 1
ATOM 2635 N N . LYS A 1 340 ? 7.465 -25.422 -22.891 1 97.69 340 LYS A N 1
ATOM 2636 C CA . LYS A 1 340 ? 6.863 -24.234 -22.297 1 97.69 340 LYS A CA 1
ATOM 2637 C C . LYS A 1 340 ? 5.59 -23.844 -23.031 1 97.69 340 LYS A C 1
ATOM 2639 O O . LYS A 1 340 ? 5.543 -23.891 -24.266 1 97.69 340 LYS A O 1
ATOM 2644 N N . HIS A 1 341 ? 4.645 -23.484 -22.328 1 98 341 HIS A N 1
ATOM 2645 C CA . HIS A 1 341 ? 3.393 -23 -22.891 1 98 341 HIS A CA 1
ATOM 2646 C C . HIS A 1 341 ? 2.971 -21.688 -22.234 1 98 341 HIS A C 1
ATOM 2648 O O . HIS A 1 341 ? 3.334 -21.406 -21.094 1 98 341 HIS A O 1
ATOM 2654 N N . TYR A 1 342 ? 2.223 -20.891 -23.031 1 96 342 TYR A N 1
ATOM 2655 C CA . TYR A 1 342 ? 1.673 -19.609 -22.609 1 96 342 TYR A CA 1
ATOM 2656 C C . TYR A 1 342 ? 0.179 -19.531 -22.891 1 96 342 TYR A C 1
ATOM 2658 O O . TYR A 1 342 ? -0.269 -19.906 -23.984 1 96 342 TYR A O 1
ATOM 2666 N N . LEU A 1 343 ? -0.514 -19.141 -21.938 1 93.5 343 LEU A N 1
ATOM 2667 C CA . LEU A 1 343 ? -1.956 -19.016 -22.109 1 93.5 343 LEU A CA 1
ATOM 2668 C C . LEU A 1 343 ? -2.371 -17.547 -22.203 1 93.5 343 LEU A C 1
ATOM 2670 O O . LEU A 1 343 ? -1.826 -16.703 -21.5 1 93.5 343 LEU A O 1
ATOM 2674 N N . GLU A 1 344 ? -3.365 -17.219 -23.031 1 87.5 344 GLU A N 1
ATOM 2675 C CA . GLU A 1 344 ? -3.791 -15.852 -23.328 1 87.5 344 GLU A CA 1
ATOM 2676 C C . GLU A 1 344 ? -4.332 -15.156 -22.078 1 87.5 344 GLU A C 1
ATOM 2678 O O . GLU A 1 344 ? -4.074 -13.969 -21.875 1 87.5 344 GLU A O 1
ATOM 2683 N N . HIS A 1 345 ? -5.082 -15.867 -21.281 1 84.38 345 HIS A N 1
ATOM 2684 C CA . HIS A 1 345 ? -5.719 -15.258 -20.109 1 84.38 345 HIS A CA 1
ATOM 2685 C C . HIS A 1 345 ? -4.715 -15.031 -18.984 1 84.38 345 HIS A C 1
ATOM 2687 O O . HIS A 1 345 ? -4.996 -14.297 -18.047 1 84.38 345 HIS A O 1
ATOM 2693 N N . ASP A 1 346 ? -3.562 -15.664 -19.094 1 90 346 ASP A N 1
ATOM 2694 C CA . ASP A 1 346 ? -2.555 -15.656 -18.031 1 90 346 ASP A CA 1
ATOM 2695 C C . ASP A 1 346 ? -1.246 -15.047 -18.531 1 90 346 ASP A C 1
ATOM 2697 O O . ASP A 1 346 ? -0.335 -15.766 -18.953 1 90 346 ASP A O 1
ATOM 2701 N N . ILE A 1 347 ? -1.083 -13.773 -18.344 1 87.38 347 ILE A N 1
ATOM 2702 C CA . ILE A 1 347 ? 0.062 -13.062 -18.906 1 87.38 347 ILE A CA 1
ATOM 2703 C C . ILE A 1 347 ? 1.23 -13.117 -17.922 1 87.38 347 ILE A C 1
ATOM 2705 O O . ILE A 1 347 ? 2.34 -12.68 -18.25 1 87.38 347 ILE A O 1
ATOM 2709 N N . MET A 1 348 ? 1.038 -13.758 -16.781 1 92.19 348 MET A N 1
ATOM 2710 C CA . MET A 1 348 ? 2.025 -13.656 -15.711 1 92.19 348 MET A CA 1
ATOM 2711 C C . MET A 1 348 ? 2.793 -14.961 -15.547 1 92.19 348 MET A C 1
ATOM 2713 O O . MET A 1 348 ? 3.834 -15 -14.891 1 92.19 348 MET A O 1
ATOM 2717 N N . ASN A 1 349 ? 2.277 -16.016 -16.188 1 95.94 349 ASN A N 1
ATOM 2718 C CA . ASN A 1 349 ? 2.855 -17.297 -15.82 1 95.94 349 ASN A CA 1
ATOM 2719 C C . ASN A 1 349 ? 3.252 -18.094 -17.062 1 95.94 349 ASN A C 1
ATOM 2721 O O . ASN A 1 349 ? 2.652 -17.938 -18.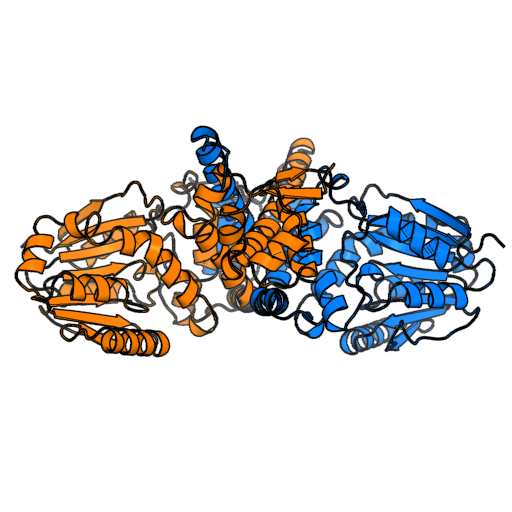125 1 95.94 349 ASN A O 1
ATOM 2725 N N . THR A 1 350 ? 4.223 -18.875 -16.891 1 97.81 350 THR A N 1
ATOM 2726 C CA . THR A 1 350 ? 4.633 -19.922 -17.828 1 97.81 350 THR A CA 1
ATOM 2727 C C . THR A 1 350 ? 4.215 -21.297 -17.312 1 97.81 350 THR A C 1
ATOM 2729 O O . THR A 1 350 ? 4.324 -21.578 -16.125 1 97.81 350 THR A O 1
ATOM 2732 N N . TYR A 1 351 ? 3.721 -22.109 -18.234 1 98.19 351 TYR A N 1
ATOM 2733 C CA . TYR A 1 351 ? 3.396 -23.5 -17.922 1 98.19 351 TYR A CA 1
ATOM 2734 C C . TYR A 1 351 ? 4.426 -24.453 -18.531 1 98.19 351 TYR A C 1
ATOM 2736 O O . TYR A 1 351 ? 4.629 -24.453 -19.75 1 98.19 351 TYR A O 1
ATOM 2744 N N . TYR A 1 352 ? 5.09 -25.203 -17.672 1 98.56 352 TYR A N 1
ATOM 2745 C CA . TYR A 1 352 ? 6.086 -26.188 -18.109 1 98.56 352 TYR A CA 1
ATOM 2746 C C . TYR A 1 352 ? 5.512 -27.594 -18.062 1 98.56 352 TYR A C 1
ATOM 2748 O O . TYR A 1 352 ? 4.977 -28.031 -17.047 1 98.56 352 TYR A O 1
ATOM 2756 N N . ILE A 1 353 ? 5.598 -28.312 -19.219 1 98.56 353 ILE A N 1
ATOM 2757 C CA . ILE A 1 353 ? 5.32 -29.75 -19.281 1 98.56 353 ILE A CA 1
ATOM 2758 C C . ILE A 1 353 ? 6.633 -30.516 -19.375 1 98.56 353 ILE A C 1
ATOM 2760 O O . ILE A 1 353 ? 7.305 -30.484 -20.406 1 98.56 353 ILE A O 1
ATOM 2764 N N . ALA A 1 354 ? 6.957 -31.203 -18.266 1 98.31 354 ALA A N 1
ATOM 2765 C CA . ALA A 1 354 ? 8.25 -31.875 -18.203 1 98.31 354 ALA A CA 1
ATOM 2766 C C . ALA A 1 354 ? 8.078 -33.375 -18.016 1 98.31 354 ALA A C 1
ATOM 2768 O O . ALA A 1 354 ? 7.195 -33.812 -17.281 1 98.31 354 ALA A O 1
ATOM 2769 N N . SER A 1 355 ? 8.875 -34.156 -18.734 1 96.38 355 SER A N 1
ATOM 2770 C CA . SER A 1 355 ? 8.875 -35.594 -18.625 1 96.38 355 SER A CA 1
ATOM 2771 C C . SER A 1 355 ? 10.266 -36.156 -18.891 1 96.38 355 SER A C 1
ATOM 2773 O O . SER A 1 355 ? 11.156 -35.469 -19.359 1 96.38 355 SER A O 1
ATOM 2775 N N . SER A 1 356 ? 10.562 -37.375 -18.359 1 88.38 356 SER A N 1
ATOM 2776 C CA . SER A 1 356 ? 11.844 -38.031 -18.578 1 88.38 356 SER A CA 1
ATOM 2777 C C . SER A 1 356 ? 11.992 -38.5 -20.031 1 88.38 356 SER A C 1
ATOM 2779 O O . SER A 1 356 ? 13.102 -38.812 -20.484 1 88.38 356 SER A O 1
ATOM 2781 N N . GLY A 1 357 ? 11.141 -38.188 -21 1 71.62 357 GLY A N 1
ATOM 2782 C CA . GLY A 1 357 ? 11.219 -38.656 -22.391 1 71.62 357 GLY A CA 1
ATOM 2783 C C . GLY A 1 357 ? 11.273 -40.156 -22.516 1 71.62 357 GLY A C 1
ATOM 2784 O O . GLY A 1 357 ? 11.289 -40.688 -23.625 1 71.62 357 GLY A O 1
ATOM 2785 N N . LYS A 1 358 ? 11.547 -41.094 -21.516 1 60.34 358 LYS A N 1
ATOM 2786 C CA . LYS A 1 358 ? 11.727 -42.562 -21.656 1 60.34 358 LYS A CA 1
ATOM 2787 C C . LYS A 1 358 ? 10.406 -43.281 -21.484 1 60.34 358 LYS A C 1
ATOM 2789 O O . LYS A 1 358 ? 9.516 -42.812 -20.781 1 60.34 358 LYS A O 1
ATOM 2794 N N . MET B 1 1 ? -31.609 -1.511 -14.023 1 43.69 1 MET B N 1
ATOM 2795 C CA . MET B 1 1 ? -30.781 -2.27 -14.961 1 43.69 1 MET B CA 1
ATOM 2796 C C . MET B 1 1 ? -29.797 -1.355 -15.672 1 43.69 1 MET B C 1
ATOM 2798 O O . MET B 1 1 ? -30.141 -0.235 -16.047 1 43.69 1 MET B O 1
ATOM 2802 N N . LYS B 1 2 ? -28.516 -1.893 -15.664 1 59.97 2 LYS B N 1
ATOM 2803 C CA . LYS B 1 2 ? -27.484 -1.103 -16.328 1 59.97 2 LYS B CA 1
ATOM 2804 C C . LYS B 1 2 ? -27.828 -0.871 -17.797 1 59.97 2 LYS B C 1
ATOM 2806 O O . LYS B 1 2 ? -28.125 -1.818 -18.531 1 59.97 2 LYS B O 1
ATOM 2811 N N . THR B 1 3 ? -28 0.386 -18.203 1 60.47 3 THR B N 1
ATOM 2812 C CA . THR B 1 3 ? -28.422 0.771 -19.562 1 60.47 3 THR B CA 1
ATOM 2813 C C . THR B 1 3 ? -27.203 0.952 -20.469 1 60.47 3 THR B C 1
ATOM 2815 O O . THR B 1 3 ? -27.328 0.917 -21.688 1 60.47 3 THR B O 1
ATOM 2818 N N . LYS B 1 4 ? -26.109 1.252 -19.906 1 67.44 4 LYS B N 1
ATOM 2819 C CA . LYS B 1 4 ? -25.031 1.634 -20.812 1 67.44 4 LYS B CA 1
ATOM 2820 C C . LYS B 1 4 ? -24.328 0.404 -21.391 1 67.44 4 LYS B C 1
ATOM 2822 O O . LYS B 1 4 ? -24.031 -0.544 -20.672 1 67.44 4 LYS B O 1
ATOM 2827 N N . ARG B 1 5 ? -24.203 0.448 -22.688 1 81.12 5 ARG B N 1
ATOM 2828 C CA . ARG B 1 5 ? -23.516 -0.618 -23.422 1 81.12 5 ARG B CA 1
ATOM 2829 C C . ARG B 1 5 ? -22.016 -0.573 -23.203 1 81.12 5 ARG B C 1
ATOM 2831 O O . ARG B 1 5 ? -21.438 0.507 -23.094 1 81.12 5 ARG B O 1
ATOM 2838 N N . LEU B 1 6 ? -21.406 -1.741 -23.062 1 88.75 6 LEU B N 1
ATOM 2839 C CA . LEU B 1 6 ? -19.984 -1.926 -22.844 1 88.75 6 LEU B CA 1
ATOM 2840 C C . LEU B 1 6 ? -19.188 -1.514 -24.078 1 88.75 6 LEU B C 1
ATOM 2842 O O . LEU B 1 6 ? -19.516 -1.909 -25.203 1 88.75 6 LEU B O 1
ATOM 2846 N N . ASP B 1 7 ? -18.328 -0.514 -23.922 1 93.38 7 ASP B N 1
ATOM 2847 C CA . ASP B 1 7 ? -17.344 -0.146 -24.922 1 93.38 7 ASP B CA 1
ATOM 2848 C C . ASP B 1 7 ? -16.031 -0.888 -24.703 1 93.38 7 ASP B C 1
ATOM 2850 O O . ASP B 1 7 ? -15.273 -0.563 -23.781 1 93.38 7 ASP B O 1
ATOM 2854 N N . GLN B 1 8 ? -15.734 -1.834 -25.594 1 93.38 8 GLN B N 1
ATOM 2855 C CA . GLN B 1 8 ? -14.609 -2.742 -25.391 1 93.38 8 GLN B CA 1
ATOM 2856 C C . GLN B 1 8 ? -13.281 -1.986 -25.406 1 93.38 8 GLN B C 1
ATOM 2858 O O . GLN B 1 8 ? -12.375 -2.305 -24.641 1 93.38 8 GLN B O 1
ATOM 2863 N N . ALA B 1 9 ? -13.172 -1.048 -26.297 1 94.75 9 ALA B N 1
ATOM 2864 C CA . ALA B 1 9 ? -11.945 -0.261 -26.391 1 94.75 9 ALA B CA 1
ATOM 2865 C C . ALA B 1 9 ? -11.68 0.485 -25.078 1 94.75 9 ALA B C 1
ATOM 2867 O O . ALA B 1 9 ? -10.539 0.548 -24.625 1 94.75 9 ALA B O 1
ATOM 2868 N N . ARG B 1 10 ? -12.711 1.03 -24.531 1 95.19 10 ARG B N 1
ATOM 2869 C CA . ARG B 1 10 ? -12.586 1.729 -23.266 1 95.19 10 ARG B CA 1
ATOM 2870 C C . ARG B 1 10 ? -12.281 0.752 -22.125 1 95.19 10 ARG B C 1
ATOM 2872 O O . ARG B 1 10 ? -11.531 1.08 -21.203 1 95.19 10 ARG B O 1
ATOM 2879 N N . ALA B 1 11 ? -12.859 -0.423 -22.172 1 95.56 11 ALA B N 1
ATOM 2880 C CA . ALA B 1 11 ? -12.578 -1.455 -21.188 1 95.56 11 ALA B CA 1
ATOM 2881 C C . ALA B 1 11 ? -11.117 -1.882 -21.234 1 95.56 11 ALA B C 1
ATOM 2883 O O . ALA B 1 11 ? -10.469 -2.023 -20.188 1 95.56 11 ALA B O 1
ATOM 2884 N N . ASP B 1 12 ? -10.586 -2.053 -22.422 1 95.38 12 ASP B N 1
ATOM 2885 C CA . ASP B 1 12 ? -9.188 -2.441 -22.609 1 95.38 12 ASP B CA 1
ATOM 2886 C C . ASP B 1 12 ? -8.242 -1.351 -22.094 1 95.38 12 ASP B C 1
ATOM 2888 O O . ASP B 1 12 ? -7.227 -1.646 -21.469 1 95.38 12 ASP B O 1
ATOM 2892 N N . ALA B 1 13 ? -8.594 -0.135 -22.406 1 96.62 13 ALA B N 1
ATOM 2893 C CA . ALA B 1 13 ? -7.789 0.992 -21.938 1 96.62 13 ALA B CA 1
ATOM 2894 C C . ALA B 1 13 ? -7.766 1.058 -20.422 1 96.62 13 ALA B C 1
ATOM 2896 O O . ALA B 1 13 ? -6.727 1.353 -19.812 1 96.62 13 ALA B O 1
ATOM 2897 N N . PHE B 1 14 ? -8.898 0.815 -19.875 1 97.44 14 PHE B N 1
ATOM 2898 C CA . PHE B 1 14 ? -8.977 0.842 -18.406 1 97.44 14 PHE B CA 1
ATOM 2899 C C . PHE B 1 14 ? -8.18 -0.312 -17.812 1 97.44 14 PHE B C 1
ATOM 2901 O O . PHE B 1 14 ? -7.527 -0.148 -16.781 1 97.44 14 PHE B O 1
ATOM 2908 N N . ALA B 1 15 ? -8.227 -1.49 -18.359 1 95.94 15 ALA B N 1
ATOM 2909 C CA . ALA B 1 15 ? -7.43 -2.625 -17.891 1 95.94 15 ALA B CA 1
ATOM 2910 C C . ALA B 1 15 ? -5.938 -2.297 -17.906 1 95.94 15 ALA B C 1
ATOM 2912 O O . ALA B 1 15 ? -5.215 -2.617 -16.969 1 95.94 15 ALA B O 1
ATOM 2913 N N . GLU B 1 16 ? -5.496 -1.705 -18.969 1 96.12 16 GLU B N 1
ATOM 2914 C CA . GLU B 1 16 ? -4.102 -1.282 -19.078 1 96.12 16 GLU B CA 1
ATOM 2915 C C . GLU B 1 16 ? -3.752 -0.268 -17.984 1 96.12 16 GLU B C 1
ATOM 2917 O O . GLU B 1 16 ? -2.668 -0.327 -17.406 1 96.12 16 GLU B O 1
ATOM 2922 N N . ARG B 1 17 ? -4.637 0.671 -17.766 1 97.31 17 ARG B N 1
ATOM 2923 C CA . ARG B 1 17 ? -4.465 1.654 -16.703 1 97.31 17 ARG B CA 1
ATOM 2924 C C . ARG B 1 17 ? -4.316 0.974 -15.352 1 97.31 17 ARG B C 1
ATOM 2926 O O . ARG B 1 17 ? -3.477 1.369 -14.539 1 97.31 17 ARG B O 1
ATOM 2933 N N . LEU B 1 18 ? -5.094 -0.064 -15.086 1 97.44 18 LEU B N 1
ATOM 2934 C CA . LEU B 1 18 ? -5.043 -0.758 -13.805 1 97.44 18 LEU B CA 1
ATOM 2935 C C . LEU B 1 18 ? -3.717 -1.492 -13.633 1 97.44 18 LEU B C 1
ATOM 2937 O O . LEU B 1 18 ? -3.197 -1.596 -12.523 1 97.44 18 LEU B O 1
ATOM 2941 N N . LEU B 1 19 ? -3.133 -2.023 -14.734 1 96.62 19 LEU B N 1
ATOM 2942 C CA . LEU B 1 19 ? -1.808 -2.625 -14.656 1 96.62 19 LEU B CA 1
ATOM 2943 C C . LEU B 1 19 ? -0.778 -1.606 -14.18 1 96.62 19 LEU B C 1
ATOM 2945 O O . LEU B 1 19 ? 0.053 -1.912 -13.32 1 96.62 19 LEU B O 1
ATOM 2949 N N . SER B 1 20 ? -0.876 -0.429 -14.688 1 97.19 20 SER B N 1
ATOM 2950 C CA . SER B 1 20 ? 0.017 0.645 -14.266 1 97.19 20 SER B CA 1
ATOM 2951 C C . SER B 1 20 ? -0.207 1.01 -12.805 1 97.19 20 SER B C 1
ATOM 2953 O O . SER B 1 20 ? 0.748 1.291 -12.078 1 97.19 20 SER B O 1
ATOM 2955 N N . VAL B 1 21 ? -1.458 1.029 -12.406 1 98.19 21 VAL B N 1
ATOM 2956 C CA . VAL B 1 21 ? -1.827 1.347 -11.031 1 98.19 21 VAL B CA 1
ATOM 2957 C C . VAL B 1 21 ? -1.207 0.325 -10.086 1 98.19 21 VAL B C 1
ATOM 2959 O O . VAL B 1 21 ? -0.67 0.689 -9.039 1 98.19 21 VAL B O 1
ATOM 2962 N N . MET B 1 22 ? -1.18 -0.965 -10.461 1 98.12 22 MET B N 1
ATOM 2963 C CA . MET B 1 22 ? -0.601 -2.016 -9.633 1 98.12 22 MET B CA 1
ATOM 2964 C C . MET B 1 22 ? 0.913 -1.862 -9.531 1 98.12 22 MET B C 1
ATOM 2966 O O . MET B 1 22 ? 1.487 -2.006 -8.453 1 98.12 22 MET B O 1
ATOM 2970 N N . ASN B 1 23 ? 1.539 -1.578 -10.656 1 98.44 23 ASN B N 1
ATOM 2971 C CA . ASN B 1 23 ? 2.979 -1.342 -10.648 1 98.44 23 ASN B CA 1
ATOM 2972 C C . ASN B 1 23 ? 3.35 -0.156 -9.766 1 98.44 23 ASN B C 1
ATOM 2974 O O . ASN B 1 23 ? 4.328 -0.218 -9.016 1 98.44 23 ASN B O 1
ATOM 2978 N N . ASP B 1 24 ? 2.574 0.861 -9.852 1 98.62 24 ASP B N 1
ATOM 2979 C CA . ASP B 1 24 ? 2.859 2.068 -9.078 1 98.62 24 ASP B CA 1
ATOM 2980 C C . ASP B 1 24 ? 2.68 1.818 -7.582 1 98.62 24 ASP B C 1
ATOM 2982 O O . ASP B 1 24 ? 3.443 2.338 -6.766 1 98.62 24 ASP B O 1
ATOM 2986 N N . ALA B 1 25 ? 1.657 1.069 -7.234 1 98.75 25 ALA B N 1
ATOM 2987 C CA . ALA B 1 25 ? 1.463 0.703 -5.832 1 98.75 25 ALA B CA 1
ATOM 2988 C C . ALA B 1 25 ? 2.65 -0.097 -5.305 1 98.75 25 ALA B C 1
ATOM 2990 O O . ALA B 1 25 ? 3.137 0.156 -4.199 1 98.75 25 ALA B O 1
ATOM 2991 N N . ALA B 1 26 ? 3.109 -1.044 -6.094 1 98.75 26 ALA B N 1
ATOM 2992 C CA . ALA B 1 26 ? 4.27 -1.852 -5.73 1 98.75 26 ALA B CA 1
ATOM 2993 C C . ALA B 1 26 ? 5.516 -0.982 -5.57 1 98.75 26 ALA B C 1
ATOM 2995 O O . ALA B 1 26 ? 6.258 -1.126 -4.598 1 98.75 26 ALA B O 1
ATOM 2996 N N . LEU B 1 27 ? 5.711 -0.081 -6.48 1 98.69 27 LEU B N 1
ATOM 2997 C CA . LEU B 1 27 ? 6.863 0.812 -6.438 1 98.69 27 LEU B CA 1
ATOM 2998 C C . LEU B 1 27 ? 6.828 1.683 -5.184 1 98.69 27 LEU B C 1
ATOM 3000 O O . LEU B 1 27 ? 7.875 1.989 -4.609 1 98.69 27 LEU B O 1
ATOM 3004 N N . THR B 1 28 ? 5.656 2.102 -4.77 1 98.81 28 THR B N 1
ATOM 3005 C CA . THR B 1 28 ? 5.531 2.928 -3.574 1 98.81 28 THR B CA 1
ATOM 3006 C C . THR B 1 28 ? 6.02 2.172 -2.342 1 98.81 28 THR B C 1
ATOM 3008 O O . THR B 1 28 ? 6.672 2.752 -1.472 1 98.81 28 THR B O 1
ATOM 3011 N N . LEU B 1 29 ? 5.684 0.878 -2.258 1 98.81 29 LEU B N 1
ATOM 3012 C CA . LEU B 1 29 ? 6.199 0.068 -1.161 1 98.81 29 LEU B CA 1
ATOM 3013 C C . LEU B 1 29 ? 7.727 0.014 -1.195 1 98.81 29 LEU B C 1
ATOM 3015 O O . LEU B 1 29 ? 8.375 0.13 -0.156 1 98.81 29 LEU B O 1
ATOM 3019 N N . MET B 1 30 ? 8.273 -0.117 -2.41 1 98.88 30 MET B N 1
ATOM 3020 C CA . MET B 1 30 ? 9.719 -0.2 -2.561 1 98.88 30 MET B CA 1
ATOM 3021 C C . MET B 1 30 ? 10.375 1.14 -2.248 1 98.88 30 MET B C 1
ATOM 3023 O O . MET B 1 30 ? 11.477 1.182 -1.688 1 98.88 30 MET B O 1
ATOM 3027 N N . ILE B 1 31 ? 9.711 2.238 -2.602 1 98.88 31 ILE B N 1
ATOM 3028 C CA . ILE B 1 31 ? 10.219 3.566 -2.273 1 98.88 31 ILE B CA 1
ATOM 3029 C C . ILE B 1 31 ? 10.258 3.744 -0.758 1 98.88 31 ILE B C 1
ATOM 3031 O O . ILE B 1 31 ? 11.234 4.258 -0.209 1 98.88 31 ILE B O 1
ATOM 3035 N N . SER B 1 32 ? 9.211 3.311 -0.075 1 98.75 32 SER B N 1
ATOM 3036 C CA . SER B 1 32 ? 9.18 3.371 1.383 1 98.75 32 SER B CA 1
ATOM 3037 C C . SER B 1 32 ? 10.336 2.588 1.996 1 98.75 32 SER B C 1
ATOM 3039 O O . SER B 1 32 ? 11.039 3.096 2.873 1 98.75 32 SER B O 1
ATOM 3041 N N . VAL B 1 33 ? 10.609 1.381 1.526 1 98.81 33 VAL B N 1
ATOM 3042 C CA . VAL B 1 33 ? 11.695 0.543 2.029 1 98.81 33 VAL B CA 1
ATOM 3043 C C . VAL B 1 33 ? 13.039 1.229 1.782 1 98.81 33 VAL B C 1
ATOM 3045 O O . VAL B 1 33 ? 13.906 1.24 2.656 1 98.81 33 VAL B O 1
ATOM 3048 N N . GLY B 1 34 ? 13.195 1.778 0.568 1 98.81 34 GLY B N 1
ATOM 3049 C CA . GLY B 1 34 ? 14.422 2.486 0.245 1 98.81 34 GLY B CA 1
ATOM 3050 C C . GLY B 1 34 ? 14.703 3.646 1.182 1 98.81 34 GLY B C 1
ATOM 3051 O O . GLY B 1 34 ? 15.852 3.863 1.58 1 98.81 34 GLY B O 1
ATOM 3052 N N . HIS B 1 35 ? 13.68 4.391 1.534 1 98.69 35 HIS B N 1
ATOM 3053 C CA . HIS B 1 35 ? 13.82 5.508 2.465 1 98.69 35 HIS B CA 1
ATOM 3054 C C . HIS B 1 35 ? 14.195 5.016 3.859 1 98.69 35 HIS B C 1
ATOM 3056 O O . HIS B 1 35 ? 15.141 5.52 4.465 1 98.69 35 HIS B O 1
ATOM 3062 N N . ARG B 1 36 ? 13.508 4.031 4.34 1 98.5 36 ARG B N 1
ATOM 3063 C CA . ARG B 1 36 ? 13.68 3.547 5.707 1 98.5 36 ARG B CA 1
ATOM 3064 C C . ARG B 1 36 ? 15.047 2.891 5.883 1 98.5 36 ARG B C 1
ATOM 3066 O O . ARG B 1 36 ? 15.617 2.92 6.977 1 98.5 36 ARG B O 1
ATOM 3073 N N . THR B 1 37 ? 15.625 2.322 4.809 1 98.75 37 THR B N 1
ATOM 3074 C CA . THR B 1 37 ? 16.906 1.621 4.902 1 98.75 37 THR B CA 1
ATOM 3075 C C . THR B 1 37 ? 18.062 2.564 4.594 1 98.75 37 THR B C 1
ATOM 3077 O O . THR B 1 37 ? 19.219 2.188 4.73 1 98.75 37 THR B O 1
ATOM 3080 N N . GLY B 1 38 ? 17.75 3.764 4.062 1 98.56 38 GLY B N 1
ATOM 3081 C CA . GLY B 1 38 ? 18.781 4.738 3.756 1 98.56 38 GLY B CA 1
ATOM 3082 C C . GLY B 1 38 ? 19.406 4.539 2.389 1 98.56 38 GLY B C 1
ATOM 3083 O O . GLY B 1 38 ? 20.391 5.211 2.039 1 98.56 38 GLY B O 1
ATOM 3084 N N . LEU B 1 39 ? 18.859 3.689 1.598 1 98.81 39 LEU B N 1
ATOM 3085 C CA . LEU B 1 39 ? 19.453 3.297 0.328 1 98.81 39 LEU B CA 1
ATOM 3086 C C . LEU B 1 39 ? 19.5 4.473 -0.642 1 98.81 39 LEU B C 1
ATOM 3088 O O . LEU B 1 39 ? 20.484 4.648 -1.37 1 98.81 39 LEU B O 1
ATOM 3092 N N . PHE B 1 40 ? 18.438 5.289 -0.674 1 98.75 40 PHE B N 1
ATOM 3093 C CA . PHE B 1 40 ? 18.438 6.434 -1.578 1 98.75 40 PHE B CA 1
ATOM 3094 C C . PHE B 1 40 ? 19.562 7.398 -1.233 1 98.75 40 PHE B C 1
ATOM 3096 O O . PHE B 1 40 ? 20.25 7.898 -2.125 1 98.75 40 PHE B O 1
ATOM 3103 N N . ASP B 1 41 ? 19.75 7.641 0.024 1 98.56 41 ASP B N 1
ATOM 3104 C CA . ASP B 1 41 ? 20.797 8.555 0.475 1 98.56 41 ASP B CA 1
ATOM 3105 C C . ASP B 1 41 ? 22.172 8.031 0.085 1 98.56 41 ASP B C 1
ATOM 3107 O O . ASP B 1 41 ? 23.031 8.797 -0.367 1 98.56 41 ASP B O 1
ATOM 3111 N N . ILE B 1 42 ? 22.406 6.762 0.272 1 98.5 42 ILE B N 1
ATOM 3112 C CA . ILE B 1 42 ? 23.688 6.137 -0.044 1 98.5 42 ILE B CA 1
ATOM 3113 C C . ILE B 1 42 ? 23.906 6.16 -1.555 1 98.5 42 ILE B C 1
ATOM 3115 O O . ILE B 1 42 ? 24.984 6.535 -2.023 1 98.5 42 ILE B O 1
ATOM 3119 N N . MET B 1 43 ? 22.922 5.828 -2.322 1 98.44 43 MET B N 1
ATOM 3120 C CA . MET B 1 43 ? 23.062 5.762 -3.775 1 98.44 43 MET B CA 1
ATOM 3121 C C . MET B 1 43 ? 23.328 7.145 -4.359 1 98.44 43 MET B C 1
ATOM 3123 O O . MET B 1 43 ? 23.969 7.27 -5.406 1 98.44 43 MET B O 1
ATOM 3127 N N . ASP B 1 44 ? 22.766 8.125 -3.703 1 97.62 44 ASP B N 1
ATOM 3128 C CA . ASP B 1 44 ? 22.984 9.492 -4.148 1 97.62 44 ASP B CA 1
ATOM 3129 C C . ASP B 1 44 ? 24.469 9.852 -4.129 1 97.62 44 ASP B C 1
ATOM 3131 O O . ASP B 1 44 ? 24.906 10.773 -4.816 1 97.62 44 ASP B O 1
ATOM 3135 N N . THR B 1 45 ? 25.281 9.141 -3.342 1 96.75 45 THR B N 1
ATOM 3136 C CA . THR B 1 45 ? 26.703 9.422 -3.229 1 96.75 45 THR B CA 1
ATOM 3137 C C . THR B 1 45 ? 27.516 8.547 -4.188 1 96.75 45 THR B C 1
ATOM 3139 O O . THR B 1 45 ? 28.734 8.664 -4.27 1 96.75 45 THR B O 1
ATOM 3142 N N . LEU B 1 46 ? 26.906 7.699 -4.879 1 97.06 46 LEU B N 1
ATOM 3143 C CA . LEU B 1 46 ? 27.609 6.711 -5.695 1 97.06 46 LEU B CA 1
ATOM 3144 C C . LEU B 1 46 ? 27.312 6.926 -7.176 1 97.06 46 LEU B C 1
ATOM 3146 O O . LEU B 1 46 ? 26.219 7.348 -7.543 1 97.06 46 LEU B O 1
ATOM 3150 N N . ASP B 1 47 ? 28.234 6.664 -8.039 1 95.75 47 ASP B N 1
ATOM 3151 C CA . ASP B 1 47 ? 27.969 6.477 -9.461 1 95.75 47 ASP B CA 1
ATOM 3152 C C . ASP B 1 47 ? 27.453 5.07 -9.75 1 95.75 47 ASP B C 1
ATOM 3154 O O . ASP B 1 47 ? 27.031 4.359 -8.828 1 95.75 47 ASP B O 1
ATOM 3158 N N . TYR B 1 48 ? 27.375 4.742 -11.086 1 97.69 48 TYR B N 1
ATOM 3159 C CA . TYR B 1 48 ? 26.969 3.379 -11.398 1 97.69 48 TYR B CA 1
ATOM 3160 C C . TYR B 1 48 ? 27.734 2.365 -10.57 1 97.69 48 TYR B C 1
ATOM 3162 O O . TYR B 1 48 ? 28.969 2.367 -10.562 1 97.69 48 TYR B O 1
ATOM 3170 N N . SER B 1 49 ? 27.047 1.555 -9.805 1 98.5 49 SER B N 1
ATOM 3171 C CA . SER B 1 49 ? 27.641 0.574 -8.906 1 98.5 49 SER B CA 1
ATOM 3172 C C . SER B 1 49 ? 26.859 -0.736 -8.922 1 98.5 49 SER B C 1
ATOM 3174 O O . SER B 1 49 ? 25.672 -0.75 -9.227 1 98.5 49 SER B O 1
ATOM 3176 N N . SER B 1 50 ? 27.562 -1.819 -8.625 1 98.5 50 SER B N 1
ATOM 3177 C CA . SER B 1 50 ? 26.906 -3.121 -8.516 1 98.5 50 SER B CA 1
ATOM 3178 C C . SER B 1 50 ? 26.047 -3.207 -7.262 1 98.5 50 SER B C 1
ATOM 3180 O O . SER B 1 50 ? 26.188 -2.377 -6.359 1 98.5 50 SER B O 1
ATOM 3182 N N . SER B 1 51 ? 25.172 -4.203 -7.238 1 98.62 51 SER B N 1
ATOM 3183 C CA . SER B 1 51 ? 24.359 -4.414 -6.039 1 98.62 51 SER B CA 1
ATOM 3184 C C . SER B 1 51 ? 25.234 -4.707 -4.828 1 98.62 51 SER B C 1
ATOM 3186 O O . SER B 1 51 ? 24.938 -4.273 -3.717 1 98.62 51 SER B O 1
ATOM 3188 N N . GLU B 1 52 ? 26.328 -5.434 -4.977 1 98.62 52 GLU B N 1
ATOM 3189 C CA . GLU B 1 52 ? 27.266 -5.746 -3.9 1 98.62 52 GLU B CA 1
ATOM 3190 C C . GLU B 1 52 ? 27.891 -4.477 -3.324 1 98.62 52 GLU B C 1
ATOM 3192 O O . GLU B 1 52 ? 27.969 -4.316 -2.105 1 98.62 52 GLU B O 1
ATOM 3197 N N . ALA B 1 53 ? 28.344 -3.59 -4.207 1 98.69 53 ALA B N 1
ATOM 3198 C CA . ALA B 1 53 ? 28.969 -2.348 -3.771 1 98.69 53 ALA B CA 1
ATOM 3199 C C . ALA B 1 53 ? 27.969 -1.465 -3.02 1 98.69 53 ALA B C 1
ATOM 3201 O O . ALA B 1 53 ? 28.312 -0.889 -1.981 1 98.69 53 ALA B O 1
ATOM 3202 N N . ILE B 1 54 ? 26.797 -1.353 -3.561 1 98.81 54 ILE B N 1
ATOM 3203 C CA . ILE B 1 54 ? 25.766 -0.533 -2.932 1 98.81 54 ILE B CA 1
ATOM 3204 C C . ILE B 1 54 ? 25.438 -1.096 -1.555 1 98.81 54 ILE B C 1
ATOM 3206 O O . ILE B 1 54 ? 25.344 -0.351 -0.576 1 98.81 54 ILE B O 1
ATOM 3210 N N . ALA B 1 55 ? 25.266 -2.436 -1.462 1 98.81 55 ALA B N 1
ATOM 3211 C CA . ALA B 1 55 ? 24.953 -3.094 -0.194 1 98.81 55 ALA B CA 1
ATOM 3212 C C . ALA B 1 55 ? 26.078 -2.865 0.824 1 98.81 55 ALA B C 1
ATOM 3214 O O . ALA B 1 55 ? 25.797 -2.602 1.998 1 98.81 55 ALA B O 1
ATOM 3215 N N . ARG B 1 56 ? 27.281 -2.973 0.391 1 98.56 56 ARG B N 1
ATOM 3216 C CA . ARG B 1 56 ? 28.422 -2.775 1.265 1 98.56 56 ARG B CA 1
ATOM 3217 C C . ARG B 1 56 ? 28.453 -1.354 1.818 1 98.56 56 ARG B C 1
ATOM 3219 O O . ARG B 1 56 ? 28.656 -1.153 3.02 1 98.56 56 ARG B O 1
ATOM 3226 N N . HIS B 1 57 ? 28.281 -0.348 1.004 1 98.44 57 HIS B N 1
ATOM 3227 C CA . HIS B 1 57 ? 28.297 1.044 1.44 1 98.44 57 HIS B CA 1
ATOM 3228 C C . HIS B 1 57 ? 27.141 1.336 2.389 1 98.44 57 HIS B C 1
ATOM 3230 O O . HIS B 1 57 ? 27.266 2.158 3.299 1 98.44 57 HIS B O 1
ATOM 3236 N N . ALA B 1 58 ? 26.016 0.647 2.148 1 98.44 58 ALA B N 1
ATOM 3237 C CA . ALA B 1 58 ? 24.828 0.893 2.955 1 98.44 58 ALA B CA 1
ATOM 3238 C C . ALA B 1 58 ? 24.844 0.055 4.23 1 98.44 58 ALA B C 1
ATOM 3240 O O . ALA B 1 58 ? 24.078 0.315 5.164 1 98.44 58 ALA B O 1
ATOM 3241 N N . GLY B 1 59 ? 25.734 -0.944 4.316 1 98.5 59 GLY B N 1
ATOM 3242 C CA . GLY B 1 59 ? 25.75 -1.866 5.441 1 98.5 59 GLY B CA 1
ATOM 3243 C C . GLY B 1 59 ? 24.516 -2.752 5.492 1 98.5 59 GLY B C 1
ATOM 3244 O O . GLY B 1 59 ? 23.938 -2.969 6.562 1 98.5 59 GLY B O 1
ATOM 3245 N N . LEU B 1 60 ? 24.031 -3.205 4.336 1 98.81 60 LEU B N 1
ATOM 3246 C CA . LEU B 1 60 ? 22.812 -3.986 4.246 1 98.81 60 LEU B CA 1
ATOM 3247 C C . LEU B 1 60 ? 23.062 -5.328 3.572 1 98.81 60 LEU B C 1
ATOM 3249 O O . LEU B 1 60 ? 24.141 -5.555 3.021 1 98.81 60 LEU B O 1
ATOM 3253 N N . ASN B 1 61 ? 22.125 -6.266 3.693 1 98.69 61 ASN B N 1
ATOM 3254 C CA . ASN B 1 61 ? 22.203 -7.574 3.059 1 98.69 61 ASN B CA 1
ATOM 3255 C C . ASN B 1 61 ? 22.062 -7.473 1.542 1 98.69 61 ASN B C 1
ATOM 3257 O O . ASN B 1 61 ? 21.047 -6.98 1.041 1 98.69 61 ASN B O 1
ATOM 3261 N N . GLU B 1 62 ? 23.016 -7.957 0.836 1 98.69 62 GLU B N 1
ATOM 3262 C CA . GLU B 1 62 ? 23.109 -7.758 -0.607 1 98.69 62 GLU B CA 1
ATOM 3263 C C . GLU B 1 62 ? 21.938 -8.422 -1.336 1 98.69 62 GLU B C 1
ATOM 3265 O O . GLU B 1 62 ? 21.453 -7.895 -2.338 1 98.69 62 GLU B O 1
ATOM 3270 N N . ARG B 1 63 ? 21.453 -9.562 -0.964 1 98.5 63 ARG B N 1
ATOM 3271 C CA . ARG B 1 63 ? 20.375 -10.258 -1.672 1 98.5 63 ARG B CA 1
ATOM 3272 C C . ARG B 1 63 ? 19.094 -9.422 -1.687 1 98.5 63 ARG B C 1
ATOM 3274 O O . ARG B 1 63 ? 18.391 -9.383 -2.693 1 98.5 63 ARG B O 1
ATOM 3281 N N . TYR B 1 64 ? 18.797 -8.797 -0.554 1 98.81 64 TYR B N 1
ATOM 3282 C CA . TYR B 1 64 ? 17.656 -7.902 -0.476 1 98.81 64 TYR B CA 1
ATOM 3283 C C . TYR B 1 64 ? 17.891 -6.648 -1.308 1 98.81 64 TYR B C 1
ATOM 3285 O O . TYR B 1 64 ? 17 -6.207 -2.037 1 98.81 64 TYR B O 1
ATOM 3293 N N . VAL B 1 65 ? 19.094 -6.074 -1.224 1 98.88 65 VAL B N 1
ATOM 3294 C CA . VAL B 1 65 ? 19.422 -4.863 -1.97 1 98.88 65 VAL B CA 1
ATOM 3295 C C . VAL B 1 65 ? 19.281 -5.125 -3.467 1 98.88 65 VAL B C 1
ATOM 3297 O O . VAL B 1 65 ? 18.703 -4.312 -4.195 1 98.88 65 VAL B O 1
ATOM 3300 N N . ARG B 1 66 ? 19.734 -6.227 -3.924 1 98.75 66 ARG B N 1
ATOM 3301 C CA . ARG B 1 66 ? 19.688 -6.57 -5.34 1 98.75 66 ARG B CA 1
ATOM 3302 C C . ARG B 1 66 ? 18.234 -6.664 -5.828 1 98.75 66 ARG B C 1
ATOM 3304 O O . ARG B 1 66 ? 17.906 -6.145 -6.895 1 98.75 66 ARG B O 1
ATOM 3311 N N . GLU B 1 67 ? 17.406 -7.398 -5.074 1 98.69 67 GLU B N 1
ATOM 3312 C CA . GLU B 1 67 ? 16.016 -7.547 -5.465 1 98.69 67 GLU B CA 1
ATOM 3313 C C . GLU B 1 67 ? 15.297 -6.199 -5.48 1 98.69 67 GLU B C 1
ATOM 3315 O O . GLU B 1 67 ? 14.492 -5.93 -6.371 1 98.69 67 GLU B O 1
ATOM 3320 N N . TRP B 1 68 ? 15.57 -5.34 -4.465 1 98.88 68 TRP B N 1
ATOM 3321 C CA . TRP B 1 68 ? 15.031 -3.986 -4.375 1 98.88 68 TRP B CA 1
ATOM 3322 C C . TRP B 1 68 ? 15.453 -3.15 -5.578 1 98.88 68 TRP B C 1
ATOM 3324 O O . TRP B 1 68 ? 14.625 -2.471 -6.191 1 98.88 68 TRP B O 1
ATOM 3334 N N . LEU B 1 69 ? 16.719 -3.248 -5.961 1 98.88 69 LEU B N 1
ATOM 3335 C CA . LEU B 1 69 ? 17.25 -2.527 -7.113 1 98.88 69 LEU B CA 1
ATOM 3336 C C . LEU B 1 69 ? 16.562 -2.977 -8.398 1 98.88 69 LEU B C 1
ATOM 3338 O O . LEU B 1 69 ? 16.25 -2.15 -9.258 1 98.88 69 LEU B O 1
ATOM 3342 N N . ASN B 1 70 ? 16.344 -4.273 -8.555 1 98.81 70 ASN B N 1
ATOM 3343 C CA . ASN B 1 70 ? 15.656 -4.789 -9.734 1 98.81 70 ASN B CA 1
ATOM 3344 C C . ASN B 1 70 ? 14.25 -4.211 -9.867 1 98.81 70 ASN B C 1
ATOM 3346 O O . ASN B 1 70 ? 13.836 -3.812 -10.953 1 98.81 70 ASN B O 1
ATOM 3350 N N . ALA B 1 71 ? 13.508 -4.137 -8.758 1 98.75 71 ALA B N 1
ATOM 3351 C CA . ALA B 1 71 ? 12.164 -3.568 -8.766 1 98.75 71 ALA B CA 1
ATOM 3352 C C . ALA B 1 71 ? 12.188 -2.109 -9.211 1 98.75 71 ALA B C 1
ATOM 3354 O O . ALA B 1 71 ? 11.383 -1.694 -10.047 1 98.75 71 ALA B O 1
ATOM 3355 N N . LEU B 1 72 ? 13.148 -1.319 -8.664 1 98.81 72 LEU B N 1
ATOM 3356 C CA . LEU B 1 72 ? 13.227 0.103 -8.984 1 98.81 72 LEU B CA 1
ATOM 3357 C C . LEU B 1 72 ? 13.695 0.316 -10.414 1 98.81 72 LEU B C 1
ATOM 3359 O O . LEU B 1 72 ? 13.281 1.27 -11.078 1 98.81 72 LEU B O 1
ATOM 3363 N N . ALA B 1 73 ? 14.57 -0.557 -10.898 1 98.75 73 ALA B N 1
ATOM 3364 C CA . ALA B 1 73 ? 15.07 -0.444 -12.266 1 98.75 73 ALA B CA 1
ATOM 3365 C C . ALA B 1 73 ? 13.953 -0.662 -13.281 1 98.75 73 ALA B C 1
ATOM 3367 O O . ALA B 1 73 ? 13.734 0.177 -14.156 1 98.75 73 ALA B O 1
ATOM 3368 N N . VAL B 1 74 ? 13.242 -1.76 -13.156 1 98.5 74 VAL B N 1
ATOM 3369 C CA . VAL B 1 74 ? 12.172 -2.057 -14.109 1 98.5 74 VAL B CA 1
ATOM 3370 C C . VAL B 1 74 ? 11.031 -1.056 -13.93 1 98.5 74 VAL B C 1
ATOM 3372 O O . VAL B 1 74 ? 10.234 -0.846 -14.852 1 98.5 74 VAL B O 1
ATOM 3375 N N . GLY B 1 75 ? 10.938 -0.396 -12.773 1 97.88 75 GLY B N 1
ATOM 3376 C CA . GLY B 1 75 ? 9.93 0.62 -12.508 1 97.88 75 GLY B CA 1
ATOM 3377 C C . GLY B 1 75 ? 10.328 2 -12.992 1 97.88 75 GLY B C 1
ATOM 3378 O O . GLY B 1 75 ? 9.547 2.945 -12.914 1 97.88 75 GLY B O 1
ATOM 3379 N N . GLY B 1 76 ? 11.578 2.15 -13.414 1 97.62 76 GLY B N 1
ATOM 3380 C CA . GLY B 1 76 ? 12.023 3.402 -14 1 97.62 76 GLY B CA 1
ATOM 3381 C C . GLY B 1 76 ? 12.484 4.414 -12.969 1 97.62 76 GLY B C 1
ATOM 3382 O O . GLY B 1 76 ? 12.531 5.613 -13.25 1 97.62 76 GLY B O 1
ATOM 3383 N N . ILE B 1 77 ? 12.797 4 -11.758 1 98.31 77 ILE B N 1
ATOM 3384 C CA . ILE B 1 77 ? 13.227 4.902 -10.695 1 98.31 77 ILE B CA 1
ATOM 3385 C C . ILE B 1 77 ? 14.75 4.988 -10.672 1 98.31 77 ILE B C 1
ATOM 3387 O O . ILE B 1 77 ? 15.312 6.062 -10.445 1 98.31 77 ILE B O 1
ATOM 3391 N N . VAL B 1 78 ? 15.391 3.842 -10.898 1 98.31 78 VAL B N 1
ATOM 3392 C CA . VAL B 1 78 ? 16.844 3.779 -10.969 1 98.31 78 VAL B CA 1
ATOM 3393 C C . VAL B 1 78 ? 17.281 3.314 -12.359 1 98.31 78 VAL B C 1
ATOM 3395 O O . VAL B 1 78 ? 16.562 2.557 -13.016 1 98.31 78 VAL B O 1
ATOM 3398 N N . ASP B 1 79 ? 18.391 3.82 -12.812 1 98 79 ASP B N 1
ATOM 3399 C CA . ASP B 1 79 ? 18.953 3.391 -14.094 1 98 79 ASP B CA 1
ATOM 3400 C C . ASP B 1 79 ? 19.719 2.082 -13.938 1 98 79 ASP B C 1
ATOM 3402 O O . ASP B 1 79 ? 20.344 1.839 -12.906 1 98 79 ASP B O 1
ATOM 3406 N N . PHE B 1 80 ? 19.656 1.247 -14.953 1 98.38 80 PHE B N 1
ATOM 3407 C CA . PHE B 1 80 ? 20.359 -0.025 -14.992 1 98.38 80 PHE B CA 1
ATOM 3408 C C . PHE B 1 80 ? 21.219 -0.134 -16.25 1 98.38 80 PHE B C 1
ATOM 3410 O O . PHE B 1 80 ? 20.734 0.117 -17.359 1 98.38 80 PHE B O 1
ATOM 3417 N N . ASN B 1 81 ? 22.484 -0.364 -16.047 1 98 81 ASN B N 1
ATOM 3418 C CA . ASN B 1 81 ? 23.391 -0.701 -17.141 1 98 81 ASN B CA 1
ATOM 3419 C C . ASN B 1 81 ? 23.531 -2.211 -17.312 1 98 81 ASN B C 1
ATOM 3421 O O . ASN B 1 81 ? 24.188 -2.873 -16.516 1 98 81 ASN B O 1
ATOM 3425 N N . ALA B 1 82 ? 23.031 -2.752 -18.391 1 96.62 82 ALA B N 1
ATOM 3426 C CA . ALA B 1 82 ? 22.938 -4.195 -18.609 1 96.62 82 ALA B CA 1
ATOM 3427 C C . ALA B 1 82 ? 24.328 -4.797 -18.844 1 96.62 82 ALA B C 1
ATOM 3429 O O . ALA B 1 82 ? 24.578 -5.945 -18.469 1 96.62 82 ALA B O 1
ATOM 3430 N N . ARG B 1 83 ? 25.141 -4.113 -19.5 1 96 83 ARG B N 1
ATOM 3431 C CA . ARG B 1 83 ? 26.469 -4.617 -19.844 1 96 83 ARG B CA 1
ATOM 3432 C C . ARG B 1 83 ? 27.297 -4.871 -18.578 1 96 83 ARG B C 1
ATOM 3434 O O . ARG B 1 83 ? 27.906 -5.941 -18.438 1 96 83 ARG B O 1
ATOM 3441 N N . ASP B 1 84 ? 27.297 -3.908 -17.672 1 96.81 84 ASP B N 1
ATOM 3442 C CA . ASP B 1 84 ? 28.141 -3.986 -16.5 1 96.81 84 ASP B CA 1
ATOM 3443 C C . ASP B 1 84 ? 27.359 -4.496 -15.289 1 96.81 84 ASP B C 1
ATOM 3445 O O . ASP B 1 84 ? 27.938 -4.762 -14.234 1 96.81 84 ASP B O 1
ATOM 3449 N N . LYS B 1 85 ? 26.016 -4.602 -15.445 1 97.44 85 LYS B N 1
ATOM 3450 C CA . LYS B 1 85 ? 25.125 -5.016 -14.367 1 97.44 85 LYS B CA 1
ATOM 3451 C C . LYS B 1 85 ? 25.25 -4.086 -13.164 1 97.44 85 LYS B C 1
ATOM 3453 O O . LYS B 1 85 ? 25.469 -4.543 -12.039 1 97.44 85 LYS B O 1
ATOM 3458 N N . THR B 1 86 ? 25.156 -2.816 -13.422 1 98.5 86 THR B N 1
ATOM 3459 C CA . THR B 1 86 ? 25.281 -1.804 -12.383 1 98.5 86 THR B CA 1
ATOM 3460 C C . THR B 1 86 ? 24.047 -0.898 -12.359 1 98.5 86 THR B C 1
ATOM 3462 O O . THR B 1 86 ? 23.281 -0.854 -13.328 1 98.5 86 THR B O 1
ATOM 3465 N N . TYR B 1 87 ? 23.844 -0.257 -11.266 1 98.69 87 TYR B N 1
ATOM 3466 C CA . TYR B 1 87 ? 22.688 0.598 -11.016 1 98.69 87 TYR B CA 1
ATOM 3467 C C . TYR B 1 87 ? 23.125 2.008 -10.641 1 98.69 87 TYR B C 1
ATOM 3469 O O . TYR B 1 87 ? 24.203 2.199 -10.047 1 98.69 87 TYR B O 1
ATOM 3477 N N . GLN B 1 88 ? 22.281 2.986 -10.945 1 98.19 88 GLN B N 1
ATOM 3478 C CA . GLN B 1 88 ? 22.547 4.363 -10.531 1 98.19 88 GLN B CA 1
ATOM 3479 C C . GLN B 1 88 ? 21.234 5.109 -10.25 1 98.19 88 GLN B C 1
ATOM 3481 O O . GLN B 1 88 ? 20.266 4.961 -10.977 1 98.19 88 GLN B O 1
ATOM 3486 N N . LEU B 1 89 ? 21.219 5.852 -9.148 1 98.25 89 LEU B N 1
ATOM 3487 C CA . LEU B 1 89 ? 20.141 6.801 -8.891 1 98.25 89 LEU B CA 1
ATOM 3488 C C . LEU B 1 89 ? 20.406 8.125 -9.602 1 98.25 89 LEU B C 1
ATOM 3490 O O . LEU B 1 89 ? 21.312 8.867 -9.227 1 98.25 89 LEU B O 1
ATOM 3494 N N . PRO B 1 90 ? 19.594 8.391 -10.672 1 97.38 90 PRO B N 1
ATOM 3495 C CA . PRO B 1 90 ? 19.812 9.664 -11.375 1 97.38 90 PRO B CA 1
ATOM 3496 C C . PRO B 1 90 ? 19.703 10.875 -10.445 1 97.38 90 PRO B C 1
ATOM 3498 O O . PRO B 1 90 ? 18.844 10.891 -9.555 1 97.38 90 PRO B O 1
ATOM 3501 N N . PRO B 1 91 ? 20.516 11.875 -10.695 1 96.5 91 PRO B N 1
ATOM 3502 C CA . PRO B 1 91 ? 20.438 13.078 -9.859 1 96.5 91 PRO B CA 1
ATOM 3503 C C . PRO B 1 91 ? 19.031 13.672 -9.812 1 96.5 91 PRO B C 1
ATOM 3505 O O . PRO B 1 91 ? 18.625 14.203 -8.781 1 96.5 91 PRO B O 1
ATOM 3508 N N . GLU B 1 92 ? 18.312 13.648 -10.953 1 97.12 92 GLU B N 1
ATOM 3509 C CA . GLU B 1 92 ? 16.953 14.156 -11.023 1 97.12 92 GLU B CA 1
ATOM 3510 C C . GLU B 1 92 ? 16.031 13.422 -10.039 1 97.12 92 GLU B C 1
ATOM 3512 O O . GLU B 1 92 ? 15.195 14.039 -9.383 1 97.12 92 GLU B O 1
ATOM 3517 N N . HIS B 1 93 ? 16.219 12.148 -9.953 1 98.19 93 HIS B N 1
ATOM 3518 C CA . HIS B 1 93 ? 15.406 11.344 -9.047 1 98.19 93 HIS B CA 1
ATOM 3519 C C . HIS B 1 93 ? 15.859 11.523 -7.598 1 98.19 93 HIS B C 1
ATOM 3521 O O . HIS B 1 93 ? 15.023 11.617 -6.691 1 98.19 93 HIS B O 1
ATOM 3527 N N . ALA B 1 94 ? 17.141 11.586 -7.379 1 97.69 94 ALA B N 1
ATOM 3528 C CA . ALA B 1 94 ? 17.688 11.828 -6.043 1 97.69 94 ALA B CA 1
ATOM 3529 C C . ALA B 1 94 ? 17.156 13.133 -5.457 1 97.69 94 ALA B C 1
ATOM 3531 O O . ALA B 1 94 ? 16.938 13.234 -4.25 1 97.69 94 ALA B O 1
ATOM 3532 N N . SER B 1 95 ? 16.891 14.086 -6.27 1 96.62 95 SER B N 1
ATOM 3533 C CA . SER B 1 95 ? 16.5 15.422 -5.84 1 96.62 95 SER B CA 1
ATOM 3534 C C . SER B 1 95 ? 15.109 15.398 -5.203 1 96.62 95 SER B C 1
ATOM 3536 O O . SER B 1 95 ? 14.711 16.359 -4.547 1 96.62 95 SER B O 1
ATOM 3538 N N . VAL B 1 96 ? 14.414 14.281 -5.242 1 97.19 96 VAL B N 1
ATOM 3539 C CA . VAL B 1 96 ? 13.078 14.227 -4.652 1 97.19 96 VAL B CA 1
ATOM 3540 C C . VAL B 1 96 ? 12.914 12.945 -3.846 1 97.19 96 VAL B C 1
ATOM 3542 O O . VAL B 1 96 ? 11.805 12.586 -3.443 1 97.19 96 VAL B O 1
ATOM 3545 N N . LEU B 1 97 ? 14.031 12.148 -3.615 1 98.31 97 LEU B N 1
ATOM 3546 C CA . LEU B 1 97 ? 13.875 10.875 -2.926 1 98.31 97 LEU B CA 1
ATOM 3547 C C . LEU B 1 97 ? 14.836 10.773 -1.747 1 98.31 97 LEU B C 1
ATOM 3549 O O . LEU B 1 97 ? 14.781 9.805 -0.981 1 98.31 97 LEU B O 1
ATOM 3553 N N . THR B 1 98 ? 15.719 11.719 -1.595 1 97.88 98 THR B N 1
ATOM 3554 C CA . THR B 1 98 ? 16.734 11.633 -0.553 1 97.88 98 THR B CA 1
ATOM 3555 C C . THR B 1 98 ? 16.422 12.594 0.589 1 97.88 98 THR B C 1
ATOM 3557 O O . THR B 1 98 ? 15.664 13.555 0.411 1 97.88 98 THR B O 1
ATOM 3560 N N . ARG B 1 99 ? 16.953 12.391 1.747 1 95.25 99 ARG B N 1
ATOM 3561 C CA . ARG B 1 99 ? 16.719 13.227 2.924 1 95.25 99 ARG B CA 1
ATOM 3562 C C . ARG B 1 99 ? 17.266 14.633 2.715 1 95.25 99 ARG B C 1
ATOM 3564 O O . ARG B 1 99 ? 16.703 15.609 3.219 1 95.25 99 ARG B O 1
ATOM 3571 N N . LYS B 1 100 ? 18.312 14.781 1.954 1 93.69 100 LYS B N 1
ATOM 3572 C CA . LYS B 1 100 ? 18.875 16.109 1.703 1 93.69 100 LYS B CA 1
ATOM 3573 C C . LYS B 1 100 ? 17.953 16.938 0.824 1 93.69 100 LYS B C 1
ATOM 3575 O O . LYS B 1 100 ? 18.109 18.156 0.728 1 93.69 100 LYS B O 1
ATOM 3580 N N . SER B 1 101 ? 16.984 16.297 0.257 1 91.25 101 SER B N 1
ATOM 3581 C CA . SER B 1 101 ? 16.094 16.969 -0.672 1 91.25 101 SER B CA 1
ATOM 3582 C C . SER B 1 101 ? 14.898 17.578 0.057 1 91.25 101 SER B C 1
ATOM 3584 O O . SER B 1 101 ? 14 18.141 -0.574 1 91.25 101 SER B O 1
ATOM 3586 N N . SER B 1 102 ? 14.852 17.547 1.342 1 88 102 SER B N 1
ATOM 3587 C CA . SER B 1 102 ? 13.781 18.188 2.098 1 88 102 SER B CA 1
ATOM 3588 C C . SER B 1 102 ? 13.664 19.672 1.737 1 88 102 SER B C 1
ATOM 3590 O O . SER B 1 102 ? 14.672 20.375 1.62 1 88 102 SER B O 1
ATOM 3592 N N . PRO B 1 103 ? 12.453 20.078 1.514 1 89.62 103 PRO B N 1
ATOM 3593 C CA . PRO B 1 103 ? 11.156 19.5 1.862 1 89.62 103 PRO B CA 1
ATOM 3594 C C . PRO B 1 103 ? 10.516 18.75 0.696 1 89.62 103 PRO B C 1
ATOM 3596 O O . PRO B 1 103 ? 9.328 18.422 0.745 1 89.62 103 PRO B O 1
ATOM 3599 N N . GLN B 1 104 ? 11.234 18.453 -0.356 1 90.19 104 GLN B N 1
ATOM 3600 C CA . GLN B 1 104 ? 10.656 17.875 -1.568 1 90.19 104 GLN B CA 1
ATOM 3601 C C . GLN B 1 104 ? 10.781 16.359 -1.571 1 90.19 104 GLN B C 1
ATOM 3603 O O . GLN B 1 104 ? 10.477 15.711 -2.572 1 90.19 104 GLN B O 1
ATOM 3608 N N . ASN B 1 105 ? 11.328 15.805 -0.476 1 95.75 105 ASN B N 1
ATOM 3609 C CA . ASN B 1 105 ? 11.547 14.359 -0.411 1 95.75 105 ASN B CA 1
ATOM 3610 C C . ASN B 1 105 ? 10.227 13.594 -0.393 1 95.75 105 ASN B C 1
ATOM 3612 O O . ASN B 1 105 ? 9.617 13.422 0.665 1 95.75 105 ASN B O 1
ATOM 3616 N N . MET B 1 106 ? 9.852 12.945 -1.429 1 96.56 106 MET B N 1
ATOM 3617 C CA . MET B 1 106 ? 8.562 12.266 -1.586 1 96.56 106 MET B CA 1
ATOM 3618 C C . MET B 1 106 ? 8.617 10.859 -0.988 1 96.56 106 MET B C 1
ATOM 3620 O O . MET B 1 106 ? 7.578 10.234 -0.781 1 96.56 106 MET B O 1
ATOM 3624 N N . ALA B 1 107 ? 9.797 10.367 -0.727 1 98 107 ALA B N 1
ATOM 3625 C CA . ALA B 1 107 ? 9.906 9.055 -0.098 1 98 107 ALA B CA 1
ATOM 3626 C C . ALA B 1 107 ? 9.297 9.062 1.299 1 98 107 ALA B C 1
ATOM 3628 O O . ALA B 1 107 ? 8.789 8.039 1.765 1 98 107 ALA B O 1
ATOM 3629 N N . VAL B 1 108 ? 9.266 10.203 1.964 1 97 108 VAL B N 1
ATOM 3630 C CA . VAL B 1 108 ? 8.625 10.344 3.268 1 97 108 VAL B CA 1
ATOM 3631 C C . VAL B 1 108 ? 7.121 10.102 3.137 1 97 108 VAL B C 1
ATOM 3633 O O . VAL B 1 108 ? 6.527 9.406 3.965 1 97 108 VAL B O 1
ATOM 3636 N N . ILE B 1 109 ? 6.559 10.625 2.096 1 96.12 109 ILE B N 1
ATOM 3637 C CA . ILE B 1 109 ? 5.125 10.5 1.845 1 96.12 109 ILE B CA 1
ATOM 3638 C C . ILE B 1 109 ? 4.781 9.055 1.515 1 96.12 109 ILE B C 1
ATOM 3640 O O . ILE B 1 109 ? 3.725 8.555 1.913 1 96.12 109 ILE B O 1
ATOM 3644 N N . ALA B 1 110 ? 5.676 8.359 0.826 1 98.31 110 ALA B N 1
ATOM 3645 C CA . ALA B 1 110 ? 5.449 6.973 0.43 1 98.31 110 ALA B CA 1
ATOM 3646 C C . ALA B 1 110 ? 5.23 6.082 1.65 1 98.31 110 ALA B C 1
ATOM 3648 O O . ALA B 1 110 ? 4.52 5.078 1.575 1 98.31 110 ALA B O 1
ATOM 3649 N N . GLN B 1 111 ? 5.777 6.461 2.793 1 98.25 111 GLN B N 1
ATOM 3650 C CA . GLN B 1 111 ? 5.688 5.664 4.012 1 98.25 111 GLN B CA 1
ATOM 3651 C C . GLN B 1 111 ? 4.25 5.582 4.512 1 98.25 111 GLN B C 1
ATOM 3653 O O . GLN B 1 111 ? 3.898 4.668 5.258 1 98.25 111 GLN B O 1
ATOM 3658 N N . PHE B 1 112 ? 3.391 6.508 4.117 1 97.94 112 PHE B N 1
ATOM 3659 C CA . PHE B 1 112 ? 2.012 6.512 4.59 1 97.94 112 PHE B CA 1
ATOM 3660 C C . PHE B 1 112 ? 1.253 5.301 4.051 1 97.94 112 PHE B C 1
ATOM 3662 O O . PHE B 1 112 ? 0.341 4.793 4.707 1 97.94 112 PHE B O 1
ATOM 3669 N N . ILE B 1 113 ? 1.653 4.777 2.883 1 98.38 113 ILE B N 1
ATOM 3670 C CA . ILE B 1 113 ? 0.894 3.725 2.221 1 98.38 113 ILE B CA 1
ATOM 3671 C C . ILE B 1 113 ? 0.954 2.445 3.051 1 98.38 113 ILE B C 1
ATOM 3673 O O . ILE B 1 113 ? -0.083 1.883 3.412 1 98.38 113 ILE B O 1
ATOM 3677 N N . PRO B 1 114 ? 2.162 1.959 3.451 1 98.25 114 PRO B N 1
ATOM 3678 C CA . PRO B 1 114 ? 2.162 0.769 4.305 1 98.25 114 PRO B CA 1
ATOM 3679 C C . PRO B 1 114 ? 1.522 1.02 5.668 1 98.25 114 PRO B C 1
ATOM 3681 O O . PRO B 1 114 ? 0.914 0.115 6.246 1 98.25 114 PRO B O 1
ATOM 3684 N N . VAL B 1 115 ? 1.602 2.234 6.219 1 97.88 115 VAL B N 1
ATOM 3685 C CA . VAL B 1 115 ? 0.999 2.564 7.508 1 97.88 115 VAL B CA 1
ATOM 3686 C C . VAL B 1 115 ? -0.519 2.418 7.418 1 97.88 115 VAL B C 1
ATOM 3688 O O . VAL B 1 115 ? -1.144 1.829 8.305 1 97.88 115 VAL B O 1
ATOM 3691 N N . LEU B 1 116 ? -1.098 2.936 6.34 1 98.12 116 LEU B N 1
ATOM 3692 C CA . LEU B 1 116 ? -2.537 2.852 6.125 1 98.12 116 LEU B CA 1
ATOM 3693 C C . LEU B 1 116 ? -2.963 1.415 5.84 1 98.12 116 LEU B C 1
ATOM 3695 O O . LEU B 1 116 ? -3.969 0.943 6.379 1 98.12 116 LEU B O 1
ATOM 3699 N N . ALA B 1 117 ? -2.199 0.723 5.027 1 97.62 117 ALA B N 1
ATOM 3700 C CA . ALA B 1 117 ? -2.52 -0.643 4.617 1 97.62 117 ALA B CA 1
ATOM 3701 C C . ALA B 1 117 ? -2.574 -1.576 5.824 1 97.62 117 ALA B C 1
ATOM 3703 O O . ALA B 1 117 ? -3.34 -2.543 5.836 1 97.62 117 ALA B O 1
ATOM 3704 N N . TYR B 1 118 ? -1.85 -1.258 6.848 1 96.44 118 TYR B N 1
ATOM 3705 C CA . TYR B 1 118 ? -1.691 -2.086 8.039 1 96.44 118 TYR B CA 1
ATOM 3706 C C . TYR B 1 118 ? -3.031 -2.303 8.734 1 96.44 118 TYR B C 1
ATOM 3708 O O . TYR B 1 118 ? -3.254 -3.346 9.352 1 96.44 118 TYR B O 1
ATOM 3716 N N . VAL B 1 119 ? -4.012 -1.405 8.609 1 97.25 119 VAL B N 1
ATOM 3717 C CA . VAL B 1 119 ? -5.242 -1.478 9.391 1 97.25 119 VAL B CA 1
ATOM 3718 C C . VAL B 1 119 ? -6.418 -1.818 8.477 1 97.25 119 VAL B C 1
ATOM 3720 O O . VAL B 1 119 ? -7.574 -1.594 8.836 1 97.25 119 VAL B O 1
ATOM 3723 N N . GLU B 1 120 ? -6.18 -2.328 7.293 1 97.75 120 GLU B N 1
ATOM 3724 C CA . GLU B 1 120 ? -7.234 -2.574 6.316 1 97.75 120 GLU B CA 1
ATOM 3725 C C . GLU B 1 120 ? -8.359 -3.416 6.914 1 97.75 120 GLU B C 1
ATOM 3727 O O . GLU B 1 120 ? -9.539 -3.15 6.668 1 97.75 120 GLU B O 1
ATOM 3732 N N . ASP B 1 121 ? -8.047 -4.465 7.738 1 97.5 121 ASP B N 1
ATOM 3733 C CA . ASP B 1 121 ? -9.07 -5.312 8.352 1 97.5 121 ASP B CA 1
ATOM 3734 C C . ASP B 1 121 ? -10 -4.488 9.234 1 97.5 121 ASP B C 1
ATOM 3736 O O . ASP B 1 121 ? -11.219 -4.688 9.211 1 97.5 121 ASP B O 1
ATOM 3740 N N . GLY B 1 122 ? -9.375 -3.598 10.039 1 98.12 122 GLY B N 1
ATOM 3741 C CA . GLY B 1 122 ? -10.188 -2.723 10.875 1 98.12 122 GLY B CA 1
ATOM 3742 C C . GLY B 1 122 ? -11.094 -1.809 10.078 1 98.12 122 GLY B C 1
ATOM 3743 O O . GLY B 1 122 ? -12.234 -1.565 10.469 1 98.12 122 GLY B O 1
ATOM 3744 N N . ILE B 1 123 ? -10.625 -1.335 8.977 1 98.69 123 ILE B N 1
ATOM 3745 C CA . ILE B 1 123 ? -11.383 -0.446 8.102 1 98.69 123 ILE B CA 1
ATOM 3746 C C . ILE B 1 123 ? -12.57 -1.201 7.504 1 98.69 123 ILE B C 1
ATOM 3748 O O . ILE B 1 123 ? -13.695 -0.708 7.516 1 98.69 123 ILE B O 1
ATOM 3752 N N . VAL B 1 124 ? -12.312 -2.402 6.957 1 98.69 124 VAL B N 1
ATOM 3753 C CA . VAL B 1 124 ? -13.375 -3.217 6.371 1 98.69 124 VAL B CA 1
ATOM 3754 C C . VAL B 1 124 ? -14.438 -3.514 7.426 1 98.69 124 VAL B C 1
ATOM 3756 O O . VAL B 1 124 ? -15.641 -3.451 7.137 1 98.69 124 VAL B O 1
ATOM 3759 N N . ASN B 1 125 ? -13.992 -3.822 8.609 1 98.56 125 ASN B N 1
ATOM 3760 C CA . ASN B 1 125 ? -14.93 -4.043 9.711 1 98.56 125 ASN B CA 1
ATOM 3761 C C . ASN B 1 125 ? -15.781 -2.809 9.977 1 98.56 125 ASN B C 1
ATOM 3763 O O . ASN B 1 125 ? -16.969 -2.92 10.25 1 98.56 125 ASN B O 1
ATOM 3767 N N . ALA B 1 126 ? -15.18 -1.646 9.945 1 98.69 126 ALA B N 1
ATOM 3768 C CA . ALA B 1 126 ? -15.891 -0.394 10.195 1 98.69 126 ALA B CA 1
ATOM 3769 C C . ALA B 1 126 ? -16.906 -0.119 9.094 1 98.69 126 ALA B C 1
ATOM 3771 O O . ALA B 1 126 ? -17.969 0.445 9.352 1 98.69 126 ALA B O 1
ATOM 3772 N N . PHE B 1 127 ? -16.609 -0.506 7.844 1 98.81 127 PHE B N 1
ATOM 3773 C CA . PHE B 1 127 ? -17.578 -0.411 6.754 1 98.81 127 PHE B CA 1
ATOM 3774 C C . PHE B 1 127 ? -18.828 -1.203 7.078 1 98.81 127 PHE B C 1
ATOM 3776 O O . PHE B 1 127 ? -19.938 -0.767 6.766 1 98.81 127 PHE B O 1
ATOM 3783 N N . LYS B 1 128 ? -18.703 -2.281 7.684 1 98.5 128 LYS B N 1
ATOM 3784 C CA . LYS B 1 128 ? -19.812 -3.203 7.938 1 98.5 128 LYS B CA 1
ATOM 3785 C C . LYS B 1 128 ? -20.578 -2.795 9.188 1 98.5 128 LYS B C 1
ATOM 3787 O O . LYS B 1 128 ? -21.812 -2.863 9.203 1 98.5 128 LYS B O 1
ATOM 3792 N N . HIS B 1 129 ? -19.891 -2.299 10.258 1 97.75 129 HIS B N 1
ATOM 3793 C CA . HIS B 1 129 ? -20.531 -2.199 11.562 1 97.75 129 HIS B CA 1
ATOM 3794 C C . HIS B 1 129 ? -20.5 -0.764 12.078 1 97.75 129 HIS B C 1
ATOM 3796 O O . HIS B 1 129 ? -21.109 -0.462 13.117 1 97.75 129 HIS B O 1
ATOM 3802 N N . GLY B 1 130 ? -19.859 0.075 11.383 1 97.25 130 GLY B N 1
ATOM 3803 C CA . GLY B 1 130 ? -19.672 1.419 11.898 1 97.25 130 GLY B CA 1
ATOM 3804 C C . GLY B 1 130 ? -18.547 1.507 12.93 1 97.25 130 GLY B C 1
ATOM 3805 O O . GLY B 1 130 ? -17.734 0.598 13.031 1 97.25 130 GLY B O 1
ATOM 3806 N N . GLY B 1 131 ? -18.469 2.662 13.578 1 97.31 131 GLY B N 1
ATOM 3807 C CA . GLY B 1 131 ? -17.328 2.918 14.445 1 97.31 131 GLY B CA 1
ATOM 3808 C C . GLY B 1 131 ? -16.094 3.375 13.688 1 97.31 131 GLY B C 1
ATOM 3809 O O . GLY B 1 131 ? -16.203 4.133 12.719 1 97.31 131 GLY B O 1
ATOM 3810 N N . GLY B 1 132 ? -14.922 2.895 14.195 1 97.81 132 GLY B N 1
ATOM 3811 C CA . GLY B 1 132 ? -13.711 3.332 13.516 1 97.81 132 GLY B CA 1
ATOM 3812 C C . GLY B 1 132 ? -12.453 2.697 14.078 1 97.81 132 GLY B C 1
ATOM 3813 O O . GLY B 1 132 ? -12.523 1.793 14.914 1 97.81 132 GLY B O 1
ATOM 3814 N N . VAL B 1 133 ? -11.375 3.039 13.516 1 97.75 133 VAL B N 1
ATOM 3815 C CA . VAL B 1 133 ? -10.055 2.555 13.898 1 97.75 133 VAL B CA 1
ATOM 3816 C C . VAL B 1 133 ? -9.328 3.619 14.719 1 97.75 133 VAL B C 1
ATOM 3818 O O . VAL B 1 133 ? -9.094 4.73 14.234 1 97.75 133 VAL B O 1
ATOM 3821 N N . PRO B 1 134 ? -8.977 3.342 15.953 1 94.69 134 PRO B N 1
ATOM 3822 C CA . PRO B 1 134 ? -8.359 4.348 16.828 1 94.69 134 PRO B CA 1
ATOM 3823 C C . PRO B 1 134 ? -6.887 4.594 16.484 1 94.69 134 PRO B C 1
ATOM 3825 O O . PRO B 1 134 ? -6.258 3.773 15.812 1 94.69 134 PRO B O 1
ATOM 3828 N N . TYR B 1 135 ? -6.34 5.645 17 1 90.31 135 TYR B N 1
ATOM 3829 C CA . TYR B 1 135 ? -4.969 6.066 16.734 1 90.31 135 TYR B CA 1
ATOM 3830 C C . TYR B 1 135 ? -3.977 4.98 17.125 1 90.31 135 TYR B C 1
ATOM 3832 O O . TYR B 1 135 ? -2.957 4.793 16.453 1 90.31 135 TYR B O 1
ATOM 3840 N N . GLU B 1 136 ? -4.281 4.262 18.094 1 90.75 136 GLU B N 1
ATOM 3841 C CA . GLU B 1 136 ? -3.367 3.271 18.656 1 90.75 136 GLU B CA 1
ATOM 3842 C C . GLU B 1 136 ? -3.191 2.084 17.703 1 90.75 136 GLU B C 1
ATOM 3844 O O . GLU B 1 136 ? -2.236 1.316 17.844 1 90.75 136 GLU B O 1
ATOM 3849 N N . ALA B 1 137 ? -4.082 1.956 16.812 1 94.44 137 ALA B N 1
ATOM 3850 C CA . ALA B 1 137 ? -4.035 0.826 15.883 1 94.44 137 ALA B CA 1
ATOM 3851 C C . ALA B 1 137 ? -2.928 1.008 14.852 1 94.44 137 ALA B C 1
ATOM 3853 O O . ALA B 1 137 ? -2.539 0.053 14.172 1 94.44 137 ALA B O 1
ATOM 3854 N N . TYR B 1 138 ? -2.379 2.229 14.719 1 94.56 138 TYR B N 1
ATOM 3855 C CA . TYR B 1 138 ? -1.359 2.551 13.727 1 94.56 138 TYR B CA 1
ATOM 3856 C C . TYR B 1 138 ? 0.026 2.59 14.359 1 94.56 138 TYR B C 1
ATOM 3858 O O . TYR B 1 138 ? 0.427 3.609 14.93 1 94.56 138 TYR B O 1
ATOM 3866 N N . PRO B 1 139 ? 0.862 1.667 14.219 1 89.38 139 PRO B N 1
ATOM 3867 C CA . PRO B 1 139 ? 2.129 1.584 14.953 1 89.38 139 PRO B CA 1
ATOM 3868 C C . PRO B 1 139 ? 3.127 2.658 14.531 1 89.38 139 PRO B C 1
ATOM 3870 O O . PRO B 1 139 ? 3.949 3.096 15.336 1 89.38 139 PRO B O 1
ATOM 3873 N N . ARG B 1 140 ? 3.178 3.119 13.32 1 92.19 140 ARG B N 1
ATOM 3874 C CA . ARG B 1 140 ? 4.234 4.008 12.852 1 92.19 140 ARG B CA 1
ATOM 3875 C C . ARG B 1 140 ? 3.662 5.34 12.375 1 92.19 140 ARG B C 1
ATOM 3877 O O . ARG B 1 140 ? 4.375 6.156 11.789 1 92.19 140 ARG B O 1
ATOM 3884 N N . PHE B 1 141 ? 2.439 5.641 12.656 1 92.31 141 PHE B N 1
ATOM 3885 C CA . PHE B 1 141 ? 1.831 6.832 12.07 1 92.31 141 PHE B CA 1
ATOM 3886 C C . PHE B 1 141 ? 2.473 8.094 12.633 1 92.31 141 PHE B C 1
ATOM 3888 O O . PHE B 1 141 ? 2.836 9 11.875 1 92.31 141 PHE B O 1
ATOM 3895 N N . HIS B 1 142 ? 2.678 8.18 13.961 1 89.44 142 HIS B N 1
ATOM 3896 C CA . HIS B 1 142 ? 3.229 9.375 14.586 1 89.44 142 HIS B CA 1
ATOM 3897 C C . HIS B 1 142 ? 4.652 9.641 14.109 1 89.44 142 HIS B C 1
ATOM 3899 O O . HIS B 1 142 ? 5.043 10.789 13.906 1 89.44 142 HIS B O 1
ATOM 3905 N N . GLU B 1 143 ? 5.344 8.562 13.914 1 91.69 143 GLU B N 1
ATOM 3906 C CA . GLU B 1 143 ? 6.719 8.672 13.43 1 91.69 143 GLU B CA 1
ATOM 3907 C C . GLU B 1 143 ? 6.758 9.266 12.023 1 91.69 143 GLU B C 1
ATOM 3909 O O . GLU B 1 143 ? 7.527 10.188 11.758 1 91.69 143 GLU B O 1
ATOM 3914 N N . VAL B 1 144 ? 5.941 8.711 11.164 1 95.31 144 VAL B N 1
ATOM 3915 C CA . VAL B 1 144 ? 5.914 9.148 9.773 1 95.31 144 VAL B CA 1
ATOM 3916 C C . VAL B 1 144 ? 5.387 10.578 9.688 1 95.31 144 VAL B C 1
ATOM 3918 O O . VAL B 1 144 ? 5.93 11.406 8.945 1 95.31 144 VAL B O 1
ATOM 3921 N N . MET B 1 145 ? 4.352 10.883 10.445 1 93.12 145 MET B N 1
ATOM 3922 C CA . MET B 1 145 ? 3.793 12.234 10.477 1 93.12 145 MET B CA 1
ATOM 3923 C C . MET B 1 145 ? 4.824 13.242 10.969 1 93.12 145 MET B C 1
ATOM 3925 O O . MET B 1 145 ? 4.918 14.352 10.438 1 93.12 145 MET B O 1
ATOM 3929 N N . ALA B 1 146 ? 5.551 12.898 12.008 1 91.44 146 ALA B N 1
ATOM 3930 C CA . ALA B 1 146 ? 6.586 13.781 12.547 1 91.44 146 ALA B CA 1
ATOM 3931 C C . ALA B 1 146 ? 7.656 14.07 11.5 1 91.44 146 ALA B C 1
ATOM 3933 O O . ALA B 1 146 ? 8.156 15.195 11.406 1 91.44 146 ALA B O 1
ATOM 3934 N N . GLU B 1 147 ? 8.008 13.055 10.781 1 93.62 147 GLU B N 1
ATOM 3935 C CA . GLU B 1 147 ? 9 13.25 9.719 1 93.62 147 GLU B CA 1
ATOM 3936 C C . GLU B 1 147 ? 8.461 14.164 8.625 1 93.62 147 GLU B C 1
ATOM 3938 O O . GLU B 1 147 ? 9.164 15.055 8.148 1 93.62 147 GLU B O 1
ATOM 3943 N N . GLU B 1 148 ? 7.273 13.93 8.227 1 93.5 148 GLU B N 1
ATOM 3944 C CA . GLU B 1 148 ? 6.648 14.766 7.207 1 93.5 148 GLU B CA 1
ATOM 3945 C C . GLU B 1 148 ? 6.523 16.203 7.672 1 93.5 148 GLU B C 1
ATOM 3947 O O . GLU B 1 148 ? 6.805 17.141 6.914 1 93.5 148 GLU B O 1
ATOM 3952 N N . SER B 1 149 ? 6.082 16.438 8.891 1 91.5 149 SER B N 1
ATOM 3953 C CA . SER B 1 149 ? 5.977 17.781 9.461 1 91.5 149 SER B CA 1
ATOM 3954 C C . SER B 1 149 ? 7.344 18.453 9.539 1 91.5 149 SER B C 1
ATOM 3956 O O . SER B 1 149 ? 7.445 19.672 9.391 1 91.5 149 SER B O 1
ATOM 3958 N N . GLY B 1 150 ? 8.336 17.609 9.812 1 90.88 150 GLY B N 1
ATOM 3959 C CA . GLY B 1 150 ? 9.688 18.141 9.805 1 90.88 150 GLY B CA 1
ATOM 3960 C C . GLY B 1 150 ? 10.078 18.781 8.492 1 90.88 150 GLY B C 1
ATOM 3961 O O . GLY B 1 150 ? 10.703 19.844 8.469 1 90.88 150 GLY B O 1
ATOM 3962 N N . GLN B 1 151 ? 9.633 18.188 7.469 1 90.12 151 GLN B N 1
ATOM 3963 C CA . GLN B 1 151 ? 9.992 18.641 6.133 1 90.12 151 GLN B CA 1
ATOM 3964 C C . GLN B 1 151 ? 9.141 19.844 5.719 1 90.12 151 GLN B C 1
ATOM 3966 O O . GLN B 1 151 ? 9.641 20.781 5.09 1 90.12 151 GLN B O 1
ATOM 3971 N N . THR B 1 152 ? 7.902 19.875 6.105 1 88.38 152 THR B N 1
ATOM 3972 C CA . THR B 1 152 ? 6.98 20.828 5.52 1 88.38 152 THR B CA 1
ATOM 3973 C C . THR B 1 152 ? 6.719 21.984 6.484 1 88.38 152 THR B C 1
ATOM 3975 O O . THR B 1 152 ? 6.555 23.141 6.059 1 88.38 152 THR B O 1
ATOM 3978 N N . ILE B 1 153 ? 6.734 21.703 7.75 1 92.38 153 ILE B N 1
ATOM 3979 C CA . ILE B 1 153 ? 6.379 22.719 8.742 1 92.38 153 ILE B CA 1
ATOM 3980 C C . ILE B 1 153 ? 7.645 23.281 9.383 1 92.38 153 ILE B C 1
ATOM 3982 O O . ILE B 1 153 ? 7.91 24.484 9.297 1 92.38 153 ILE B O 1
ATOM 3986 N N . LEU B 1 154 ? 8.438 22.438 9.898 1 92.88 154 LEU B N 1
ATOM 3987 C CA . LEU B 1 154 ? 9.602 22.891 10.656 1 92.88 154 LEU B CA 1
ATOM 3988 C C . LEU B 1 154 ? 10.547 23.688 9.758 1 92.88 154 LEU B C 1
ATOM 3990 O O . LEU B 1 154 ? 11.039 24.75 10.164 1 92.88 154 LEU B O 1
ATOM 3994 N N . SER B 1 155 ? 10.742 23.188 8.594 1 90.88 155 SER B N 1
ATOM 3995 C CA . SER B 1 155 ? 11.703 23.797 7.684 1 90.88 155 SER B CA 1
ATOM 3996 C C . SER B 1 155 ? 11.266 25.203 7.273 1 90.88 155 SER B C 1
ATOM 3998 O O . SER B 1 155 ? 12.094 26.016 6.887 1 90.88 155 SER B O 1
ATOM 4000 N N . SER B 1 156 ? 9.969 25.531 7.465 1 93.94 156 SER B N 1
ATOM 4001 C CA . SER B 1 156 ? 9.438 26.797 6.984 1 93.94 156 SER B CA 1
ATOM 4002 C C . SER B 1 156 ? 8.766 27.578 8.109 1 93.94 156 SER B C 1
ATOM 4004 O O . SER B 1 156 ? 8.156 28.625 7.871 1 93.94 156 SER B O 1
ATOM 4006 N N . LEU B 1 157 ? 8.891 27.109 9.266 1 96.44 157 LEU B N 1
ATOM 4007 C CA . LEU B 1 157 ? 8.125 27.625 10.391 1 96.44 157 LEU B CA 1
ATOM 4008 C C . LEU B 1 157 ? 8.5 29.062 10.68 1 96.44 157 LEU B C 1
ATOM 4010 O O . LEU B 1 157 ? 7.633 29.953 10.688 1 96.44 157 LEU B O 1
ATOM 4014 N N . ILE B 1 158 ? 9.789 29.375 10.805 1 96.69 158 ILE B N 1
ATOM 4015 C CA . ILE B 1 158 ? 10.273 30.656 11.289 1 96.69 158 ILE B CA 1
ATOM 4016 C C . ILE B 1 158 ? 10.25 31.672 10.148 1 96.69 158 ILE B C 1
ATOM 4018 O O . ILE B 1 158 ? 9.812 32.812 10.336 1 96.69 158 ILE B O 1
ATOM 4022 N N . ASP B 1 159 ? 10.562 31.25 8.953 1 95.06 159 ASP B N 1
ATOM 4023 C CA . ASP B 1 159 ? 10.836 32.219 7.883 1 95.06 159 ASP B CA 1
ATOM 4024 C C . ASP B 1 159 ? 9.609 32.406 7 1 95.06 159 ASP B C 1
ATOM 4026 O O . ASP B 1 159 ? 9.484 33.438 6.324 1 95.06 159 ASP B O 1
ATOM 4030 N N . ASN B 1 160 ? 8.703 31.406 7.031 1 96.06 160 ASN B N 1
ATOM 4031 C CA . ASN B 1 160 ? 7.613 31.5 6.059 1 96.06 160 ASN B CA 1
ATOM 4032 C C . ASN B 1 160 ? 6.25 31.438 6.738 1 96.06 160 ASN B C 1
ATOM 4034 O O . ASN B 1 160 ? 5.328 32.156 6.363 1 96.06 160 ASN B O 1
ATOM 4038 N N . ILE B 1 161 ? 6.078 30.594 7.719 1 97.44 161 ILE B N 1
ATOM 4039 C CA . ILE B 1 161 ? 4.762 30.312 8.281 1 97.44 161 ILE B CA 1
ATOM 4040 C C . ILE B 1 161 ? 4.41 31.391 9.32 1 97.44 161 ILE B C 1
ATOM 4042 O O . ILE B 1 161 ? 3.365 32.031 9.227 1 97.44 161 ILE B O 1
ATOM 4046 N N . LEU B 1 162 ? 5.266 31.656 10.312 1 98 162 LEU B N 1
ATOM 4047 C CA . LEU B 1 162 ? 4.988 32.594 11.383 1 98 162 LEU B CA 1
ATOM 4048 C C . LEU B 1 162 ? 4.801 34 10.82 1 98 162 LEU B C 1
ATOM 4050 O O . LEU B 1 162 ? 3.92 34.75 11.266 1 98 162 LEU B O 1
ATOM 4054 N N . PRO B 1 163 ? 5.57 34.344 9.758 1 97.5 163 PRO B N 1
ATOM 4055 C CA . PRO B 1 163 ? 5.445 35.719 9.219 1 97.5 163 PRO B CA 1
ATOM 4056 C C . PRO B 1 163 ? 4.129 35.938 8.484 1 97.5 163 PRO B C 1
ATOM 4058 O O . PRO B 1 163 ? 3.812 37.062 8.102 1 97.5 163 PRO B O 1
ATOM 4061 N N . LEU B 1 164 ? 3.383 34.875 8.25 1 96.75 164 LEU B N 1
ATOM 4062 C CA . LEU B 1 164 ? 2.082 35.031 7.609 1 96.75 164 LEU B CA 1
ATOM 4063 C C . LEU B 1 164 ? 1.182 35.938 8.43 1 96.75 164 LEU B C 1
ATOM 4065 O O . LEU B 1 164 ? 0.309 36.625 7.883 1 96.75 164 LEU B O 1
ATOM 4069 N N . ALA B 1 165 ? 1.304 35.875 9.789 1 96.44 165 ALA B N 1
ATOM 4070 C CA . ALA B 1 165 ? 0.582 36.781 10.68 1 96.44 165 ALA B CA 1
ATOM 4071 C C . ALA B 1 165 ? 1.396 38.031 10.961 1 96.44 165 ALA B C 1
ATOM 4073 O O . ALA B 1 165 ? 2.453 37.969 11.594 1 96.44 165 ALA B O 1
ATOM 4074 N N . HIS B 1 166 ? 0.834 39.125 10.547 1 93.88 166 HIS B N 1
ATOM 4075 C CA . HIS B 1 166 ? 1.544 40.406 10.672 1 93.88 166 HIS B CA 1
ATOM 4076 C C . HIS B 1 166 ? 1.888 40.719 12.125 1 93.88 166 HIS B C 1
ATOM 4078 O O . HIS B 1 166 ? 1.018 40.656 13 1 93.88 166 HIS B O 1
ATOM 4084 N N . GLY B 1 167 ? 3.186 40.938 12.383 1 95.62 167 GLY B N 1
ATOM 4085 C CA . GLY B 1 167 ? 3.641 41.375 13.695 1 95.62 167 GLY B CA 1
ATOM 4086 C C . GLY B 1 167 ? 3.883 40.219 14.656 1 95.62 167 GLY B C 1
ATOM 4087 O O . GLY B 1 167 ? 4.387 40.438 15.758 1 95.62 167 GLY B O 1
ATOM 4088 N N . LEU B 1 168 ? 3.576 39.062 14.25 1 97.44 168 LEU B N 1
ATOM 4089 C CA . LEU B 1 168 ? 3.648 37.906 15.141 1 97.44 168 LEU B CA 1
ATOM 4090 C C . LEU B 1 168 ? 5.09 37.625 15.555 1 97.44 168 LEU B C 1
ATOM 4092 O O . LEU B 1 168 ? 5.355 37.312 16.719 1 97.44 168 LEU B O 1
ATOM 4096 N N . VAL B 1 169 ? 6.023 37.688 14.633 1 98 169 VAL B N 1
ATOM 4097 C CA . VAL B 1 169 ? 7.426 37.406 14.914 1 98 169 VAL B CA 1
ATOM 4098 C C . VAL B 1 169 ? 7.961 38.375 15.961 1 98 169 VAL B C 1
ATOM 4100 O O . VAL B 1 169 ? 8.672 37.969 16.891 1 98 169 VAL B O 1
ATOM 4103 N N . GLU B 1 170 ? 7.629 39.594 15.812 1 97.56 170 GLU B N 1
ATOM 4104 C CA . GLU B 1 170 ? 8.031 40.625 16.781 1 97.56 170 GLU B CA 1
ATOM 4105 C C . GLU B 1 170 ? 7.434 40.344 18.156 1 97.56 170 GLU B C 1
ATOM 4107 O O . GLU B 1 170 ? 8.117 40.469 19.172 1 97.56 170 GLU B O 1
ATOM 4112 N N . LYS B 1 171 ? 6.188 39.938 18.188 1 97.75 171 LYS B N 1
ATOM 4113 C CA . LYS B 1 171 ? 5.527 39.625 19.453 1 97.75 171 LYS B CA 1
ATOM 4114 C C . LYS B 1 171 ? 6.215 38.438 20.125 1 97.75 171 LYS B C 1
ATOM 4116 O O . LYS B 1 171 ? 6.434 38.469 21.344 1 97.75 171 LYS B O 1
ATOM 4121 N N . LEU B 1 172 ? 6.52 37.438 19.344 1 98.38 172 LEU B N 1
ATOM 4122 C CA . LEU B 1 172 ? 7.211 36.281 19.859 1 98.38 172 LEU B CA 1
ATOM 4123 C C . LEU B 1 172 ? 8.562 36.656 20.453 1 98.38 172 LEU B C 1
ATOM 4125 O O . LEU B 1 172 ? 8.945 36.156 21.516 1 98.38 172 LEU B O 1
ATOM 4129 N N . ALA B 1 173 ? 9.242 37.594 19.812 1 97.88 173 ALA B N 1
ATOM 4130 C CA . ALA B 1 173 ? 10.547 38.031 20.281 1 97.88 173 ALA B CA 1
ATOM 4131 C C . ALA B 1 173 ? 10.43 38.812 21.594 1 97.88 173 ALA B C 1
ATOM 4133 O O . ALA B 1 173 ? 11.352 38.812 22.406 1 97.88 173 ALA B O 1
ATOM 4134 N N . GLN B 1 174 ? 9.297 39.406 21.812 1 97.56 174 GLN B N 1
ATOM 4135 C CA . GLN B 1 174 ? 9.078 40.25 23 1 97.56 174 GLN B CA 1
ATOM 4136 C C . GLN B 1 174 ? 8.547 39.406 24.156 1 97.56 174 GLN B C 1
ATOM 4138 O O . GLN B 1 174 ? 8.555 39.875 25.312 1 97.56 174 GLN B O 1
ATOM 4143 N N . GLY B 1 175 ? 8.078 38.281 23.906 1 98.38 175 GLY B N 1
ATOM 4144 C CA . GLY B 1 175 ? 7.629 37.375 24.953 1 98.38 175 GLY B CA 1
ATOM 4145 C C . GLY B 1 175 ? 6.121 37.281 25.062 1 98.38 175 GLY B C 1
ATOM 4146 O O . GLY B 1 175 ? 5.473 38.219 25.562 1 98.38 175 GLY B O 1
ATOM 4147 N N . ILE B 1 176 ? 5.605 36.188 24.641 1 98.38 176 ILE B N 1
ATOM 4148 C CA . ILE B 1 176 ? 4.168 35.969 24.703 1 98.38 176 ILE B CA 1
ATOM 4149 C C . ILE B 1 176 ? 3.883 34.531 25.141 1 98.38 176 ILE B C 1
ATOM 4151 O O . ILE B 1 176 ? 4.809 33.719 25.312 1 98.38 176 ILE B O 1
ATOM 4155 N N . GLN B 1 177 ? 2.598 34.219 25.453 1 98.69 177 GLN B N 1
ATOM 4156 C CA . GLN B 1 177 ? 2.141 32.875 25.781 1 98.69 177 GLN B CA 1
ATOM 4157 C C . GLN B 1 177 ? 1.613 32.156 24.562 1 98.69 177 GLN B C 1
ATOM 4159 O O . GLN B 1 177 ? 0.713 32.656 23.875 1 98.69 177 GLN B O 1
ATOM 4164 N N . VAL B 1 178 ? 2.215 31 24.266 1 98.75 178 VAL B N 1
ATOM 4165 C CA . VAL B 1 178 ? 1.896 30.266 23.047 1 98.75 178 VAL B CA 1
ATOM 4166 C C . VAL B 1 178 ? 1.407 28.859 23.391 1 98.75 178 VAL B C 1
ATOM 4168 O O . VAL B 1 178 ? 1.963 28.203 24.281 1 98.75 178 VAL B O 1
ATOM 4171 N N . LEU B 1 179 ? 0.344 28.422 22.719 1 98.69 179 LEU B N 1
ATOM 4172 C CA . LEU B 1 179 ? -0.158 27.062 22.828 1 98.69 179 LEU B CA 1
ATOM 4173 C C . LEU B 1 179 ? -0.179 26.391 21.453 1 98.69 179 LEU B C 1
ATOM 4175 O O . LEU B 1 179 ? -0.586 27 20.469 1 98.69 179 LEU B O 1
ATOM 4179 N N . ASP B 1 180 ? 0.331 25.188 21.453 1 98.5 180 ASP B N 1
ATOM 4180 C CA . ASP B 1 180 ? 0.136 24.312 20.281 1 98.5 180 ASP B CA 1
ATOM 4181 C C . ASP B 1 180 ? -0.78 23.141 20.625 1 98.5 180 ASP B C 1
ATOM 4183 O O . ASP B 1 180 ? -0.447 22.312 21.484 1 98.5 180 ASP B O 1
ATOM 4187 N N . ILE B 1 181 ? -1.931 23.078 19.969 1 97.81 181 ILE B N 1
ATOM 4188 C CA . ILE B 1 181 ? -2.85 21.969 20.219 1 97.81 181 ILE B CA 1
ATOM 4189 C C . ILE B 1 181 ? -2.596 20.859 19.203 1 97.81 181 ILE B C 1
ATOM 4191 O O . ILE B 1 181 ? -2.354 21.109 18.031 1 97.81 181 ILE B O 1
ATOM 4195 N N . GLY B 1 182 ? -2.686 19.547 19.688 1 95.69 182 GLY B N 1
ATOM 4196 C CA . GLY B 1 182 ? -2.252 18.438 18.859 1 95.69 182 GLY B CA 1
ATOM 4197 C C . GLY B 1 182 ? -0.778 18.5 18.5 1 95.69 182 GLY B C 1
ATOM 4198 O O . GLY B 1 182 ? -0.407 18.375 17.328 1 95.69 182 GLY B O 1
ATOM 4199 N N . CYS B 1 183 ? 0.053 18.641 19.484 1 95.94 183 CYS B N 1
ATOM 4200 C CA . CYS B 1 183 ? 1.439 19.047 19.266 1 95.94 183 CYS B CA 1
ATOM 4201 C C . CYS B 1 183 ? 2.287 17.844 18.844 1 95.94 183 CYS B C 1
ATOM 4203 O O . CYS B 1 183 ? 3.422 18.016 18.391 1 95.94 183 CYS B O 1
ATOM 4205 N N . GLY B 1 184 ? 1.802 16.609 18.984 1 93.56 184 GLY B N 1
ATOM 4206 C CA . GLY B 1 184 ? 2.594 15.438 18.656 1 93.56 184 GLY B CA 1
ATOM 4207 C C . GLY B 1 184 ? 3.896 15.359 19.422 1 93.56 184 GLY B C 1
ATOM 4208 O O . GLY B 1 184 ? 3.91 15.492 20.641 1 93.56 184 GLY B O 1
ATOM 4209 N N . TYR B 1 185 ? 4.977 15.188 18.688 1 94 185 TYR B N 1
ATOM 4210 C CA . TYR B 1 185 ? 6.285 15.086 19.328 1 94 185 TYR B CA 1
ATOM 4211 C C . TYR B 1 185 ? 6.816 16.453 19.703 1 94 185 TYR B C 1
ATOM 4213 O O . TYR B 1 185 ? 7.922 16.578 20.234 1 94 185 TYR B O 1
ATOM 4221 N N . GLY B 1 186 ? 6.082 17.469 19.375 1 95.62 186 GLY B N 1
ATOM 4222 C CA . GLY B 1 186 ? 6.355 18.812 19.859 1 95.62 186 GLY B CA 1
ATOM 4223 C C . GLY B 1 186 ? 7.512 19.484 19.141 1 95.62 186 GLY B C 1
ATOM 4224 O O . GLY B 1 186 ? 8.086 20.453 19.641 1 95.62 186 GLY B O 1
ATOM 4225 N N . ARG B 1 187 ? 7.863 19.078 17.969 1 95.5 187 ARG B N 1
ATOM 4226 C CA . ARG B 1 187 ? 9.055 19.562 17.297 1 95.5 187 ARG B CA 1
ATOM 4227 C C . ARG B 1 187 ? 8.891 21.016 16.875 1 95.5 187 ARG B C 1
ATOM 4229 O O . ARG B 1 187 ? 9.828 21.812 16.984 1 95.5 187 ARG B O 1
ATOM 4236 N N . ALA B 1 188 ? 7.762 21.359 16.375 1 96 188 ALA B N 1
ATOM 4237 C CA . ALA B 1 188 ? 7.508 22.75 15.992 1 96 188 ALA B CA 1
ATOM 4238 C C . ALA B 1 188 ? 7.582 23.672 17.188 1 96 188 ALA B C 1
ATOM 4240 O O . ALA B 1 188 ? 8.172 24.75 17.109 1 96 188 ALA B O 1
ATOM 4241 N N . LEU B 1 189 ? 7 23.234 18.25 1 97.06 189 LEU B N 1
ATOM 4242 C CA . LEU B 1 189 ? 6.988 24.031 19.469 1 97.06 189 LEU B CA 1
ATOM 4243 C C . LEU B 1 189 ? 8.398 24.188 20.031 1 97.06 189 LEU B C 1
ATOM 4245 O O . LEU B 1 189 ? 8.758 25.25 20.516 1 97.06 189 LEU B O 1
ATOM 4249 N N . MET B 1 190 ? 9.148 23.156 20 1 97.75 190 MET B N 1
ATOM 4250 C CA . MET B 1 190 ? 10.516 23.219 20.5 1 97.75 190 MET B CA 1
ATOM 4251 C C . MET B 1 190 ? 11.375 24.141 19.656 1 97.75 190 MET B C 1
ATOM 4253 O O . MET B 1 190 ? 12.227 24.859 20.188 1 97.75 190 MET B O 1
ATOM 4257 N N . LEU B 1 191 ? 11.172 24.094 18.359 1 97.5 191 LEU B N 1
ATOM 4258 C CA . LEU B 1 191 ? 11.883 25.031 17.5 1 97.5 191 LEU B CA 1
ATOM 4259 C C . LEU B 1 191 ? 11.539 26.484 17.859 1 97.5 191 LEU B C 1
ATOM 4261 O O . LEU B 1 191 ? 12.43 27.328 17.938 1 97.5 191 LEU B O 1
ATOM 4265 N N . MET B 1 192 ? 10.297 26.75 18.109 1 98.19 192 MET B N 1
ATOM 4266 C CA . MET B 1 192 ? 9.891 28.094 18.5 1 98.19 192 MET B CA 1
ATOM 4267 C C . MET B 1 192 ? 10.477 28.469 19.859 1 98.19 192 MET B C 1
ATOM 4269 O O . MET B 1 192 ? 10.945 29.594 20.062 1 98.19 192 MET B O 1
ATOM 4273 N N . ALA B 1 193 ? 10.422 27.531 20.781 1 98.38 193 ALA B N 1
ATOM 4274 C CA . ALA B 1 193 ? 10.93 27.781 22.125 1 98.38 193 ALA B CA 1
ATOM 4275 C C . ALA B 1 193 ? 12.406 28.141 22.094 1 98.38 193 ALA B C 1
ATOM 4277 O O . ALA B 1 193 ? 12.859 29 22.859 1 98.38 193 ALA B O 1
ATOM 4278 N N . ARG B 1 194 ? 13.164 27.469 21.266 1 97.88 194 ARG B N 1
ATOM 4279 C CA . ARG B 1 194 ? 14.594 27.734 21.109 1 97.88 194 ARG B CA 1
ATOM 4280 C C . ARG B 1 194 ? 14.82 29.094 20.453 1 97.88 194 ARG B C 1
ATOM 4282 O O . ARG B 1 194 ? 15.75 29.812 20.828 1 97.88 194 ARG B O 1
ATOM 4289 N N . THR B 1 195 ? 14.031 29.484 19.516 1 98 195 THR B N 1
ATOM 4290 C CA . THR B 1 195 ? 14.203 30.688 18.703 1 98 195 THR B CA 1
ATOM 4291 C C . THR B 1 195 ? 13.75 31.922 19.469 1 98 195 THR B C 1
ATOM 4293 O O . THR B 1 195 ? 14.305 33 19.281 1 98 195 THR B O 1
ATOM 4296 N N . PHE B 1 196 ? 12.719 31.719 20.312 1 98.44 196 PHE B N 1
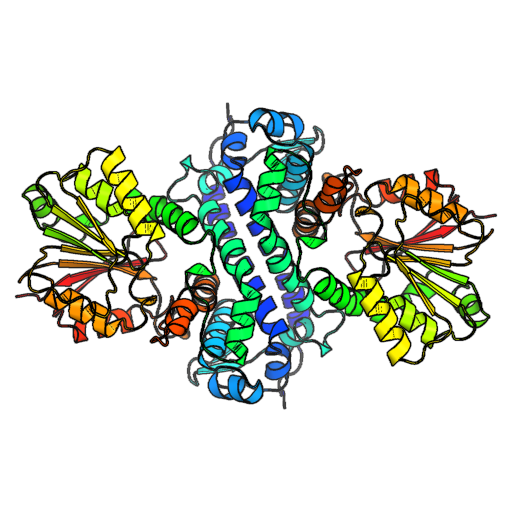ATOM 4297 C CA . PHE B 1 196 ? 12.141 32.844 21.047 1 98.44 196 PHE B CA 1
ATOM 4298 C C . PHE B 1 196 ? 12.164 32.594 22.547 1 98.44 196 PHE B C 1
ATOM 4300 O O . PHE B 1 196 ? 11.125 32.406 23.172 1 98.44 196 PHE B O 1
ATOM 4307 N N . PRO B 1 197 ? 13.258 32.781 23.172 1 97.88 197 PRO B N 1
ATOM 4308 C CA . PRO B 1 197 ? 13.438 32.406 24.578 1 97.88 197 PRO B CA 1
ATOM 4309 C C . PRO B 1 197 ? 12.609 33.25 25.531 1 97.88 197 PRO B C 1
ATOM 4311 O O . PRO B 1 197 ? 12.375 32.844 26.672 1 97.88 197 PRO B O 1
ATOM 4314 N N . GLU B 1 198 ? 12.172 34.375 25.078 1 98.25 198 GLU B N 1
ATOM 4315 C CA . GLU B 1 198 ? 11.406 35.25 25.953 1 98.25 198 GLU B CA 1
ATOM 4316 C C . GLU B 1 198 ? 9.945 34.844 26.031 1 98.25 198 GLU B C 1
ATOM 4318 O O . GLU B 1 198 ? 9.203 35.281 26.906 1 98.25 198 GLU B O 1
ATOM 4323 N N . SER B 1 199 ? 9.484 34 25.125 1 98.69 199 SER B N 1
ATOM 4324 C CA . SER B 1 199 ? 8.117 33.5 25.109 1 98.69 199 SER B CA 1
ATOM 4325 C C . SER B 1 199 ? 8 32.219 25.906 1 98.69 199 SER B C 1
ATOM 4327 O O . SER B 1 199 ? 9.008 31.578 26.234 1 98.69 199 SER B O 1
ATOM 4329 N N . ARG B 1 200 ? 6.777 31.875 26.312 1 98.69 200 ARG B N 1
ATOM 4330 C CA . ARG B 1 200 ? 6.469 30.641 27.016 1 98.69 200 ARG B CA 1
ATOM 4331 C C . ARG B 1 200 ? 5.566 29.734 26.172 1 98.69 200 ARG B C 1
ATOM 4333 O O . ARG B 1 200 ? 4.629 30.219 25.531 1 98.69 200 ARG B O 1
ATOM 4340 N N . PHE B 1 201 ? 5.906 28.453 26.156 1 98.75 201 PHE B N 1
ATOM 4341 C CA . PHE B 1 201 ? 5.277 27.547 25.203 1 98.75 201 PHE B CA 1
ATOM 4342 C C . PHE B 1 201 ? 4.625 26.375 25.938 1 98.75 201 PHE B C 1
ATOM 4344 O O . PHE B 1 201 ? 5.199 25.828 26.891 1 98.75 201 PHE B O 1
ATOM 4351 N N . THR B 1 202 ? 3.426 26.078 25.578 1 98.56 202 THR B N 1
ATOM 4352 C CA . THR B 1 202 ? 2.689 24.906 26.062 1 98.56 202 THR B CA 1
ATOM 4353 C C . THR B 1 202 ? 2.197 24.062 24.891 1 98.56 202 THR B C 1
ATOM 4355 O O . THR B 1 202 ? 1.75 24.594 23.875 1 98.56 202 THR B O 1
ATOM 4358 N N . GLY B 1 203 ? 2.359 22.719 25 1 98.31 203 GLY B N 1
ATOM 4359 C CA . GLY B 1 203 ? 1.83 21.797 24.016 1 98.31 203 GLY B CA 1
ATOM 4360 C C . GLY B 1 203 ? 0.843 20.797 24.594 1 98.31 203 GLY B C 1
ATOM 4361 O O . GLY B 1 203 ? 1.107 20.188 25.625 1 98.31 203 GLY B O 1
ATOM 4362 N N . TYR B 1 204 ? -0.32 20.672 23.953 1 97.69 204 TYR B N 1
ATOM 4363 C CA . TYR B 1 204 ? -1.322 19.688 24.344 1 97.69 204 TYR B CA 1
ATOM 4364 C C . TYR B 1 204 ? -1.463 18.609 23.281 1 97.69 204 TYR B C 1
ATOM 4366 O O . TYR B 1 204 ? -1.412 18.891 22.078 1 97.69 204 TYR B O 1
ATOM 4374 N N . ASP B 1 205 ? -1.587 17.375 23.688 1 94.88 205 ASP B N 1
ATOM 4375 C CA . ASP B 1 205 ? -1.934 16.234 22.828 1 94.88 205 ASP B CA 1
ATOM 4376 C C . ASP B 1 205 ? -2.697 15.18 23.625 1 94.88 205 ASP B C 1
ATOM 4378 O O . ASP B 1 205 ? -2.641 15.141 24.844 1 94.88 205 ASP B O 1
ATOM 4382 N N . LEU B 1 206 ? -3.377 14.336 22.875 1 90.56 206 LEU B N 1
ATOM 4383 C CA . LEU B 1 206 ? -4.246 13.352 23.5 1 90.56 206 LEU B CA 1
ATOM 4384 C C . LEU B 1 206 ? -3.463 12.102 23.891 1 90.56 206 LEU B C 1
ATOM 4386 O O . LEU B 1 206 ? -3.852 11.383 24.812 1 90.56 206 LEU B O 1
ATOM 4390 N N . CYS B 1 207 ? -2.383 11.828 23.25 1 88.19 207 CYS B N 1
ATOM 4391 C CA . CYS B 1 207 ? -1.688 10.555 23.375 1 88.19 207 CYS B CA 1
ATOM 4392 C C . CYS B 1 207 ? -0.562 10.641 24.391 1 88.19 207 CYS B C 1
ATOM 4394 O O . CYS B 1 207 ? 0.3 11.516 24.297 1 88.19 207 CYS B O 1
ATOM 4396 N N . ASP B 1 208 ? -0.464 9.656 25.266 1 90.81 208 ASP B N 1
ATOM 4397 C CA . ASP B 1 208 ? 0.568 9.594 26.297 1 90.81 208 ASP B CA 1
ATOM 4398 C C . ASP B 1 208 ? 1.95 9.406 25.672 1 90.81 208 ASP B C 1
ATOM 4400 O O . ASP B 1 208 ? 2.924 10.016 26.125 1 90.81 208 ASP B O 1
ATOM 4404 N N . GLU B 1 209 ? 1.985 8.648 24.719 1 89.19 209 GLU B N 1
ATOM 4405 C CA . GLU B 1 209 ? 3.27 8.328 24.109 1 89.19 209 GLU B CA 1
ATOM 4406 C C . GLU B 1 209 ? 3.906 9.562 23.469 1 89.19 209 GLU B C 1
ATOM 4408 O O . GLU B 1 209 ? 5.105 9.797 23.625 1 89.19 209 GLU B O 1
ATOM 4413 N N . THR B 1 210 ? 3.168 10.312 22.781 1 91.81 210 THR B N 1
ATOM 4414 C CA . THR B 1 210 ? 3.697 11.5 22.125 1 91.81 210 THR B CA 1
ATOM 4415 C C . THR B 1 210 ? 4.16 12.531 23.156 1 91.81 210 THR B C 1
ATOM 4417 O O . THR B 1 210 ? 5.23 13.125 23.016 1 91.81 210 THR B O 1
ATOM 4420 N N . ILE B 1 211 ? 3.416 12.695 24.234 1 95.19 211 ILE B N 1
ATOM 4421 C CA . ILE B 1 211 ? 3.734 13.672 25.266 1 95.19 211 ILE B CA 1
ATOM 4422 C C . ILE B 1 211 ? 4.992 13.25 26.016 1 95.19 211 ILE B C 1
ATOM 4424 O O . ILE B 1 211 ? 5.848 14.078 26.328 1 95.19 211 ILE B O 1
ATOM 4428 N N . ALA B 1 212 ? 5.082 11.984 26.266 1 95.62 212 ALA B N 1
ATOM 4429 C CA . ALA B 1 212 ? 6.281 11.469 26.922 1 95.62 212 ALA B CA 1
ATOM 4430 C C . ALA B 1 212 ? 7.523 11.734 26.078 1 95.62 212 ALA B C 1
ATOM 4432 O O . ALA B 1 212 ? 8.555 12.172 26.609 1 95.62 212 ALA B O 1
ATOM 4433 N N . GLN B 1 213 ? 7.402 11.516 24.859 1 94.69 213 GLN B N 1
ATOM 4434 C CA . GLN B 1 213 ? 8.516 11.75 23.953 1 94.69 213 GLN B CA 1
ATOM 4435 C C . GLN B 1 213 ? 8.852 13.234 23.859 1 94.69 213 GLN B C 1
ATOM 4437 O O . GLN B 1 213 ? 10.031 13.609 23.812 1 94.69 213 GLN B O 1
ATOM 4442 N N . ALA B 1 214 ? 7.867 14.062 23.781 1 96.62 214 ALA B N 1
ATOM 4443 C CA . ALA B 1 214 ? 8.062 15.508 23.703 1 96.62 214 ALA B CA 1
ATOM 4444 C C . ALA B 1 214 ? 8.773 16.031 24.953 1 96.62 214 ALA B C 1
ATOM 4446 O O . ALA B 1 214 ? 9.695 16.844 24.859 1 96.62 214 ALA B O 1
ATOM 4447 N N . ARG B 1 215 ? 8.359 15.562 26.125 1 97.5 215 ARG B N 1
ATOM 4448 C CA . ARG B 1 215 ? 8.969 15.961 27.391 1 97.5 215 ARG B CA 1
ATOM 4449 C C . ARG B 1 215 ? 10.438 15.547 27.453 1 97.5 215 ARG B C 1
ATOM 4451 O O . ARG B 1 215 ? 11.297 16.328 27.859 1 97.5 215 ARG B O 1
ATOM 4458 N N . TYR B 1 216 ? 10.625 14.336 27.078 1 97.25 216 TYR B N 1
ATOM 4459 C CA . TYR B 1 216 ? 11.992 13.828 27.047 1 97.25 216 TYR B CA 1
ATOM 4460 C C . TYR B 1 216 ? 12.875 14.688 26.141 1 97.25 216 TYR B C 1
ATOM 4462 O O . TYR B 1 216 ? 13.984 15.07 26.531 1 97.25 216 TYR B O 1
ATOM 4470 N N . ALA B 1 217 ? 12.406 14.969 25 1 96.5 217 ALA B N 1
ATOM 4471 C CA . ALA B 1 217 ? 13.164 15.75 24.031 1 96.5 217 ALA B CA 1
ATOM 4472 C C . ALA B 1 217 ? 13.422 17.156 24.547 1 96.5 217 ALA B C 1
ATOM 4474 O O . ALA B 1 217 ? 14.516 17.719 24.359 1 96.5 217 ALA B O 1
ATOM 4475 N N . ALA B 1 218 ? 12.461 17.812 25.156 1 97.25 218 ALA B N 1
ATOM 4476 C CA . ALA B 1 218 ? 12.625 19.156 25.703 1 97.25 218 ALA B CA 1
ATOM 4477 C C . ALA B 1 218 ? 13.719 19.188 26.766 1 97.25 218 ALA B C 1
ATOM 4479 O O . ALA B 1 218 ? 14.539 20.109 26.797 1 97.25 218 ALA B O 1
ATOM 4480 N N . LYS B 1 219 ? 13.672 18.156 27.594 1 96.75 219 LYS B N 1
ATOM 4481 C CA . LYS B 1 219 ? 14.68 18.031 28.641 1 96.75 219 LYS B CA 1
ATOM 4482 C C . LYS B 1 219 ? 16.078 17.812 28.047 1 96.75 219 LYS B C 1
ATOM 4484 O O . LYS B 1 219 ? 17.047 18.438 28.484 1 96.75 219 LYS B O 1
ATOM 4489 N N . ALA B 1 220 ? 16.156 16.984 27.125 1 97.06 220 ALA B N 1
ATOM 4490 C CA . ALA B 1 220 ? 17.422 16.656 26.484 1 97.06 220 ALA B CA 1
ATOM 4491 C C . ALA B 1 220 ? 18.031 17.875 25.797 1 97.06 220 ALA B C 1
ATOM 4493 O O . ALA B 1 220 ? 19.25 17.969 25.656 1 97.06 220 ALA B O 1
ATOM 4494 N N . ASN B 1 221 ? 17.188 18.812 25.406 1 96.56 221 ASN B N 1
ATOM 4495 C CA . ASN B 1 221 ? 17.656 20 24.719 1 96.56 221 ASN B CA 1
ATOM 4496 C C . ASN B 1 221 ? 17.734 21.203 25.656 1 96.56 221 ASN B C 1
ATOM 4498 O O . ASN B 1 221 ? 17.922 22.344 25.203 1 96.56 221 ASN B O 1
ATOM 4502 N N . ASP B 1 222 ? 17.484 21.031 26.922 1 96.69 222 ASP B N 1
ATOM 4503 C CA . ASP B 1 222 ? 17.609 22.031 27.984 1 96.69 222 ASP B CA 1
ATOM 4504 C C . ASP B 1 222 ? 16.688 23.219 27.734 1 96.69 222 ASP B C 1
ATOM 4506 O O . ASP B 1 222 ? 17.125 24.375 27.828 1 96.69 222 ASP B O 1
ATOM 4510 N N . LEU B 1 223 ? 15.516 22.922 27.281 1 97.75 223 LEU B N 1
ATOM 4511 C CA . LEU B 1 223 ? 14.516 23.969 27.109 1 97.75 223 LEU B CA 1
ATOM 4512 C C . LEU B 1 223 ? 13.68 24.141 28.359 1 97.75 223 LEU B C 1
ATOM 4514 O O . LEU B 1 223 ? 13.039 23.203 28.828 1 97.75 223 LEU B O 1
ATOM 4518 N N . HIS B 1 224 ? 13.594 25.375 28.875 1 96.62 224 HIS B N 1
ATOM 4519 C CA . HIS B 1 224 ? 12.945 25.609 30.156 1 96.62 224 HIS B CA 1
ATOM 4520 C C . HIS B 1 224 ? 11.695 26.469 30 1 96.62 224 HIS B C 1
ATOM 4522 O O . HIS B 1 224 ? 10.914 26.625 30.938 1 96.62 224 HIS B O 1
ATOM 4528 N N . ASN B 1 225 ? 11.469 26.969 28.859 1 98.44 225 ASN B N 1
ATOM 4529 C CA . ASN B 1 225 ? 10.312 27.812 28.609 1 98.44 225 ASN B CA 1
ATOM 4530 C C . ASN B 1 225 ? 9.203 27.062 27.891 1 98.44 225 ASN B C 1
ATOM 4532 O O . ASN B 1 225 ? 8.422 27.656 27.141 1 98.44 225 ASN B O 1
ATOM 4536 N N . ILE B 1 226 ? 9.164 25.719 27.969 1 98.62 226 ILE B N 1
ATOM 4537 C CA . ILE B 1 226 ? 8.195 24.906 27.25 1 98.62 226 ILE B CA 1
ATOM 4538 C C . ILE B 1 226 ? 7.656 23.812 28.172 1 98.62 226 ILE B C 1
ATOM 4540 O O . ILE B 1 226 ? 8.383 23.297 29.031 1 98.62 226 ILE B O 1
ATOM 4544 N N . ARG B 1 227 ? 6.465 23.516 28.094 1 97.94 227 ARG B N 1
ATOM 4545 C CA . ARG B 1 227 ? 5.855 22.406 28.828 1 97.94 227 ARG B CA 1
ATOM 4546 C C . ARG B 1 227 ? 4.887 21.625 27.938 1 97.94 227 ARG B C 1
ATOM 4548 O O . ARG B 1 227 ? 4.258 22.219 27.047 1 97.94 227 ARG B O 1
ATOM 4555 N N . PHE B 1 228 ? 4.77 20.312 28.125 1 98.25 228 PHE B N 1
ATOM 4556 C CA . PHE B 1 228 ? 3.861 19.422 27.406 1 98.25 228 PHE B CA 1
ATOM 4557 C C . PHE B 1 228 ? 2.898 18.734 28.359 1 98.25 228 PHE B C 1
ATOM 4559 O O . PHE B 1 228 ? 3.303 18.281 29.438 1 98.25 228 PHE B O 1
ATOM 4566 N N . GLU B 1 229 ? 1.649 18.672 28.016 1 96.75 229 GLU B N 1
ATOM 4567 C CA . GLU B 1 229 ? 0.633 18.047 28.859 1 96.75 229 GLU B CA 1
ATOM 4568 C C . GLU B 1 229 ? -0.359 17.234 28.031 1 96.75 229 GLU B C 1
ATOM 4570 O O . GLU B 1 229 ? -0.758 17.656 26.938 1 96.75 229 GLU B O 1
ATOM 4575 N N . LYS B 1 230 ? -0.688 16.047 28.547 1 95.38 230 LYS B N 1
ATOM 4576 C CA . LYS B 1 230 ? -1.797 15.297 27.969 1 95.38 230 LYS B CA 1
ATOM 4577 C C . LYS B 1 230 ? -3.127 16 28.219 1 95.38 230 LYS B C 1
ATOM 4579 O O . LYS B 1 230 ? -3.455 16.328 29.359 1 95.38 230 LYS B O 1
ATOM 4584 N N . LYS B 1 231 ? -3.838 16.25 27.125 1 93.12 231 LYS B N 1
ATOM 4585 C CA . LYS B 1 231 ? -5.094 16.984 27.25 1 93.12 231 LYS B CA 1
ATOM 4586 C C . LYS B 1 231 ? -6.102 16.531 26.203 1 93.12 231 LYS B C 1
ATOM 4588 O O . LYS B 1 231 ? -5.746 16.344 25.031 1 93.12 231 LYS B O 1
ATOM 4593 N N . ASP B 1 232 ? -7.285 16.328 26.672 1 90.81 232 ASP B N 1
ATOM 4594 C CA . ASP B 1 232 ? -8.406 16.188 25.75 1 90.81 232 ASP B CA 1
ATOM 4595 C C . ASP B 1 232 ? -8.961 17.562 25.344 1 90.81 232 ASP B C 1
ATOM 4597 O O . ASP B 1 232 ? -9.586 18.234 26.172 1 90.81 232 ASP B O 1
ATOM 4601 N N . LEU B 1 233 ? -8.836 17.875 24.141 1 92.62 233 LEU B N 1
ATOM 4602 C CA . LEU B 1 233 ? -9.133 19.219 23.656 1 92.62 233 LEU B CA 1
ATOM 4603 C C . LEU B 1 233 ? -10.633 19.484 23.672 1 92.62 233 LEU B C 1
ATOM 4605 O O . LEU B 1 233 ? -11.07 20.641 23.609 1 92.62 233 LEU B O 1
ATOM 4609 N N . SER B 1 234 ? -11.43 18.422 23.719 1 87.38 234 SER B N 1
ATOM 4610 C CA . SER B 1 234 ? -12.875 18.594 23.703 1 87.38 234 SER B CA 1
ATOM 4611 C C . SER B 1 234 ? -13.383 19.016 25.078 1 87.38 234 SER B C 1
ATOM 4613 O O . SER B 1 234 ? -14.477 19.578 25.188 1 87.38 234 SER B O 1
ATOM 4615 N N . VAL B 1 235 ? -12.578 18.781 26.078 1 88.56 235 VAL B N 1
ATOM 4616 C CA . VAL B 1 235 ? -13.039 19.156 27.422 1 88.56 235 VAL B CA 1
ATOM 4617 C C . VAL B 1 235 ? -12.102 20.203 28.016 1 88.56 235 VAL B C 1
ATOM 4619 O O . VAL B 1 235 ? -12.328 20.688 29.125 1 88.56 235 VAL B O 1
ATOM 4622 N N . TRP B 1 236 ? -11.102 20.438 27.297 1 89.69 236 TRP B N 1
ATOM 4623 C CA . TRP B 1 236 ? -10.172 21.484 27.672 1 89.69 236 TRP B CA 1
ATOM 4624 C C . TRP B 1 236 ? -10.898 22.828 27.812 1 89.69 236 TRP B C 1
ATOM 4626 O O . TRP B 1 236 ? -11.742 23.172 26.984 1 89.69 236 TRP B O 1
ATOM 4636 N N . ASP B 1 237 ? -10.625 23.531 29.031 1 90.5 237 ASP B N 1
ATOM 4637 C CA . ASP B 1 237 ? -11.32 24.781 29.344 1 90.5 237 ASP B CA 1
ATOM 4638 C C . ASP B 1 237 ? -10.359 25.828 29.922 1 90.5 237 ASP B C 1
ATOM 4640 O O . ASP B 1 237 ? -10.148 25.875 31.125 1 90.5 237 ASP B O 1
ATOM 4644 N N . GLU B 1 238 ? -9.812 26.625 29.156 1 95.38 238 GLU B N 1
ATOM 4645 C CA . GLU B 1 238 ? -8.992 27.781 29.531 1 95.38 238 GLU B CA 1
ATOM 4646 C C . GLU B 1 238 ? -9.523 29.062 28.906 1 95.38 238 GLU B C 1
ATOM 4648 O O . GLU B 1 238 ? -10.219 29.031 27.891 1 95.38 238 GLU B O 1
ATOM 4653 N N . TYR B 1 239 ? -9.195 30.219 29.656 1 97.25 239 TYR B N 1
ATOM 4654 C CA . TYR B 1 239 ? -9.789 31.5 29.25 1 97.25 239 TYR B CA 1
ATOM 4655 C C . TYR B 1 239 ? -8.719 32.562 29.125 1 97.25 239 TYR B C 1
ATOM 4657 O O . TYR B 1 239 ? -7.977 32.844 30.078 1 97.25 239 TYR B O 1
ATOM 4665 N N . GLN B 1 240 ? -8.703 33.188 27.938 1 97.5 240 GLN B N 1
ATOM 4666 C CA . GLN B 1 240 ? -7.867 34.375 27.656 1 97.5 240 GLN B CA 1
ATOM 4667 C C . GLN B 1 240 ? -6.465 34.188 28.219 1 97.5 240 GLN B C 1
ATOM 4669 O O . GLN B 1 240 ? -5.965 35.062 28.938 1 97.5 240 GLN B O 1
ATOM 4674 N N . LYS B 1 241 ? -5.91 33.156 27.812 1 97.88 241 LYS B N 1
ATOM 4675 C CA . LYS B 1 241 ? -4.613 32.781 28.391 1 97.88 241 LYS B CA 1
ATOM 4676 C C . LYS B 1 241 ? -3.494 32.969 27.375 1 97.88 241 LYS B C 1
ATOM 4678 O O . LYS B 1 241 ? -2.361 33.281 27.719 1 97.88 241 LYS B O 1
ATOM 4683 N N . TYR B 1 242 ? -3.803 32.781 26.125 1 98.44 242 TYR B N 1
ATOM 4684 C CA . TYR B 1 242 ? -2.744 32.656 25.125 1 98.44 242 TYR B CA 1
ATOM 4685 C C . TYR B 1 242 ? -2.807 33.812 24.141 1 98.44 242 TYR B C 1
ATOM 4687 O O . TYR B 1 242 ? -3.893 34.281 23.797 1 98.44 242 TYR B O 1
ATOM 4695 N N . ASP B 1 243 ? -1.63 34.281 23.688 1 98.44 243 ASP B N 1
ATOM 4696 C CA . ASP B 1 243 ? -1.513 35.25 22.625 1 98.44 243 ASP B CA 1
ATOM 4697 C C . ASP B 1 243 ? -1.538 34.594 21.25 1 98.44 243 ASP B C 1
ATOM 4699 O O . ASP B 1 243 ? -1.922 35.219 20.266 1 98.44 243 ASP B O 1
ATOM 4703 N N . LEU B 1 244 ? -1.074 33.406 21.203 1 98.69 244 LEU B N 1
ATOM 4704 C CA . LEU B 1 244 ? -0.991 32.625 19.984 1 98.69 244 LEU B CA 1
ATOM 4705 C C . LEU B 1 244 ? -1.354 31.156 20.25 1 98.69 244 LEU B C 1
ATOM 4707 O O . LEU B 1 244 ? -0.864 30.562 21.203 1 98.69 244 LEU B O 1
ATOM 4711 N N . ILE B 1 245 ? -2.24 30.625 19.469 1 98.69 245 ILE B N 1
ATOM 4712 C CA . ILE B 1 245 ? -2.506 29.203 19.422 1 98.69 245 ILE B CA 1
ATOM 4713 C C . ILE B 1 245 ? -2.26 28.656 18.016 1 98.69 245 ILE B C 1
ATOM 4715 O O . ILE B 1 245 ? -2.711 29.25 17.031 1 98.69 245 ILE B O 1
ATOM 4719 N N . THR B 1 246 ? -1.478 27.641 17.938 1 98.5 246 THR B N 1
ATOM 4720 C CA . THR B 1 246 ? -1.223 27 16.656 1 98.5 246 THR B CA 1
ATOM 4721 C C . THR B 1 246 ? -1.842 25.609 16.609 1 98.5 246 THR B C 1
ATOM 4723 O O . THR B 1 246 ? -2.045 24.984 17.656 1 98.5 246 THR B O 1
ATOM 4726 N N . SER B 1 247 ? -2.219 25.172 15.477 1 97.75 247 SER B N 1
ATOM 4727 C CA . SER B 1 247 ? -2.65 23.812 15.164 1 97.75 247 SER B CA 1
ATOM 4728 C C . SER B 1 247 ? -2.189 23.391 13.781 1 97.75 247 SER B C 1
ATOM 4730 O O . SER B 1 247 ? -2.521 24.047 12.781 1 97.75 247 SER B O 1
ATOM 4732 N N . PHE B 1 248 ? -1.426 22.344 13.711 1 96.62 248 PHE B N 1
ATOM 4733 C CA . PHE B 1 248 ? -0.926 21.828 12.445 1 96.62 248 PHE B CA 1
ATOM 4734 C C . PHE B 1 248 ? -1.525 20.453 12.148 1 96.62 248 PHE B C 1
ATOM 4736 O O . PHE B 1 248 ? -1.055 19.438 12.664 1 96.62 248 PHE B O 1
ATOM 4743 N N . ASP B 1 249 ? -2.574 20.438 11.203 1 96.12 249 ASP B N 1
ATOM 4744 C CA . ASP B 1 249 ? -3.201 19.203 10.75 1 96.12 249 ASP B CA 1
ATOM 4745 C C . ASP B 1 249 ? -3.852 18.453 11.914 1 96.12 249 ASP B C 1
ATOM 4747 O O . ASP B 1 249 ? -3.578 17.281 12.133 1 96.12 249 ASP B O 1
ATOM 4751 N N . VAL B 1 250 ? -4.781 19.109 12.617 1 96.31 250 VAL B N 1
ATOM 4752 C CA . VAL B 1 250 ? -5.289 18.562 13.867 1 96.31 250 VAL B CA 1
ATOM 4753 C C . VAL B 1 250 ? -6.816 18.578 13.859 1 96.31 250 VAL B C 1
ATOM 4755 O O . VAL B 1 250 ? -7.457 17.594 14.258 1 96.31 250 VAL B O 1
ATOM 4758 N N . ILE B 1 251 ? -7.438 19.625 13.359 1 97.44 251 ILE B N 1
ATOM 4759 C CA . ILE B 1 251 ? -8.844 19.922 13.625 1 97.44 251 ILE B CA 1
ATOM 4760 C C . ILE B 1 251 ? -9.727 18.844 13.008 1 97.44 251 ILE B C 1
ATOM 4762 O O . ILE B 1 251 ? -10.641 18.328 13.656 1 97.44 251 ILE B O 1
ATOM 4766 N N . HIS B 1 252 ? -9.414 18.406 11.781 1 96.69 252 HIS B N 1
ATOM 4767 C CA . HIS B 1 252 ? -10.289 17.5 11.055 1 96.69 252 HIS B CA 1
ATOM 4768 C C . HIS B 1 252 ? -10.289 16.109 11.672 1 96.69 252 HIS B C 1
ATOM 4770 O O . HIS B 1 252 ? -11.164 15.289 11.391 1 96.69 252 HIS B O 1
ATOM 4776 N N . ASP B 1 253 ? -9.367 15.805 12.531 1 95.44 253 ASP B N 1
ATOM 4777 C CA . ASP B 1 253 ? -9.266 14.5 13.172 1 95.44 253 ASP B CA 1
ATOM 4778 C C . ASP B 1 253 ? -10.086 14.453 14.461 1 95.44 253 ASP B C 1
ATOM 4780 O O . ASP B 1 253 ? -10.328 13.375 15.016 1 95.44 253 ASP B O 1
ATOM 4784 N N . GLN B 1 254 ? -10.469 15.586 14.969 1 95.25 254 GLN B N 1
ATOM 4785 C CA . GLN B 1 254 ? -11.086 15.664 16.281 1 95.25 254 GLN B CA 1
ATOM 4786 C C . GLN B 1 254 ? -12.477 15.031 16.281 1 95.25 254 GLN B C 1
ATOM 4788 O O . GLN B 1 254 ? -13.203 15.125 15.281 1 95.25 254 GLN B O 1
ATOM 4793 N N . ALA B 1 255 ? -12.844 14.43 17.406 1 94.94 255 ALA B N 1
ATOM 4794 C CA . ALA B 1 255 ? -14.195 13.898 17.578 1 94.94 255 ALA B CA 1
ATOM 4795 C C . ALA B 1 255 ? -15.227 15.023 17.578 1 94.94 255 ALA B C 1
ATOM 4797 O O . ALA B 1 255 ? -16.312 14.875 17.031 1 94.94 255 ALA B O 1
ATOM 4798 N N . LYS B 1 256 ? -14.852 16.156 18.25 1 96.56 256 LYS B N 1
ATOM 4799 C CA . LYS B 1 256 ? -15.734 17.328 18.359 1 96.56 256 LYS B CA 1
ATOM 4800 C C . LYS B 1 256 ? -15.023 18.594 17.906 1 96.56 256 LYS B C 1
ATOM 4802 O O . LYS B 1 256 ? -14.773 19.5 18.703 1 96.56 256 LYS B O 1
ATOM 4807 N N . PRO B 1 257 ? -14.836 18.734 16.594 1 97.56 257 PRO B N 1
ATOM 4808 C CA . PRO B 1 257 ? -14.039 19.844 16.078 1 97.56 257 PRO B CA 1
ATOM 4809 C C . PRO B 1 257 ? -14.648 21.203 16.406 1 97.56 257 PRO B C 1
ATOM 4811 O O . PRO B 1 257 ? -13.914 22.156 16.688 1 97.56 257 PRO B O 1
ATOM 4814 N N . GLU B 1 258 ? -15.938 21.359 16.406 1 96.94 258 GLU B N 1
ATOM 4815 C CA . GLU B 1 258 ? -16.578 22.625 16.734 1 96.94 258 GLU B CA 1
ATOM 4816 C C . GLU B 1 258 ? -16.281 23.047 18.172 1 96.94 258 GLU B C 1
ATOM 4818 O O . GLU B 1 258 ? -15.977 24.219 18.438 1 96.94 258 GLU B O 1
ATOM 4823 N N . GLN B 1 259 ? -16.391 22.062 19.031 1 96.75 259 GLN B N 1
ATOM 4824 C CA . GLN B 1 259 ? -16.109 22.344 20.438 1 96.75 259 GLN B CA 1
ATOM 4825 C C . GLN B 1 259 ? -14.641 22.75 20.625 1 96.75 259 GLN B C 1
ATOM 4827 O O . GLN B 1 259 ? -14.344 23.625 21.422 1 96.75 259 GLN B O 1
ATOM 4832 N N . VAL B 1 260 ? -13.766 22.062 19.953 1 97.56 260 VAL B N 1
ATOM 4833 C CA . VAL B 1 260 ? -12.336 22.375 20.047 1 97.56 260 VAL B CA 1
ATOM 4834 C C . VAL B 1 260 ? -12.094 23.812 19.578 1 97.56 260 VAL B C 1
ATOM 4836 O O . VAL B 1 260 ? -11.359 24.562 20.234 1 97.56 260 VAL B O 1
ATOM 4839 N N . LEU B 1 261 ? -12.695 24.203 18.469 1 97.94 261 LEU B N 1
ATOM 4840 C CA . LEU B 1 261 ? -12.516 25.562 17.938 1 97.94 261 LEU B CA 1
ATOM 4841 C C . LEU B 1 261 ? -13.117 26.594 18.875 1 97.94 261 LEU B C 1
ATOM 4843 O O . LEU B 1 261 ? -12.555 27.688 19.047 1 97.94 261 LEU B O 1
ATOM 4847 N N . ASP B 1 262 ? -14.219 26.266 19.547 1 97.38 262 ASP B N 1
ATOM 4848 C CA . ASP B 1 262 ? -14.797 27.125 20.562 1 97.38 262 ASP B CA 1
ATOM 4849 C C . ASP B 1 262 ? -13.82 27.328 21.719 1 97.38 262 ASP B C 1
ATOM 4851 O O . ASP B 1 262 ? -13.648 28.453 22.203 1 97.38 262 ASP B O 1
ATOM 4855 N N . ASN B 1 263 ? -13.289 26.219 22.141 1 97.75 263 ASN B N 1
ATOM 4856 C CA . ASN B 1 263 ? -12.328 26.266 23.234 1 97.75 263 ASN B CA 1
ATOM 4857 C C . ASN B 1 263 ? -11.094 27.078 22.859 1 97.75 263 ASN B C 1
ATOM 4859 O O . ASN B 1 263 ? -10.531 27.797 23.703 1 97.75 263 ASN B O 1
ATOM 4863 N N . VAL B 1 264 ? -10.633 26.984 21.625 1 98.12 264 VAL B N 1
ATOM 4864 C CA . VAL B 1 264 ? -9.5 27.766 21.141 1 98.12 264 VAL B CA 1
ATOM 4865 C C . VAL B 1 264 ? -9.82 29.25 21.219 1 98.12 264 VAL B C 1
ATOM 4867 O O . VAL B 1 264 ? -9.016 30.047 21.703 1 98.12 264 VAL B O 1
ATOM 4870 N N . PHE B 1 265 ? -10.984 29.625 20.734 1 97.94 265 PHE B N 1
ATOM 4871 C CA . PHE B 1 265 ? -11.406 31.031 20.734 1 97.94 265 PHE B CA 1
ATOM 4872 C C . PHE B 1 265 ? -11.43 31.562 22.156 1 97.94 265 PHE B C 1
ATOM 4874 O O . PHE B 1 265 ? -10.922 32.656 22.422 1 97.94 265 PHE B O 1
ATOM 4881 N N . LYS B 1 266 ? -11.984 30.797 23.094 1 97.5 266 LYS B N 1
ATOM 4882 C CA . LYS B 1 266 ? -12.094 31.203 24.484 1 97.5 266 LYS B CA 1
ATOM 4883 C C . LYS B 1 266 ? -10.719 31.344 25.125 1 97.5 266 LYS B C 1
ATOM 4885 O O . LYS B 1 266 ? -10.508 32.219 25.969 1 97.5 266 LYS B O 1
ATOM 4890 N N . ALA B 1 267 ? -9.828 30.531 24.719 1 98 267 ALA B N 1
ATOM 4891 C CA . ALA B 1 267 ? -8.508 30.453 25.344 1 98 267 ALA B CA 1
ATOM 4892 C C . ALA B 1 267 ? -7.617 31.594 24.859 1 98 267 ALA B C 1
ATOM 4894 O O . ALA B 1 267 ? -6.613 31.922 25.5 1 98 267 ALA B O 1
ATOM 4895 N N . LEU B 1 268 ? -7.953 32.188 23.734 1 98.12 268 LEU B N 1
ATOM 4896 C CA . LEU B 1 268 ? -7.164 33.281 23.188 1 98.12 268 LEU B CA 1
ATOM 4897 C C . LEU B 1 268 ? -7.473 34.594 23.922 1 98.12 268 LEU B C 1
ATOM 4899 O O . LEU B 1 268 ? -8.625 34.875 24.234 1 98.12 268 LEU B O 1
ATOM 4903 N N . LYS B 1 269 ? -6.426 35.375 24.188 1 97.06 269 LYS B N 1
ATOM 4904 C CA . LYS B 1 269 ? -6.598 36.75 24.656 1 97.06 269 LYS B CA 1
ATOM 4905 C C . LYS B 1 269 ? -7.242 37.625 23.562 1 97.06 269 LYS B C 1
ATOM 4907 O O . LYS B 1 269 ? -7.223 37.25 22.391 1 97.06 269 LYS B O 1
ATOM 4912 N N . PRO B 1 270 ? -7.852 38.75 24.109 1 94.62 270 PRO B N 1
ATOM 4913 C CA . PRO B 1 270 ? -8.273 39.719 23.078 1 94.62 270 PRO B CA 1
ATOM 4914 C C . PRO B 1 270 ? -7.133 40.094 22.141 1 94.62 270 PRO B C 1
ATOM 4916 O O . PRO B 1 270 ? -6.039 40.438 22.594 1 94.62 270 PRO B O 1
ATOM 4919 N N . GLY B 1 271 ? -7.367 39.969 20.906 1 91.75 271 GLY B N 1
ATOM 4920 C CA . GLY B 1 271 ? -6.344 40.281 19.922 1 91.75 271 GLY B CA 1
ATOM 4921 C C . GLY B 1 271 ? -5.41 39.094 19.656 1 91.75 271 GLY B C 1
ATOM 4922 O O . GLY B 1 271 ? -4.512 39.219 18.812 1 91.75 271 GLY B O 1
ATOM 4923 N N . GLY B 1 272 ? -5.637 38.031 20.344 1 97 272 GLY B N 1
ATOM 4924 C CA . GLY B 1 272 ? -4.836 36.844 20.109 1 97 272 GLY B CA 1
ATOM 4925 C C . GLY B 1 272 ? -5.047 36.25 18.734 1 97 272 GLY B C 1
ATOM 4926 O O . GLY B 1 272 ? -6.02 36.594 18.047 1 97 272 GLY B O 1
ATOM 4927 N N . ILE B 1 273 ? -4.082 35.438 18.281 1 98 273 ILE B N 1
ATOM 4928 C CA . ILE B 1 273 ? -4.09 34.875 16.938 1 98 273 ILE B CA 1
ATOM 4929 C C . ILE B 1 273 ? -4.191 33.344 17 1 98 273 ILE B C 1
ATOM 4931 O O . ILE B 1 273 ? -3.539 32.719 17.828 1 98 273 ILE B O 1
ATOM 4935 N N . PHE B 1 274 ? -5.059 32.844 16.172 1 98.62 274 PHE B N 1
ATOM 4936 C CA . PHE B 1 274 ? -5.082 31.406 15.906 1 98.62 274 PHE B CA 1
ATOM 4937 C C . PHE B 1 274 ? -4.488 31.094 14.539 1 98.62 274 PHE B C 1
ATOM 4939 O O . PHE B 1 274 ? -5.035 31.5 13.516 1 98.62 274 PHE B O 1
ATOM 4946 N N . LEU B 1 275 ? -3.328 30.484 14.531 1 98.62 275 LEU B N 1
ATOM 4947 C CA . LEU B 1 275 ? -2.705 30 13.305 1 98.62 275 LEU B CA 1
ATOM 4948 C C . LEU B 1 275 ? -3.016 28.516 13.086 1 98.62 275 LEU B C 1
ATOM 4950 O O . LEU B 1 275 ? -2.453 27.656 13.758 1 98.62 275 LEU B O 1
ATOM 4954 N N . MET B 1 276 ? -3.855 28.219 12.062 1 98.44 276 MET B N 1
ATOM 4955 C CA . MET B 1 276 ? -4.332 26.859 11.789 1 98.44 276 MET B CA 1
ATOM 4956 C C . MET B 1 276 ? -3.893 26.406 10.406 1 98.44 276 MET B C 1
ATOM 4958 O O . MET B 1 276 ? -4.102 27.109 9.414 1 98.44 276 MET B O 1
ATOM 4962 N N . GLN B 1 277 ? -3.17 25.344 10.398 1 97.69 277 GLN B N 1
ATOM 4963 C CA . GLN B 1 277 ? -2.844 24.688 9.133 1 97.69 277 GLN B CA 1
ATOM 4964 C C . GLN B 1 277 ? -3.664 23.406 8.945 1 97.69 277 GLN B C 1
ATOM 4966 O O . GLN B 1 277 ? -3.701 22.547 9.836 1 97.69 277 GLN B O 1
ATOM 4971 N N . ASP B 1 278 ? -4.363 23.25 7.812 1 97.69 278 ASP B N 1
ATOM 4972 C CA . ASP B 1 278 ? -5.121 22.062 7.477 1 97.69 278 ASP B CA 1
ATOM 4973 C C . ASP B 1 278 ? -5.176 21.844 5.965 1 97.69 278 ASP B C 1
ATOM 4975 O O . ASP B 1 278 ? -4.656 22.656 5.199 1 97.69 278 ASP B O 1
ATOM 4979 N N . ILE B 1 279 ? -5.734 20.812 5.516 1 97.44 279 ILE B N 1
ATOM 4980 C CA . ILE B 1 279 ? -5.617 20.328 4.148 1 97.44 279 ILE B CA 1
ATOM 4981 C C . ILE B 1 279 ? -6.359 21.266 3.199 1 97.44 279 ILE B C 1
ATOM 4983 O O . ILE B 1 279 ? -7.484 21.688 3.486 1 97.44 279 ILE B O 1
ATOM 4987 N N . LYS B 1 280 ? -5.711 21.578 2.105 1 97.5 280 LYS B N 1
ATOM 4988 C CA . LYS B 1 280 ? -6.27 22.422 1.055 1 97.5 280 LYS B CA 1
ATOM 4989 C C . LYS B 1 280 ? -7.199 21.625 0.145 1 97.5 280 LYS B C 1
ATOM 4991 O O . LYS B 1 280 ? -6.77 21.109 -0.893 1 97.5 280 LYS B O 1
ATOM 4996 N N . THR B 1 281 ? -8.445 21.578 0.455 1 98.12 281 THR B N 1
ATOM 4997 C CA . THR B 1 281 ? -9.477 20.922 -0.346 1 98.12 281 THR B CA 1
ATOM 4998 C C . THR B 1 281 ? -10.781 21.719 -0.305 1 98.12 281 THR B C 1
ATOM 5000 O O . THR B 1 281 ? -10.891 22.688 0.441 1 98.12 281 THR B O 1
ATOM 5003 N N . SER B 1 282 ? -11.688 21.344 -1.216 1 98.12 282 SER B N 1
ATOM 5004 C CA . SER B 1 282 ? -13.07 21.812 -1.162 1 98.12 282 SER B CA 1
ATOM 5005 C C . SER B 1 282 ? -13.938 20.859 -0.333 1 98.12 282 SER B C 1
ATOM 5007 O O . SER B 1 282 ? -13.664 19.656 -0.259 1 98.12 282 SER B O 1
ATOM 5009 N N . SER B 1 283 ? -14.984 21.406 0.306 1 97.56 283 SER B N 1
ATOM 5010 C CA . SER B 1 283 ? -15.93 20.578 1.057 1 97.56 283 SER B CA 1
ATOM 5011 C C . SER B 1 283 ? -16.766 19.719 0.125 1 97.56 283 SER B C 1
ATOM 5013 O O . SER B 1 283 ? -17.328 18.703 0.545 1 97.56 283 SER B O 1
ATOM 5015 N N . ASP B 1 284 ? -16.938 20.188 -1.112 1 96.88 284 ASP B N 1
ATOM 5016 C CA . ASP B 1 284 ? -17.625 19.438 -2.162 1 96.88 284 ASP B CA 1
ATOM 5017 C C . ASP B 1 284 ? -16.625 18.656 -3.012 1 96.88 284 ASP B C 1
ATOM 5019 O O . ASP B 1 284 ? -15.688 19.234 -3.574 1 96.88 284 ASP B O 1
ATOM 5023 N N . VAL B 1 285 ? -16.875 17.359 -3.16 1 97.5 285 VAL B N 1
ATOM 5024 C CA . VAL B 1 285 ? -15.945 16.5 -3.889 1 97.5 285 VAL B CA 1
ATOM 5025 C C . VAL B 1 285 ? -15.773 17.016 -5.316 1 97.5 285 VAL B C 1
ATOM 5027 O O . VAL B 1 285 ? -14.688 16.906 -5.895 1 97.5 285 VAL B O 1
ATOM 5030 N N . ALA B 1 286 ? -16.75 17.703 -5.918 1 97.38 286 ALA B N 1
ATOM 5031 C CA . ALA B 1 286 ? -16.688 18.25 -7.273 1 97.38 286 ALA B CA 1
ATOM 5032 C C . ALA B 1 286 ? -15.57 19.266 -7.406 1 97.38 286 ALA B C 1
ATOM 5034 O O . ALA B 1 286 ? -15.031 19.469 -8.492 1 97.38 286 ALA B O 1
ATOM 5035 N N . GLY B 1 287 ? -15.25 19.875 -6.312 1 97.56 287 GLY B N 1
ATOM 5036 C CA . GLY B 1 287 ? -14.211 20.891 -6.332 1 97.56 287 GLY B CA 1
ATOM 5037 C C . GLY B 1 287 ? -12.812 20.328 -6.148 1 97.56 287 GLY B C 1
ATOM 5038 O O . GLY B 1 287 ? -11.836 21.062 -6.109 1 97.56 287 GLY B O 1
ATOM 5039 N N . ASN B 1 288 ? -12.617 18.984 -6.07 1 98.12 288 ASN B N 1
ATOM 5040 C CA . ASN B 1 288 ? -11.328 18.406 -5.711 1 98.12 288 ASN B CA 1
ATOM 5041 C C . ASN B 1 288 ? -10.734 17.594 -6.863 1 98.12 288 ASN B C 1
ATOM 5043 O O . ASN B 1 288 ? -9.648 17.031 -6.738 1 98.12 288 ASN B O 1
ATOM 5047 N N . PHE B 1 289 ? -11.352 17.562 -8.055 1 97.06 289 PHE B N 1
ATOM 5048 C CA . PHE B 1 289 ? -10.93 16.703 -9.156 1 97.06 289 PHE B CA 1
ATOM 5049 C C . PHE B 1 289 ? -9.594 17.172 -9.719 1 97.06 289 PHE B C 1
ATOM 5051 O O . PHE B 1 289 ? -8.836 16.375 -10.281 1 97.06 289 PHE B O 1
ATOM 5058 N N . ASP B 1 290 ? -9.281 18.422 -9.531 1 95.06 290 ASP B N 1
ATOM 5059 C CA . ASP B 1 290 ? -8.062 18.969 -10.117 1 95.06 290 ASP B CA 1
ATOM 5060 C C . ASP B 1 290 ? -6.918 18.969 -9.109 1 95.06 290 ASP B C 1
ATOM 5062 O O . ASP B 1 290 ? -5.793 19.359 -9.438 1 95.06 290 ASP B O 1
ATOM 5066 N N . HIS B 1 291 ? -7.184 18.625 -7.902 1 96 291 HIS B N 1
ATOM 5067 C CA . HIS B 1 291 ? -6.121 18.562 -6.906 1 96 291 HIS B CA 1
ATOM 5068 C C . HIS B 1 291 ? -5.109 17.469 -7.242 1 96 291 HIS B C 1
ATOM 5070 O O . HIS B 1 291 ? -5.488 16.328 -7.488 1 96 291 HIS B O 1
ATOM 5076 N N . PRO B 1 292 ? -3.824 17.75 -7.207 1 95.12 292 PRO B N 1
ATOM 5077 C CA . PRO B 1 292 ? -2.799 16.812 -7.676 1 95.12 292 PRO B CA 1
ATOM 5078 C C . PRO B 1 292 ? -2.703 15.555 -6.809 1 95.12 292 PRO B C 1
ATOM 5080 O O . PRO B 1 292 ? -2.189 14.531 -7.258 1 95.12 292 PRO B O 1
ATOM 5083 N N . LEU B 1 293 ? -3.182 15.586 -5.586 1 97.12 293 LEU B N 1
ATOM 5084 C CA . LEU B 1 293 ? -3.119 14.445 -4.676 1 97.12 293 LEU B CA 1
ATOM 5085 C C . LEU B 1 293 ? -4.504 14.102 -4.137 1 97.12 293 LEU B C 1
ATOM 5087 O O . LEU B 1 293 ? -4.637 13.664 -2.988 1 97.12 293 LEU B O 1
ATOM 5091 N N . ALA B 1 294 ? -5.516 14.305 -4.887 1 97.75 294 ALA B N 1
ATOM 5092 C CA . ALA B 1 294 ? -6.895 14.172 -4.422 1 97.75 294 ALA B CA 1
ATOM 5093 C C . ALA B 1 294 ? -7.172 12.75 -3.934 1 97.75 294 ALA B C 1
ATOM 5095 O O . ALA B 1 294 ? -7.68 12.555 -2.826 1 97.75 294 ALA B O 1
ATOM 5096 N N . ALA B 1 295 ? -6.836 11.727 -4.754 1 98.25 295 ALA B N 1
ATOM 5097 C CA . ALA B 1 295 ? -7.102 10.344 -4.375 1 98.25 295 ALA B CA 1
ATOM 5098 C C . ALA B 1 295 ? -6.344 9.969 -3.105 1 98.25 295 ALA B C 1
ATOM 5100 O O . ALA B 1 295 ? -6.875 9.266 -2.238 1 98.25 295 ALA B O 1
ATOM 5101 N N . PHE B 1 296 ? -5.129 10.461 -3.023 1 98.44 296 PHE B N 1
ATOM 5102 C CA . PHE B 1 296 ? -4.301 10.211 -1.846 1 98.44 296 PHE B CA 1
ATOM 5103 C C . PHE B 1 296 ? -4.949 10.805 -0.6 1 98.44 296 PHE B C 1
ATOM 5105 O O . PHE B 1 296 ? -5.051 10.141 0.431 1 98.44 296 PHE B O 1
ATOM 5112 N N . ILE B 1 297 ? -5.453 11.992 -0.676 1 98.19 297 ILE B N 1
ATOM 5113 C CA . ILE B 1 297 ? -6.055 12.727 0.436 1 98.19 297 ILE B CA 1
ATOM 5114 C C . ILE B 1 297 ? -7.309 11.992 0.915 1 98.19 297 ILE B C 1
ATOM 5116 O O . ILE B 1 297 ? -7.473 11.758 2.113 1 98.19 297 ILE B O 1
ATOM 5120 N N . TYR B 1 298 ? -8.164 11.578 -0.001 1 98.69 298 TYR B N 1
ATOM 5121 C CA . TYR B 1 298 ? -9.391 10.891 0.384 1 98.69 298 TYR B CA 1
ATOM 5122 C C . TYR B 1 298 ? -9.086 9.516 0.966 1 98.69 298 TYR B C 1
ATOM 5124 O O . TYR B 1 298 ? -9.812 9.031 1.84 1 98.69 298 TYR B O 1
ATOM 5132 N N . THR B 1 299 ? -8.047 8.891 0.464 1 98.75 299 THR B N 1
ATOM 5133 C CA . THR B 1 299 ? -7.652 7.602 1.014 1 98.75 299 THR B CA 1
ATOM 5134 C C . THR B 1 299 ? -7.145 7.758 2.445 1 98.75 299 THR B C 1
ATOM 5136 O O . THR B 1 299 ? -7.52 6.984 3.328 1 98.75 299 THR B O 1
ATOM 5139 N N . ILE B 1 300 ? -6.27 8.758 2.682 1 98.25 300 ILE B N 1
ATOM 5140 C CA . ILE B 1 300 ? -5.828 9.039 4.043 1 98.25 300 ILE B CA 1
ATOM 5141 C C . ILE B 1 300 ? -7.039 9.312 4.934 1 98.25 300 ILE B C 1
ATOM 5143 O O . ILE B 1 300 ? -7.105 8.836 6.066 1 98.25 300 ILE B O 1
ATOM 5147 N N . SER B 1 301 ? -7.984 10.07 4.414 1 98.31 301 SER B N 1
ATOM 5148 C CA . SER B 1 301 ? -9.211 10.383 5.137 1 98.31 301 SER B CA 1
ATOM 5149 C C . SER B 1 301 ? -9.945 9.109 5.566 1 98.31 301 SER B C 1
ATOM 5151 O O . SER B 1 301 ? -10.258 8.938 6.746 1 98.31 301 SER B O 1
ATOM 5153 N N . CYS B 1 302 ? -10.141 8.227 4.621 1 98.5 302 CYS B N 1
ATOM 5154 C CA . CYS B 1 302 ? -10.922 7.016 4.832 1 98.5 302 CYS B CA 1
ATOM 5155 C C . CYS B 1 302 ? -10.195 6.047 5.758 1 98.5 302 CYS B C 1
ATOM 5157 O O . CYS B 1 302 ? -10.82 5.375 6.574 1 98.5 302 CYS B O 1
ATOM 5159 N N . MET B 1 303 ? -8.891 6.043 5.641 1 98.56 303 MET B N 1
ATOM 5160 C CA . MET B 1 303 ? -8.141 4.988 6.309 1 98.56 303 MET B CA 1
ATOM 5161 C C . MET B 1 303 ? -7.473 5.512 7.574 1 98.56 303 MET B C 1
ATOM 5163 O O . MET B 1 303 ? -6.859 4.75 8.32 1 98.56 303 MET B O 1
ATOM 5167 N N . HIS B 1 304 ? -7.586 6.828 7.859 1 98.06 304 HIS B N 1
ATOM 5168 C CA . HIS B 1 304 ? -6.969 7.309 9.086 1 98.06 304 HIS B CA 1
ATOM 5169 C C . HIS B 1 304 ? -7.805 8.414 9.727 1 98.06 304 HIS B C 1
ATOM 5171 O O . HIS B 1 304 ? -8.555 8.156 10.672 1 98.06 304 HIS B O 1
ATOM 5177 N N . CYS B 1 305 ? -7.855 9.586 9.133 1 97.69 305 CYS B N 1
ATOM 5178 C CA . CYS B 1 305 ? -8.359 10.789 9.789 1 97.69 305 CYS B CA 1
ATOM 5179 C C . CYS B 1 305 ? -9.836 10.641 10.148 1 97.69 305 CYS B C 1
ATOM 5181 O O . CYS B 1 305 ? -10.219 10.828 11.297 1 97.69 305 CYS B O 1
ATOM 5183 N N . MET B 1 306 ? -10.633 10.305 9.164 1 98.25 306 MET B N 1
ATOM 5184 C CA . MET B 1 306 ? -12.07 10.156 9.375 1 98.25 306 MET B CA 1
ATOM 5185 C C . MET B 1 306 ? -12.359 9.039 10.375 1 98.25 306 MET B C 1
ATOM 5187 O O . MET B 1 306 ? -13.133 9.227 11.312 1 98.25 306 MET B O 1
ATOM 5191 N N . THR B 1 307 ? -11.766 7.887 10.164 1 98.38 307 THR B N 1
ATOM 5192 C CA . THR B 1 307 ? -12.055 6.711 10.977 1 98.38 307 THR B CA 1
ATOM 5193 C C . THR B 1 307 ? -11.578 6.914 12.414 1 98.38 307 THR B C 1
ATOM 5195 O O . THR B 1 307 ? -12.203 6.422 13.359 1 98.38 307 THR B O 1
ATOM 5198 N N . VAL B 1 308 ? -10.508 7.629 12.617 1 96.44 308 VAL B N 1
ATOM 5199 C CA . VAL B 1 308 ? -10.031 7.93 13.961 1 96.44 308 VAL B CA 1
ATOM 5200 C C . VAL B 1 308 ? -11.078 8.742 14.711 1 96.44 308 VAL B C 1
ATOM 5202 O O . VAL B 1 308 ? -11.383 8.453 15.875 1 96.44 308 VAL B O 1
ATOM 5205 N N . SER B 1 309 ? -11.602 9.766 14.062 1 97 309 SER B N 1
ATOM 5206 C CA . SER B 1 309 ? -12.672 10.562 14.656 1 97 309 SER B CA 1
ATOM 5207 C C . SER B 1 309 ? -13.891 9.703 14.961 1 97 309 SER B C 1
ATOM 5209 O O . SER B 1 309 ? -14.453 9.773 16.062 1 97 309 SER B O 1
ATOM 5211 N N . LEU B 1 310 ? -14.273 8.82 14.031 1 97.75 310 LEU B N 1
ATOM 5212 C CA . LEU B 1 310 ? -15.469 8 14.164 1 97.75 310 LEU B CA 1
ATOM 5213 C C . LEU B 1 310 ? -15.289 6.945 15.25 1 97.75 310 LEU B C 1
ATOM 5215 O O . LEU B 1 310 ? -16.25 6.539 15.891 1 97.75 310 LEU B O 1
ATOM 5219 N N . SER B 1 311 ? -14.062 6.527 15.477 1 96.5 311 SER B N 1
ATOM 5220 C CA . SER B 1 311 ? -13.789 5.555 16.531 1 96.5 311 SER B CA 1
ATOM 5221 C C . SER B 1 311 ? -14.117 6.121 17.906 1 96.5 311 SER B C 1
ATOM 5223 O O . SER B 1 311 ? -14.281 5.371 18.859 1 96.5 311 SER B O 1
ATOM 5225 N N . GLN B 1 312 ? -14.227 7.473 17.984 1 94.12 312 GLN B N 1
ATOM 5226 C CA . GLN B 1 312 ? -14.57 8.172 19.203 1 94.12 312 GLN B CA 1
ATOM 5227 C C . GLN B 1 312 ? -15.992 8.734 19.141 1 94.12 312 GLN B C 1
ATOM 5229 O O . GLN B 1 312 ? -16.312 9.703 19.828 1 94.12 312 GLN B O 1
ATOM 5234 N N . ASN B 1 313 ? -16.781 8.18 18.266 1 95.31 313 ASN B N 1
ATOM 5235 C CA . ASN B 1 313 ? -18.125 8.648 18.016 1 95.31 313 ASN B CA 1
ATOM 5236 C C . ASN B 1 313 ? -18.156 10.117 17.609 1 95.31 313 ASN B C 1
ATOM 5238 O O . ASN B 1 313 ? -19 10.883 18.078 1 95.31 313 ASN B O 1
ATOM 5242 N N . GLY B 1 314 ? -17.188 10.453 16.875 1 96.44 314 GLY B N 1
ATOM 5243 C CA . GLY B 1 314 ? -16.984 11.852 16.516 1 96.44 314 GLY B CA 1
ATOM 5244 C C . GLY B 1 314 ? -17.688 12.234 15.227 1 96.44 314 GLY B C 1
ATOM 5245 O O . GLY B 1 314 ? -18.484 11.461 14.695 1 96.44 314 GLY B O 1
ATOM 5246 N N . ALA B 1 315 ? -17.375 13.461 14.758 1 96.25 315 ALA B N 1
ATOM 5247 C CA . ALA B 1 315 ? -18.031 14.086 13.609 1 96.25 315 ALA B CA 1
ATOM 5248 C C . ALA B 1 315 ? -17.609 13.414 12.305 1 96.25 315 ALA B C 1
ATOM 5250 O O . ALA B 1 315 ? -18.375 13.43 11.328 1 96.25 315 ALA B O 1
ATOM 5251 N N . GLY B 1 316 ? -16.406 12.852 12.266 1 97.38 316 GLY B N 1
ATOM 5252 C CA . GLY B 1 316 ? -15.93 12.227 11.047 1 97.38 316 GLY B CA 1
ATOM 5253 C C . GLY B 1 316 ? -15.812 13.203 9.883 1 97.38 316 GLY B C 1
ATOM 5254 O O . GLY B 1 316 ? -16.234 12.891 8.766 1 97.38 316 GLY B O 1
ATOM 5255 N N . LEU B 1 317 ? -15.172 14.344 10.125 1 97.19 317 LEU B N 1
ATOM 5256 C CA . LEU B 1 317 ? -15.062 15.375 9.094 1 97.19 317 LEU B CA 1
ATOM 5257 C C . LEU B 1 317 ? -14.312 14.844 7.883 1 97.19 317 LEU B C 1
ATOM 5259 O O . LEU B 1 317 ? -14.656 15.164 6.742 1 97.19 317 LEU B O 1
ATOM 5263 N N . GLY B 1 318 ? -13.188 14.086 8.242 1 97.31 318 GLY B N 1
ATOM 5264 C CA . GLY B 1 318 ? -12.305 13.625 7.176 1 97.31 318 GLY B CA 1
ATOM 5265 C C . GLY B 1 318 ? -11.258 14.648 6.785 1 97.31 318 GLY B C 1
ATOM 5266 O O . GLY B 1 318 ? -11.367 15.828 7.148 1 97.31 318 GLY B O 1
ATOM 5267 N N . THR B 1 319 ? -10.289 14.211 6.035 1 97.25 319 THR B N 1
ATOM 5268 C CA . THR B 1 319 ? -9.172 15.047 5.617 1 97.25 319 THR B CA 1
ATOM 5269 C C . THR B 1 319 ? -9.648 16.156 4.68 1 97.25 319 THR B C 1
ATOM 5271 O O . THR B 1 319 ? -9.164 17.281 4.75 1 97.25 319 THR B O 1
ATOM 5274 N N . ALA B 1 320 ? -10.633 15.828 3.834 1 97.75 320 ALA B N 1
ATOM 5275 C CA . ALA B 1 320 ? -11.094 16.766 2.811 1 97.75 320 ALA B CA 1
ATOM 5276 C C . ALA B 1 320 ? -12.336 17.516 3.275 1 97.75 320 ALA B C 1
ATOM 5278 O O . ALA B 1 320 ? -13.258 17.734 2.494 1 97.75 320 ALA B O 1
ATOM 5279 N N . TRP B 1 321 ? -12.367 17.859 4.531 1 97.31 321 TRP B N 1
ATOM 5280 C CA . TRP B 1 321 ? -13.5 18.609 5.062 1 97.31 321 TRP B CA 1
ATOM 5281 C C . TRP B 1 321 ? -13.633 19.953 4.375 1 97.31 321 TRP B C 1
ATOM 5283 O O . TRP B 1 321 ? -14.719 20.547 4.336 1 97.31 321 TRP B O 1
ATOM 5293 N N . GLY B 1 322 ? -12.531 20.531 3.822 1 97.94 322 GLY B N 1
ATOM 5294 C CA . GLY B 1 322 ? -12.57 21.625 2.857 1 97.94 322 GLY B CA 1
ATOM 5295 C C . GLY B 1 322 ? -12.461 22.984 3.498 1 97.94 322 GLY B C 1
ATOM 5296 O O . GLY B 1 322 ? -12.781 23.156 4.676 1 97.94 322 GLY B O 1
ATOM 5297 N N . GLU B 1 323 ? -12.07 23.953 2.693 1 98.38 323 GLU B N 1
ATOM 5298 C CA . GLU B 1 323 ? -11.852 25.328 3.123 1 98.38 323 GLU B CA 1
ATOM 5299 C C . GLU B 1 323 ? -13.172 26.016 3.475 1 98.38 323 GLU B C 1
ATOM 5301 O O . GLU B 1 323 ? -13.227 26.828 4.387 1 98.38 323 GLU B O 1
ATOM 5306 N N . GLU B 1 324 ? -14.242 25.672 2.754 1 98.44 324 GLU B N 1
ATOM 5307 C CA . GLU B 1 324 ? -15.547 26.281 3.006 1 98.44 324 GLU B CA 1
ATOM 5308 C C . GLU B 1 324 ? -16.031 25.953 4.414 1 98.44 324 GLU B C 1
ATOM 5310 O O . GLU B 1 324 ? -16.438 26.859 5.152 1 98.44 324 GLU B O 1
ATOM 5315 N N . LEU B 1 325 ? -15.977 24.703 4.762 1 98.38 325 LEU B N 1
ATOM 5316 C CA . LEU B 1 325 ? -16.422 24.312 6.09 1 98.38 325 LEU B CA 1
ATOM 5317 C C . LEU B 1 325 ? -15.484 24.859 7.164 1 98.38 325 LEU B C 1
ATOM 5319 O O . LEU B 1 325 ? -15.938 25.219 8.25 1 98.38 325 LEU B O 1
ATOM 5323 N N . ALA B 1 326 ? -14.195 24.906 6.938 1 98.44 326 ALA B N 1
ATOM 5324 C CA . ALA B 1 326 ? -13.234 25.469 7.879 1 98.44 326 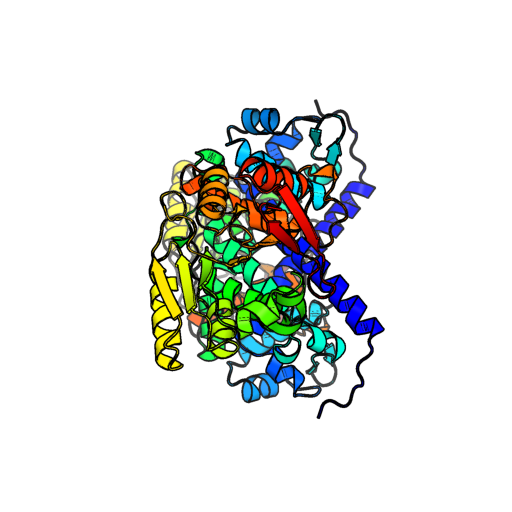ALA B CA 1
ATOM 5325 C C . ALA B 1 326 ? -13.586 26.922 8.203 1 98.44 326 ALA B C 1
ATOM 5327 O O . ALA B 1 326 ? -13.609 27.312 9.367 1 98.44 326 ALA B O 1
ATOM 5328 N N . LEU B 1 327 ? -13.844 27.703 7.145 1 98.38 327 LEU B N 1
ATOM 5329 C CA . LEU B 1 327 ? -14.203 29.094 7.32 1 98.38 327 LEU B CA 1
ATOM 5330 C C . LEU B 1 327 ? -15.5 29.234 8.117 1 98.38 327 LEU B C 1
ATOM 5332 O O . LEU B 1 327 ? -15.609 30.078 9 1 98.38 327 LEU B O 1
ATOM 5336 N N . GLU B 1 328 ? -16.422 28.375 7.793 1 98.44 328 GLU B N 1
ATOM 5337 C CA . GLU B 1 328 ? -17.703 28.391 8.5 1 98.44 328 GLU B CA 1
ATOM 5338 C C . GLU B 1 328 ? -17.516 28.078 9.984 1 98.44 328 GLU B C 1
ATOM 5340 O O . GLU B 1 328 ? -18.047 28.781 10.844 1 98.44 328 GLU B O 1
ATOM 5345 N N . MET B 1 329 ? -16.75 27.078 10.281 1 98.44 329 MET B N 1
ATOM 5346 C CA . MET B 1 329 ? -16.562 26.656 11.664 1 98.44 329 MET B CA 1
ATOM 5347 C C . MET B 1 329 ? -15.766 27.688 12.453 1 98.44 329 MET B C 1
ATOM 5349 O O . MET B 1 329 ? -16.031 27.922 13.633 1 98.44 329 MET B O 1
ATOM 5353 N N . LEU B 1 330 ? -14.766 28.312 11.844 1 98.56 330 LEU B N 1
ATOM 5354 C CA . LEU B 1 330 ? -14.008 29.375 12.492 1 98.56 330 LEU B CA 1
ATOM 5355 C C . LEU B 1 330 ? -14.898 30.578 12.805 1 98.56 330 LEU B C 1
ATOM 5357 O O . LEU B 1 330 ? -14.82 31.141 13.898 1 98.56 330 LEU B O 1
ATOM 5361 N N . THR B 1 331 ? -15.727 30.938 11.844 1 98.25 331 THR B N 1
ATOM 5362 C CA . THR B 1 331 ? -16.656 32.031 12.039 1 98.25 331 THR B CA 1
ATOM 5363 C C . THR B 1 331 ? -17.641 31.719 13.164 1 98.25 331 THR B C 1
ATOM 5365 O O . THR B 1 331 ? -17.906 32.562 14.023 1 98.25 331 THR B O 1
ATOM 5368 N N . ASP B 1 332 ? -18.172 30.531 13.141 1 98.12 332 ASP B N 1
ATOM 5369 C CA . ASP B 1 332 ? -19.125 30.094 14.148 1 98.12 332 ASP B CA 1
ATOM 5370 C C . ASP B 1 332 ? -18.516 30.109 15.547 1 98.12 332 ASP B C 1
ATOM 5372 O O . ASP B 1 332 ? -19.203 30.344 16.531 1 98.12 332 ASP B O 1
ATOM 5376 N N . ALA B 1 333 ? -17.234 29.828 15.633 1 97.56 333 ALA B N 1
ATOM 5377 C CA . ALA B 1 333 ? -16.531 29.812 16.906 1 97.56 333 ALA B CA 1
ATOM 5378 C C . ALA B 1 333 ? -16.344 31.219 17.453 1 97.56 333 ALA B C 1
ATOM 5380 O O . ALA B 1 333 ? -16.062 31.391 18.641 1 97.56 333 ALA B O 1
ATOM 5381 N N . GLY B 1 334 ? -16.375 32.25 16.562 1 97.31 334 GLY B N 1
ATOM 5382 C CA . GLY B 1 334 ? -16.328 33.625 17.031 1 97.31 334 GLY B CA 1
ATOM 5383 C C . GLY B 1 334 ? -15.273 34.469 16.328 1 97.31 334 GLY B C 1
ATOM 5384 O O . GLY B 1 334 ? -15.188 35.656 16.531 1 97.31 334 GLY B O 1
ATOM 5385 N N . PHE B 1 335 ? -14.516 33.875 15.453 1 98.06 335 PHE B N 1
ATOM 5386 C CA . PHE B 1 335 ? -13.484 34.625 14.75 1 98.06 335 PHE B CA 1
ATOM 5387 C C . PHE B 1 335 ? -14.094 35.5 13.672 1 98.06 335 PHE B C 1
ATOM 5389 O O . PHE B 1 335 ? -14.82 35.031 12.805 1 98.06 335 PHE B O 1
ATOM 5396 N N . SER B 1 336 ? -13.758 36.719 13.719 1 96.12 336 SER B N 1
ATOM 5397 C CA . SER B 1 336 ? -14.367 37.656 12.797 1 96.12 336 SER B CA 1
ATOM 5398 C C . SER B 1 336 ? -13.398 38.031 11.68 1 96.12 336 SER B C 1
ATOM 5400 O O . SER B 1 336 ? -13.812 38.562 10.641 1 96.12 336 SER B O 1
ATOM 5402 N N . GLN B 1 337 ? -12.18 37.906 11.898 1 96.56 337 GLN B N 1
ATOM 5403 C CA . GLN B 1 337 ? -11.156 38.125 10.883 1 96.56 337 GLN B CA 1
ATOM 5404 C C . GLN B 1 337 ? -10.414 36.844 10.562 1 96.56 337 GLN B C 1
ATOM 5406 O O . GLN B 1 337 ? -9.727 36.281 11.422 1 96.56 337 GLN B O 1
ATOM 5411 N N . ILE B 1 338 ? -10.555 36.406 9.359 1 98 338 ILE B N 1
ATOM 5412 C CA . ILE B 1 338 ? -9.922 35.156 8.93 1 98 338 ILE B CA 1
ATOM 5413 C C . ILE B 1 338 ? -9.25 35.344 7.57 1 98 338 ILE B C 1
ATOM 5415 O O . ILE B 1 338 ? -9.906 35.781 6.609 1 98 338 ILE B O 1
ATOM 5419 N N . GLU B 1 339 ? -7.973 35.094 7.508 1 97.88 339 GLU B N 1
ATOM 5420 C CA . GLU B 1 339 ? -7.219 35.156 6.258 1 97.88 339 GLU B CA 1
ATOM 5421 C C . GLU B 1 339 ? -6.676 33.781 5.883 1 97.88 339 GLU B C 1
ATOM 5423 O O . GLU B 1 339 ? -6.188 33.062 6.742 1 97.88 339 GLU B O 1
ATOM 5428 N N . LYS B 1 340 ? -6.781 33.406 4.613 1 97.62 340 LYS B N 1
ATOM 5429 C CA . LYS B 1 340 ? -6.18 32.188 4.094 1 97.62 340 LYS B CA 1
ATOM 5430 C C . LYS B 1 340 ? -4.879 32.469 3.355 1 97.62 340 LYS B C 1
ATOM 5432 O O . LYS B 1 340 ? -4.793 33.469 2.613 1 97.62 340 LYS B O 1
ATOM 5437 N N . HIS B 1 341 ? -3.947 31.688 3.564 1 98.06 341 HIS B N 1
ATOM 5438 C CA . HIS B 1 341 ? -2.672 31.797 2.865 1 98.06 341 HIS B CA 1
ATOM 5439 C C . HIS B 1 341 ? -2.252 30.453 2.279 1 98.06 341 HIS B C 1
ATOM 5441 O O . HIS B 1 341 ? -2.646 29.406 2.785 1 98.06 341 HIS B O 1
ATOM 5447 N N . TYR B 1 342 ? -1.469 30.547 1.173 1 96.06 342 TYR B N 1
ATOM 5448 C CA . TYR B 1 342 ? -0.917 29.391 0.476 1 96.06 342 TYR B CA 1
ATOM 5449 C C . TYR B 1 342 ? 0.586 29.547 0.275 1 96.06 342 TYR B C 1
ATOM 5451 O O . TYR B 1 342 ? 1.063 30.609 -0.111 1 96.06 342 TYR B O 1
ATOM 5459 N N . LEU B 1 343 ? 1.258 28.547 0.609 1 93.5 343 LEU B N 1
ATOM 5460 C CA . LEU B 1 343 ? 2.709 28.578 0.451 1 93.5 343 LEU B CA 1
ATOM 5461 C C . LEU B 1 343 ? 3.146 27.719 -0.729 1 93.5 343 LEU B C 1
ATOM 5463 O O . LEU B 1 343 ? 2.592 26.641 -0.958 1 93.5 343 LEU B O 1
ATOM 5467 N N . GLU B 1 344 ? 4.168 28.125 -1.474 1 87.62 344 GLU B N 1
ATOM 5468 C CA . GLU B 1 344 ? 4.625 27.484 -2.705 1 87.62 344 GLU B CA 1
ATOM 5469 C C . GLU B 1 344 ? 5.129 26.078 -2.438 1 87.62 344 GLU B C 1
ATOM 5471 O O . GLU B 1 344 ? 4.879 25.156 -3.225 1 87.62 344 GLU B O 1
ATOM 5476 N N . HIS B 1 345 ? 5.848 25.875 -1.363 1 84.38 345 HIS B N 1
ATOM 5477 C CA . HIS B 1 345 ? 6.453 24.594 -1.076 1 84.38 345 HIS B CA 1
ATOM 5478 C C . HIS B 1 345 ? 5.414 23.594 -0.573 1 84.38 345 HIS B C 1
ATOM 5480 O O . HIS B 1 345 ? 5.676 22.391 -0.528 1 84.38 345 HIS B O 1
ATOM 5486 N N . ASP B 1 346 ? 4.258 24.094 -0.184 1 90.06 346 ASP B N 1
ATOM 5487 C CA . ASP B 1 346 ? 3.215 23.297 0.45 1 90.06 346 ASP B CA 1
ATOM 5488 C C . ASP B 1 346 ? 1.931 23.312 -0.375 1 90.06 346 ASP B C 1
ATOM 5490 O O . ASP B 1 346 ? 1.023 24.094 -0.103 1 90.06 346 ASP B O 1
ATOM 5494 N N . ILE B 1 347 ? 1.779 22.359 -1.24 1 87.38 347 ILE B N 1
ATOM 5495 C CA . ILE B 1 347 ? 0.661 22.359 -2.178 1 87.38 347 ILE B CA 1
ATOM 5496 C C . ILE B 1 347 ? -0.537 21.656 -1.55 1 87.38 347 ILE B C 1
ATOM 5498 O O . ILE B 1 347 ? -1.63 21.641 -2.119 1 87.38 347 ILE B O 1
ATOM 5502 N N . MET B 1 348 ? -0.387 21.172 -0.327 1 92.25 348 MET B N 1
ATOM 5503 C CA . MET B 1 348 ? -1.406 20.297 0.24 1 92.25 348 MET B CA 1
ATOM 5504 C C . MET B 1 348 ? -2.197 21.016 1.329 1 92.25 348 MET B C 1
ATOM 5506 O O . MET B 1 348 ? -3.258 20.547 1.745 1 92.25 348 MET B O 1
ATOM 5510 N N . ASN B 1 349 ? -1.679 22.172 1.748 1 95.94 349 ASN B N 1
ATOM 5511 C CA . ASN B 1 349 ? -2.283 22.719 2.957 1 95.94 349 ASN B CA 1
ATOM 5512 C C . ASN B 1 349 ? -2.65 24.188 2.779 1 95.94 349 ASN B C 1
ATOM 5514 O O . ASN B 1 349 ? -2.016 24.906 2.002 1 95.94 349 ASN B O 1
ATOM 5518 N N . THR B 1 350 ? -3.639 24.562 3.465 1 97.81 350 THR B N 1
ATOM 5519 C CA . THR B 1 350 ? -4.035 25.953 3.666 1 97.81 350 THR B CA 1
ATOM 5520 C C . THR B 1 350 ? -3.654 26.438 5.066 1 97.81 350 THR B C 1
ATOM 5522 O O . THR B 1 350 ? -3.809 25.688 6.039 1 97.81 350 THR B O 1
ATOM 5525 N N . TYR B 1 351 ? -3.137 27.656 5.121 1 98.19 351 TYR B N 1
ATOM 5526 C CA . TYR B 1 351 ? -2.842 28.297 6.395 1 98.19 351 TYR B CA 1
ATOM 5527 C C . TYR B 1 351 ? -3.863 29.375 6.711 1 98.19 351 TYR B C 1
ATOM 5529 O O . TYR B 1 351 ? -4.02 30.328 5.945 1 98.19 351 TYR B O 1
ATOM 5537 N N . TYR B 1 352 ? -4.574 29.203 7.824 1 98.56 352 TYR B N 1
ATOM 5538 C CA . TYR B 1 352 ? -5.566 30.172 8.273 1 98.56 352 TYR B CA 1
ATOM 5539 C C . TYR B 1 352 ? -5.016 31.031 9.406 1 98.56 352 TYR B C 1
ATOM 5541 O O . TYR B 1 352 ? -4.516 30.516 10.406 1 98.56 352 TYR B O 1
ATOM 5549 N N . ILE B 1 353 ? -5.074 32.375 9.227 1 98.56 353 ILE B N 1
ATOM 5550 C CA . ILE B 1 353 ? -4.816 33.312 10.305 1 98.56 353 ILE B CA 1
ATOM 5551 C C . ILE B 1 353 ? -6.137 33.906 10.797 1 98.56 353 ILE B C 1
ATOM 5553 O O . ILE B 1 353 ? -6.77 34.719 10.094 1 98.56 353 ILE B O 1
ATOM 5557 N N . ALA B 1 354 ? -6.504 33.5 12.016 1 98.31 354 ALA B N 1
ATOM 5558 C CA . ALA B 1 354 ? -7.809 33.906 12.539 1 98.31 354 ALA B CA 1
ATOM 5559 C C . ALA B 1 354 ? -7.664 34.688 13.828 1 98.31 354 ALA B C 1
ATOM 5561 O O . ALA B 1 354 ? -6.809 34.406 14.664 1 98.31 354 ALA B O 1
ATOM 5562 N N . SER B 1 355 ? -8.453 35.75 13.938 1 96.44 355 SER B N 1
ATOM 5563 C CA . SER B 1 355 ? -8.484 36.594 15.133 1 96.44 355 SER B CA 1
ATOM 5564 C C . SER B 1 355 ? -9.867 37.188 15.367 1 96.44 355 SER B C 1
ATOM 5566 O O . SER B 1 355 ? -10.734 37.094 14.492 1 96.44 355 SER B O 1
ATOM 5568 N N . SER B 1 356 ? -10.195 37.531 16.625 1 88.38 356 SER B N 1
ATOM 5569 C CA . SER B 1 356 ? -11.484 38.156 16.953 1 88.38 356 SER B CA 1
ATOM 5570 C C . SER B 1 356 ? -11.594 39.562 16.391 1 88.38 356 SER B C 1
ATOM 5572 O O . SER B 1 356 ? -12.695 40.094 16.297 1 88.38 356 SER B O 1
ATOM 5574 N N . GLY B 1 357 ? -10.695 40.125 15.562 1 71.75 357 GLY B N 1
ATOM 5575 C CA . GLY B 1 357 ? -10.742 41.469 15.039 1 71.75 357 GLY B CA 1
ATOM 5576 C C . GLY B 1 357 ? -10.805 42.531 16.125 1 71.75 357 GLY B C 1
ATOM 5577 O O . GLY B 1 357 ? -10.781 43.719 15.828 1 71.75 357 GLY B O 1
ATOM 5578 N N . LYS B 1 358 ? -11.117 42.375 17.469 1 60.44 358 LYS B N 1
ATOM 5579 C CA . LYS B 1 358 ? -11.312 43.375 18.484 1 60.44 358 LYS B CA 1
ATOM 5580 C C . LYS B 1 358 ? -10.008 43.688 19.219 1 60.44 358 LYS B C 1
ATOM 5582 O O . LYS B 1 358 ? -9.148 42.812 19.359 1 60.44 358 LYS B O 1
#

Sequence (716 aa):
MKTKRLDQARADAFAERLLSVMNDAALTLMISVGHRTGLFDIMDTLDYSSSEAIARHAGLNERYVREWLNALAVGGIVDFNARDKTYQLPPEHASVLTRKSSPQNMAVIAQFIPVLAYVEDGIVNAFKHGGGVPYEAYPRFHEVMAEESGQTILSSLIDNILPLAHGLVEKLAQGIQVLDIGCGYGRALMLMARTFPESRFTGYDLCDETIAQARYAAKANDLHNIRFEKKDLSVWDEYQKYDLITSFDVIHDQAKPEQVLDNVFKALKPGGIFLMQDIKTSSDVAGNFDHPLAAFIYTISCMHCMTVSLSQNGAGLGTAWGEELALEMLTDAGFSQIEKHYLEHDIMNTYYIASSGKMKTKRLDQARADAFAERLLSVMNDAALTLMISVGHRTGLFDIMDTLDYSSSEAIARHAGLNERYVREWLNALAVGGIVDFNARDKTYQLPPEHASVLTRKSSPQNMAVIAQFIPVLAYVEDGIVNAFKHGGGVPYEAYPRFHEVMAEESGQTILSSLIDNILPLAHGLVEKLAQGIQVLDIGCGYGRALMLMARTFPESRFTGYDLCDETIAQARYAAKANDLHNIRFEKKDLSVWDEYQKYDLITSFDVIHDQAKPEQVLDNVFKALKPGGIFLMQDIKTSSDVAGNFDHPLAAFIYTISCMHCMTVSLSQNGAGLGTAWGEELALEMLTDAGFSQIEKHYLEHDIMNTYYIASSGK